Protein AF-0000000077902079 (afdb_homodimer)

Sequence (594 aa):
MALNISSNIVASEKGRELVQHGSALFPIACYAEDLSSYSVAWHWHEEFEYVLCTKGPLHVDVKKTRLTLQTGQGVFINSGVLHAVEQAPEGTALLHSGVFHPRLVGGMDTIFWQKLIRPMTQPDAPPFFLLDGLVPWQKQVLDCLHESWKAVSDEPFDYENRVRYYLSLALRLLSTQCVGGRTKVSQQEQIASERMKQMLRFVEEHYAEELTVQLIAGSVALSESACLRSFRQMLGITPIQYVKQYRVEKAAELLRSTRLKTGEIGAECGFTDGSYFIKIFREIKHCTPKEYRMKFCMALNISSNIVASEKGRELVQHGSALFPIACYAEDLSSYSVAWHWHEEFEYVLCTKGPLHVDVKKTRLTLQTGQGVFINSGVLHAVEQAPEGTALLHSGVFHPRLVGGMDTIFWQKLIRPMTQPDAPPFFLLDGLVPWQKQVLDCLHESWKAVSDEPFDYENRVRYYLSLALRLLSTQCVGGRTKVSQQEQIASERMKQMLRFVEEHYAEELTVQLIAGSVALSESACLRSFRQMLGITPIQYVKQYRVEKAAELLRSTRLKTGEIGAECGFTDGSYFIKIFREIKHCTPKEYRMKFC

Structure (mmCIF, N/CA/C/O backbone):
data_AF-0000000077902079-model_v1
#
loop_
_entity.id
_entity.type
_entity.pdbx_description
1 polymer 'HTH-type transcriptional activator RhaS'
#
loop_
_atom_site.group_PDB
_atom_site.id
_atom_site.type_symbol
_atom_site.label_atom_id
_atom_site.label_alt_id
_atom_site.label_comp_id
_atom_site.label_asym_id
_atom_site.label_entity_id
_atom_site.label_seq_id
_atom_site.pdbx_PDB_ins_code
_atom_site.Cartn_x
_atom_site.Cartn_y
_atom_site.Cartn_z
_atom_site.occupancy
_atom_site.B_iso_or_equiv
_atom_site.auth_seq_id
_atom_site.auth_comp_id
_atom_site.auth_asym_id
_atom_site.auth_atom_id
_atom_site.pdbx_PDB_model_num
ATOM 1 N N . MET A 1 1 ? 17.328 8.914 5.906 1 28.02 1 MET A N 1
ATOM 2 C CA . MET A 1 1 ? 17.234 10.367 5.961 1 28.02 1 MET A CA 1
ATOM 3 C C . MET A 1 1 ? 15.789 10.828 6.039 1 28.02 1 MET A C 1
ATOM 5 O O . MET A 1 1 ? 15.43 11.867 5.488 1 28.02 1 MET A O 1
ATOM 9 N N . ALA A 1 2 ? 14.922 9.766 6.355 1 36.62 2 ALA A N 1
ATOM 10 C CA . ALA A 1 2 ? 13.492 10.062 6.375 1 36.62 2 ALA A CA 1
ATOM 11 C C . ALA A 1 2 ? 13.164 11.078 7.465 1 36.62 2 ALA A C 1
ATOM 13 O O . ALA A 1 2 ? 12.031 11.555 7.555 1 36.62 2 ALA A O 1
ATOM 14 N N . LEU A 1 3 ? 13.93 11.016 8.508 1 30.06 3 LEU A N 1
ATOM 15 C CA . LEU A 1 3 ? 13.648 12.07 9.477 1 30.06 3 LEU A CA 1
ATOM 16 C C . LEU A 1 3 ? 13.961 13.445 8.891 1 30.06 3 LEU A C 1
ATOM 18 O O . LEU A 1 3 ? 15.094 13.711 8.5 1 30.06 3 LEU A O 1
ATOM 22 N N . ASN A 1 4 ? 13.094 13.867 8.125 1 37.56 4 ASN A N 1
ATOM 23 C CA . ASN A 1 4 ? 13.391 15.242 7.73 1 37.56 4 ASN A CA 1
ATOM 24 C C . ASN A 1 4 ? 13.391 16.188 8.93 1 37.56 4 ASN A C 1
ATOM 26 O O . ASN A 1 4 ? 12.414 16.25 9.68 1 37.56 4 ASN A O 1
ATOM 30 N N . ILE A 1 5 ? 14.438 16.25 9.516 1 31.67 5 ILE A N 1
ATOM 31 C CA . ILE A 1 5 ? 14.469 17.438 10.352 1 31.67 5 ILE A CA 1
ATOM 32 C C . ILE A 1 5 ? 13.859 18.625 9.602 1 31.67 5 ILE A C 1
ATOM 34 O O . ILE A 1 5 ? 14.109 18.797 8.406 1 31.67 5 ILE A O 1
ATOM 38 N N . SER A 1 6 ? 12.852 19.094 10.172 1 35.59 6 SER A N 1
ATOM 39 C CA . SER A 1 6 ? 12.023 20.203 9.68 1 35.59 6 SER A CA 1
ATOM 40 C C . SER A 1 6 ? 12.859 21.188 8.875 1 35.59 6 SER A C 1
ATOM 42 O O . SER A 1 6 ? 13.422 22.141 9.43 1 35.59 6 SER A O 1
ATOM 44 N N . SER A 1 7 ? 13.867 20.75 8.094 1 32.91 7 SER A N 1
ATOM 45 C CA . SER A 1 7 ? 14.312 22 7.516 1 32.91 7 SER A CA 1
ATOM 46 C C . SER A 1 7 ? 13.172 22.719 6.801 1 32.91 7 SER A C 1
ATOM 48 O O . SER A 1 7 ? 12.039 22.219 6.77 1 32.91 7 SER A O 1
ATOM 50 N N . ASN A 1 8 ? 13.414 23.25 5.508 1 32.94 8 ASN A N 1
ATOM 51 C CA . ASN A 1 8 ? 12.867 24.406 4.812 1 32.94 8 ASN A CA 1
ATOM 52 C C . ASN A 1 8 ? 11.5 24.109 4.207 1 32.94 8 ASN A C 1
ATOM 54 O O . ASN A 1 8 ? 11.383 23.25 3.334 1 32.94 8 ASN A O 1
ATOM 58 N N . ILE A 1 9 ? 10.609 24.172 5.039 1 34.56 9 ILE A N 1
ATOM 59 C CA . ILE A 1 9 ? 9.242 24.109 4.527 1 34.56 9 ILE A CA 1
ATOM 60 C C . ILE A 1 9 ? 9.055 25.141 3.416 1 34.56 9 ILE A C 1
ATOM 62 O O . ILE A 1 9 ? 9.18 26.344 3.652 1 34.56 9 ILE A O 1
ATOM 66 N N . VAL A 1 10 ? 9.523 24.844 2.287 1 34.47 10 VAL A N 1
ATOM 67 C CA . VAL A 1 10 ? 9.32 25.812 1.209 1 34.47 10 VAL A CA 1
ATOM 68 C C . VAL A 1 10 ? 7.926 25.656 0.616 1 34.47 10 VAL A C 1
ATOM 70 O O . VAL A 1 10 ? 7.469 24.531 0.387 1 34.47 10 VAL A O 1
ATOM 73 N N . ALA A 1 11 ? 7.207 26.625 0.767 1 33.28 11 ALA A N 1
ATOM 74 C CA . ALA A 1 11 ? 5.836 26.75 0.284 1 33.28 11 ALA A CA 1
ATOM 75 C C . ALA A 1 11 ? 5.793 26.812 -1.239 1 33.28 11 ALA A C 1
ATOM 77 O O . ALA A 1 11 ? 6.691 27.391 -1.863 1 33.28 11 ALA A O 1
ATOM 78 N N . SER A 1 12 ? 4.992 26 -1.948 1 36.62 12 SER A N 1
ATOM 79 C CA . SER A 1 12 ? 4.832 26.125 -3.395 1 36.62 12 SER A CA 1
ATOM 80 C C . SER A 1 12 ? 4.066 27.375 -3.76 1 36.62 12 SER A C 1
ATOM 82 O O . SER A 1 12 ? 3.504 28.047 -2.887 1 36.62 12 SER A O 1
ATOM 84 N N . GLU A 1 13 ? 3.963 27.781 -5.094 1 32.19 13 GLU A N 1
ATOM 85 C CA . GLU A 1 13 ? 3.322 28.938 -5.719 1 32.19 13 GLU A CA 1
ATOM 86 C C . GLU A 1 13 ? 1.866 29.062 -5.281 1 32.19 13 GLU A C 1
ATOM 88 O O . GLU A 1 13 ? 1.332 30.172 -5.203 1 32.19 13 GLU A O 1
ATOM 93 N N . LYS A 1 14 ? 1.145 28.234 -4.82 1 40.5 14 LYS A N 1
ATOM 94 C CA . LYS A 1 14 ? -0.284 28.391 -4.566 1 40.5 14 LYS A CA 1
ATOM 95 C C . LYS A 1 14 ? -0.578 28.406 -3.068 1 40.5 14 LYS A C 1
ATOM 97 O O . LYS A 1 14 ? -1.719 28.188 -2.652 1 40.5 14 LYS A O 1
ATOM 102 N N . GLY A 1 15 ? 0.44 28.734 -2.166 1 31.83 15 GLY A N 1
ATOM 103 C CA . GLY A 1 15 ? 0.284 28.828 -0.723 1 31.83 15 GLY A CA 1
ATOM 104 C C . GLY A 1 15 ? 0.321 27.484 -0.028 1 31.83 15 GLY A C 1
ATOM 105 O O . GLY A 1 15 ? 0.028 27.391 1.166 1 31.83 15 GLY A O 1
ATOM 106 N N . ARG A 1 16 ? 0.279 26.469 -0.696 1 42.25 16 ARG A N 1
ATOM 107 C CA . ARG A 1 16 ? 0.473 25.094 -0.271 1 42.25 16 ARG A CA 1
ATOM 108 C C . ARG A 1 16 ? 1.872 24.891 0.299 1 42.25 16 ARG A C 1
ATOM 110 O O . ARG A 1 16 ? 2.848 25.438 -0.222 1 42.25 16 ARG A O 1
ATOM 117 N N . GLU A 1 17 ? 1.912 24.484 1.725 1 49.53 17 GLU A N 1
ATOM 118 C CA . GLU A 1 17 ? 3.229 24.078 2.207 1 49.53 17 GLU A CA 1
ATOM 119 C C . GLU A 1 17 ? 4 23.312 1.128 1 49.53 17 GLU A C 1
ATOM 121 O O . GLU A 1 17 ? 3.494 22.344 0.557 1 49.53 17 GLU A O 1
ATOM 126 N N . LEU A 1 18 ? 4.93 23.906 0.389 1 42.59 18 LEU A N 1
ATOM 127 C CA . LEU A 1 18 ? 5.762 23.344 -0.664 1 42.59 18 LEU A CA 1
ATOM 128 C C . LEU A 1 18 ? 6.73 22.312 -0.094 1 42.59 18 LEU A C 1
ATOM 130 O O . LEU A 1 18 ? 7.496 21.688 -0.837 1 42.59 18 LEU A O 1
ATOM 134 N N . VAL A 1 19 ? 6.652 22.266 1.275 1 50.34 19 VAL A N 1
ATOM 135 C CA . VAL A 1 19 ? 7.664 21.328 1.753 1 50.34 19 VAL A CA 1
ATOM 136 C C . VAL A 1 19 ? 7.297 19.906 1.318 1 50.34 19 VAL A C 1
ATOM 138 O O . VAL A 1 19 ? 6.176 19.453 1.553 1 50.34 19 VAL A O 1
ATOM 141 N N . GLN A 1 20 ? 8 19.547 0.327 1 48.88 20 GLN A N 1
ATOM 142 C CA . GLN A 1 20 ? 7.848 18.141 -0.047 1 48.88 20 GLN A CA 1
ATOM 143 C C . GLN A 1 20 ? 8.133 17.219 1.138 1 48.88 20 GLN A C 1
ATOM 145 O O . GLN A 1 20 ? 9.227 17.266 1.714 1 48.88 20 GLN A O 1
ATOM 150 N N . HIS A 1 21 ? 7.07 16.797 1.662 1 65.25 21 HIS A N 1
ATOM 151 C CA . HIS A 1 21 ? 7.23 15.82 2.736 1 65.25 21 HIS A CA 1
ATOM 152 C C . HIS A 1 21 ? 7.57 14.445 2.184 1 65.25 21 HIS A C 1
ATOM 154 O O . HIS A 1 21 ? 6.707 13.766 1.623 1 65.25 21 HIS A O 1
ATOM 160 N N . GLY A 1 22 ? 8.812 14.102 2.426 1 67.44 22 GLY A N 1
ATOM 161 C CA . GLY A 1 22 ? 9.281 12.828 1.911 1 67.44 22 GLY A CA 1
ATOM 162 C C . GLY A 1 22 ? 9.523 12.836 0.414 1 67.44 22 GLY A C 1
ATOM 163 O O . GLY A 1 22 ? 9.688 13.906 -0.186 1 67.44 22 GLY A O 1
ATOM 164 N N . SER A 1 23 ? 9.68 11.75 -0.155 1 69.69 23 SER A N 1
ATOM 165 C CA . SER A 1 23 ? 9.898 11.609 -1.591 1 69.69 23 SER A CA 1
ATOM 166 C C . SER A 1 23 ? 8.602 11.25 -2.311 1 69.69 23 SER A C 1
ATOM 168 O O . SER A 1 23 ? 7.59 10.961 -1.67 1 69.69 23 SER A O 1
ATOM 170 N N . ALA A 1 24 ? 8.625 11.469 -3.553 1 70.81 24 ALA A N 1
ATOM 171 C CA . ALA A 1 24 ? 7.473 11.062 -4.352 1 70.81 24 ALA A CA 1
ATOM 172 C C . ALA A 1 24 ? 7.176 9.578 -4.172 1 70.81 24 ALA A C 1
ATOM 174 O O . ALA A 1 24 ? 6.012 9.164 -4.176 1 70.81 24 ALA A O 1
ATOM 175 N N . LEU A 1 25 ? 8.211 8.805 -3.883 1 77.62 25 LEU A N 1
ATOM 176 C CA . LEU A 1 25 ? 8.07 7.355 -3.766 1 77.62 25 LEU A CA 1
ATOM 177 C C . LEU A 1 25 ? 7.625 6.965 -2.361 1 77.62 25 LEU A C 1
ATOM 179 O O . LEU A 1 25 ? 6.988 5.922 -2.176 1 77.62 25 LEU A O 1
ATOM 183 N N . PHE A 1 26 ? 7.996 7.707 -1.471 1 88.88 26 PHE A N 1
ATOM 184 C CA . PHE A 1 26 ? 7.648 7.492 -0.071 1 88.88 26 PHE A CA 1
ATOM 185 C C . PHE A 1 26 ? 7.273 8.805 0.603 1 88.88 26 PHE A C 1
ATOM 187 O O . PHE A 1 26 ? 8.086 9.398 1.311 1 88.88 26 PHE A O 1
ATOM 194 N N . PRO A 1 27 ? 6.012 9.281 0.441 1 89.62 27 PRO A N 1
ATOM 195 C CA . PRO A 1 27 ? 5.609 10.656 0.726 1 89.62 27 PRO A CA 1
ATOM 196 C C . PRO A 1 27 ? 5.23 10.875 2.189 1 89.62 27 PRO A C 1
ATOM 198 O O . PRO A 1 27 ? 4.074 11.188 2.492 1 89.62 27 PRO A O 1
ATOM 201 N N . ILE A 1 28 ? 6.215 10.789 3.029 1 93.75 28 ILE A N 1
ATOM 202 C CA . ILE A 1 28 ? 6.031 11.07 4.449 1 93.75 28 ILE A CA 1
ATOM 203 C C . ILE A 1 28 ? 7.27 11.781 4.996 1 93.75 28 ILE A C 1
ATOM 205 O O . ILE A 1 28 ? 8.391 11.492 4.578 1 93.75 28 ILE A O 1
ATOM 209 N N . ALA A 1 29 ? 7.035 12.695 5.895 1 91.81 29 ALA A N 1
ATOM 210 C CA . ALA A 1 29 ? 8.086 13.352 6.672 1 91.81 29 ALA A CA 1
ATOM 211 C C . ALA A 1 29 ? 7.688 13.469 8.141 1 91.81 29 ALA A C 1
ATOM 213 O O . ALA A 1 29 ? 6.539 13.789 8.453 1 91.81 29 ALA A O 1
ATOM 214 N N . CYS A 1 30 ? 8.602 13.07 8.992 1 92.75 30 CYS A N 1
ATOM 215 C CA . CYS A 1 30 ? 8.359 13.172 10.43 1 92.75 30 CYS A CA 1
ATOM 216 C C . CYS A 1 30 ? 9.328 14.156 11.07 1 92.75 30 CYS A C 1
ATOM 218 O O . CYS A 1 30 ? 10.445 14.352 10.586 1 92.75 30 CYS A O 1
ATOM 220 N N . TYR A 1 31 ? 8.859 14.781 12.164 1 89.38 31 TYR A N 1
ATOM 221 C CA . TYR A 1 31 ? 9.633 15.828 12.82 1 89.38 31 TYR A CA 1
ATOM 222 C C . TYR A 1 31 ? 9.562 15.695 14.336 1 89.38 31 TYR A C 1
ATOM 224 O O . TYR A 1 31 ? 8.562 15.219 14.883 1 89.38 31 TYR A O 1
ATOM 232 N N . ALA A 1 32 ? 10.672 15.945 14.938 1 90.62 32 ALA A N 1
ATOM 233 C CA . ALA A 1 32 ? 10.727 16.234 16.375 1 90.62 32 ALA A CA 1
ATOM 234 C C . ALA A 1 32 ? 11.039 17.703 16.625 1 90.62 32 ALA A C 1
ATOM 236 O O . ALA A 1 32 ? 12.062 18.219 16.172 1 90.62 32 ALA A O 1
ATOM 237 N N . GLU A 1 33 ? 10.109 18.438 17.344 1 86.19 33 GLU A N 1
ATOM 238 C CA . GLU A 1 33 ? 10.25 19.875 17.453 1 86.19 33 GLU A CA 1
ATOM 239 C C . GLU A 1 33 ? 10.133 20.344 18.891 1 86.19 33 GLU A C 1
ATOM 241 O O . GLU A 1 33 ? 9.406 19.75 19.688 1 86.19 33 GLU A O 1
ATOM 246 N N . ASP A 1 34 ? 10.859 21.359 19.141 1 86.19 34 ASP A N 1
ATOM 247 C CA . ASP A 1 34 ? 10.789 22.109 20.391 1 86.19 34 ASP A CA 1
ATOM 248 C C . ASP A 1 34 ? 10.117 23.469 20.172 1 86.19 34 ASP A C 1
ATOM 250 O O . ASP A 1 34 ? 10.633 24.312 19.438 1 86.19 34 ASP A O 1
ATOM 254 N N . LEU A 1 35 ? 9.039 23.734 20.906 1 84.62 35 LEU A N 1
ATOM 255 C CA . LEU A 1 35 ? 8.227 24.922 20.625 1 84.62 35 LEU A CA 1
ATOM 256 C C . LEU A 1 35 ? 8.664 26.094 21.5 1 84.62 35 LEU A C 1
ATOM 258 O O . LEU A 1 35 ? 7.926 27.078 21.641 1 84.62 35 LEU A O 1
ATOM 262 N N . SER A 1 36 ? 9.805 25.953 22.188 1 77 36 SER A N 1
ATOM 263 C CA . SER A 1 36 ? 10.312 27.078 22.953 1 77 36 SER A CA 1
ATOM 264 C C . SER A 1 36 ? 10.516 28.297 22.062 1 77 36 SER A C 1
ATOM 266 O O . SER A 1 36 ? 10.32 29.438 22.5 1 77 36 SER A O 1
ATOM 268 N N . SER A 1 37 ? 10.852 28.156 20.859 1 71.38 37 SER A N 1
ATOM 269 C CA . SER A 1 37 ? 11.047 29.25 19.922 1 71.38 37 SER A CA 1
ATOM 270 C C . SER A 1 37 ? 10.57 28.875 18.531 1 71.38 37 SER A C 1
ATOM 272 O O . SER A 1 37 ? 11.109 29.359 17.531 1 71.38 37 SER A O 1
ATOM 274 N N . TYR A 1 38 ? 9.641 27.938 18.609 1 72.69 38 TYR A N 1
ATOM 275 C CA . TYR A 1 38 ? 9.164 27.406 17.344 1 72.69 38 TYR A CA 1
ATOM 276 C C . TYR 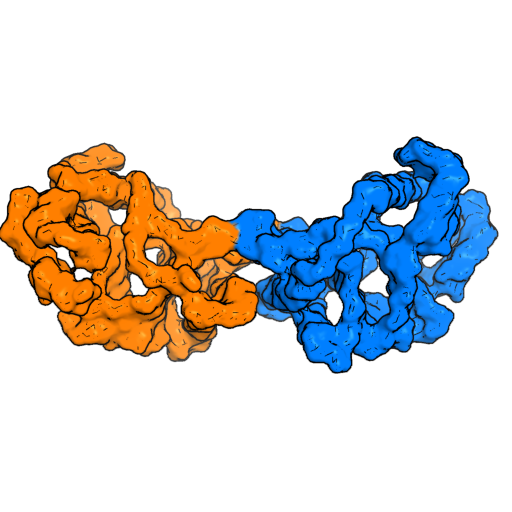A 1 38 ? 7.648 27.484 17.25 1 72.69 38 TYR A C 1
ATOM 278 O O . TYR A 1 38 ? 6.945 27.266 18.234 1 72.69 38 TYR A O 1
ATOM 286 N N . SER A 1 39 ? 7.203 28.031 16.109 1 77.81 39 SER A N 1
ATOM 287 C CA . SER A 1 39 ? 5.785 28 15.773 1 77.81 39 SER A CA 1
ATOM 288 C C . SER A 1 39 ? 5.578 27.734 14.289 1 77.81 39 SER A C 1
ATOM 290 O O . SER A 1 39 ? 6.523 27.797 13.5 1 77.81 39 SER A O 1
ATOM 292 N N . VAL A 1 40 ? 4.469 27.266 13.984 1 79.31 40 VAL A N 1
ATOM 293 C CA . VAL A 1 40 ? 4.078 27.109 12.586 1 79.31 40 VAL A CA 1
ATOM 294 C C . VAL A 1 40 ? 2.842 27.953 12.297 1 79.31 40 VAL A C 1
ATOM 296 O O . VAL A 1 40 ? 1.796 27.766 12.922 1 79.31 40 VAL A O 1
ATOM 299 N N . ALA A 1 41 ? 3.039 28.938 11.383 1 80.62 41 ALA A N 1
ATOM 300 C CA . ALA A 1 41 ? 1.935 29.812 11 1 80.62 41 ALA A CA 1
ATOM 301 C C . ALA A 1 41 ? 0.807 29.016 10.344 1 80.62 41 ALA A C 1
ATOM 303 O O . ALA A 1 41 ? 1.008 27.875 9.922 1 80.62 41 ALA A O 1
ATOM 304 N N . TRP A 1 42 ? -0.355 29.672 10.234 1 85.38 42 TRP A N 1
ATOM 305 C CA . TRP A 1 42 ? -1.518 29.062 9.594 1 85.38 42 TRP A CA 1
ATOM 306 C C . TRP A 1 42 ? -1.173 28.578 8.188 1 85.38 42 TRP A C 1
ATOM 308 O O . TRP A 1 42 ? -0.565 29.312 7.402 1 85.38 42 TRP A O 1
ATOM 318 N N . HIS A 1 43 ? -1.48 27.328 7.957 1 83.88 43 HIS A N 1
ATOM 319 C CA . HIS A 1 43 ? -1.234 26.734 6.648 1 83.88 43 HIS A CA 1
ATOM 320 C C . HIS A 1 43 ? -2.15 25.531 6.41 1 83.88 43 HIS A C 1
ATOM 322 O O . HIS A 1 43 ? -2.939 25.172 7.285 1 83.88 43 HIS A O 1
ATOM 328 N N . TRP A 1 44 ? -2.17 25.141 5.164 1 83.44 44 TRP A N 1
ATOM 329 C CA . TRP A 1 44 ? -2.879 23.906 4.812 1 83.44 44 TRP A CA 1
ATOM 330 C C . TRP A 1 44 ? -2.078 23.094 3.807 1 83.44 44 TRP A C 1
ATOM 332 O O . TRP A 1 44 ? -1.148 23.594 3.178 1 83.44 44 TRP A O 1
ATOM 342 N N . HIS A 1 45 ? -2.33 21.859 3.809 1 86.31 45 HIS A N 1
ATOM 343 C CA . HIS A 1 45 ? -1.777 20.953 2.809 1 86.31 45 HIS A CA 1
ATOM 344 C C . HIS A 1 45 ? -2.686 19.75 2.596 1 86.31 45 HIS A C 1
ATOM 346 O O . HIS A 1 45 ? -3.619 19.516 3.371 1 86.31 45 HIS A O 1
ATOM 352 N N . GLU A 1 46 ? -2.449 19.047 1.475 1 87 46 GLU A N 1
ATOM 353 C CA . GLU A 1 46 ? -3.277 17.891 1.108 1 87 46 GLU A CA 1
ATOM 354 C C . GLU A 1 46 ? -2.914 16.656 1.933 1 87 46 GLU A C 1
ATOM 356 O O . GLU A 1 46 ? -3.674 15.695 1.981 1 87 46 GLU A O 1
ATOM 361 N N . GLU A 1 47 ? -1.789 16.734 2.504 1 93 47 GLU A N 1
ATOM 362 C CA . GLU A 1 47 ? -1.339 15.617 3.336 1 93 47 GLU A CA 1
ATOM 363 C C . GLU A 1 47 ? -2.111 15.57 4.652 1 93 47 GLU A C 1
ATOM 365 O O . GLU A 1 47 ? -2.658 16.578 5.098 1 93 47 GLU A O 1
ATOM 370 N N . PHE A 1 48 ? -2.215 14.422 5.18 1 96.56 48 PHE A N 1
ATOM 371 C CA . PHE A 1 48 ? -2.607 14.266 6.574 1 96.56 48 PHE A CA 1
ATOM 372 C C . PHE A 1 48 ? -1.466 14.664 7.508 1 96.56 48 PHE A C 1
ATOM 374 O O . PHE A 1 48 ? -0.294 14.57 7.137 1 96.56 48 PHE A O 1
ATOM 381 N N . GLU A 1 49 ? -1.841 15.102 8.672 1 97 49 GLU A N 1
ATOM 382 C CA . GLU A 1 49 ? -0.818 15.422 9.664 1 97 49 GLU A CA 1
ATOM 383 C C . GLU A 1 49 ? -1.244 14.977 11.062 1 97 49 GLU A C 1
ATOM 385 O O . GLU A 1 49 ? -2.414 15.102 11.43 1 97 49 GLU A O 1
ATOM 390 N N . TYR A 1 50 ? -0.331 14.359 11.742 1 98.31 50 TYR A N 1
ATOM 391 C CA . TYR A 1 50 ? -0.572 14.117 13.156 1 98.31 50 TYR A CA 1
ATOM 392 C C . TYR A 1 50 ? 0.476 14.812 14.016 1 98.31 50 TYR A C 1
ATOM 394 O O . TYR A 1 50 ? 1.627 14.961 13.602 1 98.31 50 TYR A O 1
ATOM 402 N N . VAL A 1 51 ? 0.057 15.266 15.148 1 97.81 51 VAL A N 1
ATOM 403 C CA . VAL A 1 51 ? 0.904 15.906 16.141 1 97.81 51 VAL A CA 1
ATOM 404 C C . VAL A 1 51 ? 0.785 15.172 17.484 1 97.81 51 VAL A C 1
ATOM 406 O O . VAL A 1 51 ? -0.317 15 18 1 97.81 51 VAL A O 1
ATOM 409 N N . LEU A 1 52 ? 1.869 14.648 17.953 1 98.12 52 LEU A N 1
ATOM 410 C CA . LEU A 1 52 ? 1.957 13.961 19.234 1 98.12 52 LEU A CA 1
ATOM 411 C C . LEU A 1 52 ? 2.682 14.82 20.266 1 98.12 52 LEU A C 1
ATOM 413 O O . LEU A 1 52 ? 3.832 15.211 20.062 1 98.12 52 LEU A O 1
ATOM 417 N N . CYS A 1 53 ? 2.016 15.102 21.406 1 97.44 53 CYS A N 1
ATOM 418 C CA . CYS A 1 53 ? 2.615 15.906 22.453 1 97.44 53 CYS A CA 1
ATOM 419 C C . CYS A 1 53 ? 3.496 15.055 23.375 1 97.44 53 CYS A C 1
ATOM 421 O O . CYS A 1 53 ? 2.99 14.273 24.172 1 97.44 53 CYS A O 1
ATOM 423 N N . THR A 1 54 ? 4.746 15.203 23.25 1 95.62 54 THR A N 1
ATOM 424 C CA . THR A 1 54 ? 5.68 14.438 24.078 1 95.62 54 THR A CA 1
ATOM 425 C C . THR A 1 54 ? 5.941 15.156 25.391 1 95.62 54 THR A C 1
ATOM 427 O O . THR A 1 54 ? 6.23 14.516 26.406 1 95.62 54 THR A O 1
ATOM 430 N N . LYS A 1 55 ? 5.91 16.5 25.406 1 94.62 55 LYS A N 1
ATOM 431 C CA . LYS A 1 55 ? 5.941 17.344 26.594 1 94.62 55 LYS A CA 1
ATOM 432 C C . LYS A 1 55 ? 5.039 18.562 26.422 1 94.62 55 LYS A C 1
ATOM 434 O O . LYS A 1 55 ? 5.305 19.422 25.562 1 94.62 55 LYS A O 1
ATOM 439 N N . GLY A 1 56 ? 3.973 18.656 27.234 1 92.25 56 GLY A N 1
ATOM 440 C CA . GLY A 1 56 ? 3.006 19.734 27.062 1 92.25 56 GLY A CA 1
ATOM 441 C C . GLY A 1 56 ? 3.01 20.719 28.219 1 92.25 56 GLY A C 1
ATOM 442 O O . GLY A 1 56 ? 3.855 20.641 29.109 1 92.25 56 GLY A O 1
ATOM 443 N N . PRO A 1 57 ? 2.15 21.578 28.078 1 93.94 57 PRO A N 1
ATOM 444 C CA . PRO A 1 57 ? 1.064 21.656 27.109 1 93.94 57 PRO A CA 1
ATOM 445 C C . PRO A 1 57 ? 1.514 22.266 25.781 1 93.94 57 PRO A C 1
ATOM 447 O O . PRO A 1 57 ? 2.43 23.094 25.75 1 93.94 57 PRO A O 1
ATOM 450 N N . LEU A 1 58 ? 0.87 21.766 24.656 1 92.62 58 LEU A N 1
ATOM 451 C CA . LEU A 1 58 ? 1.0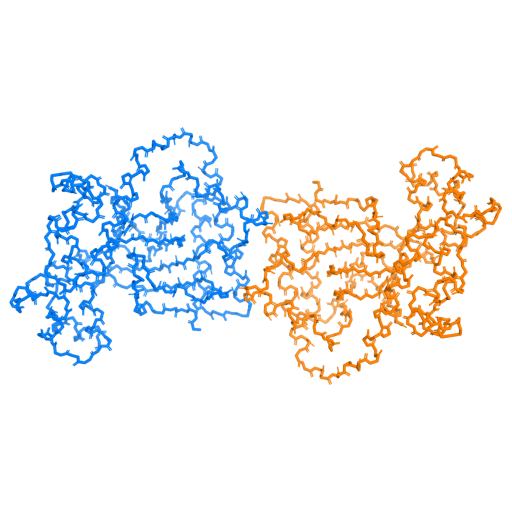18 22.297 23.312 1 92.62 58 LEU A CA 1
ATOM 452 C C . LEU A 1 58 ? -0.304 22.875 22.812 1 92.62 58 LEU A C 1
ATOM 454 O O . LEU A 1 58 ? -1.368 22.297 23.062 1 92.62 58 LEU A O 1
ATOM 458 N N . HIS A 1 59 ? -0.192 24.016 22.047 1 94.19 59 HIS A N 1
ATOM 459 C CA . HIS A 1 59 ? -1.393 24.578 21.438 1 94.19 59 HIS A CA 1
ATOM 460 C C . HIS A 1 59 ? -1.38 24.406 19.938 1 94.19 59 HIS A C 1
ATOM 462 O O . HIS A 1 59 ? -0.445 24.844 19.266 1 94.19 59 HIS A O 1
ATOM 468 N N . VAL A 1 60 ? -2.416 23.734 19.484 1 94.94 60 VAL A N 1
ATOM 469 C CA . VAL A 1 60 ? -2.625 23.562 18.047 1 94.94 60 VAL A CA 1
ATOM 470 C C . VAL A 1 60 ? -3.955 24.188 17.641 1 94.94 60 VAL A C 1
ATOM 472 O O . VAL A 1 60 ? -5.004 23.875 18.203 1 94.94 60 VAL A O 1
ATOM 475 N N . ASP A 1 61 ? -3.848 25.125 16.703 1 94.06 61 ASP A N 1
ATOM 476 C CA . ASP A 1 61 ? -5.062 25.75 16.188 1 94.06 61 ASP A CA 1
ATOM 477 C C . ASP A 1 61 ? -5.551 25.062 14.922 1 94.06 61 ASP A C 1
ATOM 479 O O . ASP A 1 61 ? -4.785 24.891 13.977 1 94.06 61 ASP A O 1
ATOM 483 N N . VAL A 1 62 ? -6.738 24.578 14.961 1 93.56 62 VAL A N 1
ATOM 484 C CA . VAL A 1 62 ? -7.383 23.984 13.797 1 93.56 62 VAL A CA 1
ATOM 485 C C . VAL A 1 62 ? -8.688 24.719 13.5 1 93.56 62 VAL A C 1
ATOM 487 O O . VAL A 1 62 ? -9.648 24.641 14.266 1 93.56 62 VAL A O 1
ATOM 490 N N . LYS A 1 63 ? -8.688 25.359 12.344 1 86.5 63 LYS A N 1
ATOM 491 C CA . LYS A 1 63 ? -9.789 26.281 12.039 1 86.5 63 LYS A CA 1
ATOM 492 C C . LYS A 1 63 ? -10.055 27.219 13.211 1 86.5 63 LYS A C 1
ATOM 494 O O . LYS A 1 63 ? -9.141 27.875 13.703 1 86.5 63 LYS A O 1
ATOM 499 N N . LYS A 1 64 ? -11.195 27.375 13.75 1 83.94 64 LYS A N 1
ATOM 500 C CA . LYS A 1 64 ? -11.523 28.344 14.789 1 83.94 64 LYS A CA 1
ATOM 501 C C . LYS A 1 64 ? -11.383 27.719 16.172 1 83.94 64 LYS A C 1
ATOM 503 O O . LYS A 1 64 ? -11.75 28.344 17.172 1 83.94 64 LYS A O 1
ATOM 508 N N . THR A 1 65 ? -10.766 26.516 16.219 1 90.38 65 THR A N 1
ATOM 509 C CA . THR A 1 65 ? -10.656 25.812 17.484 1 90.38 65 THR A CA 1
ATOM 510 C C . THR A 1 65 ? -9.203 25.75 17.953 1 90.38 65 THR A C 1
ATOM 512 O O . THR A 1 65 ? -8.328 25.312 17.188 1 90.38 65 THR A O 1
ATOM 515 N N . ARG A 1 66 ? -8.945 26.188 19.156 1 94.12 66 ARG A N 1
ATOM 516 C CA . ARG A 1 66 ? -7.629 25.984 19.75 1 94.12 66 ARG A CA 1
ATOM 517 C C . ARG A 1 66 ? -7.602 24.719 20.594 1 94.12 66 ARG A C 1
ATOM 519 O O . ARG A 1 66 ? -8.367 24.578 21.562 1 94.12 66 ARG A O 1
ATOM 526 N N . LEU A 1 67 ? -6.801 23.797 20.266 1 95.38 67 LEU A N 1
ATOM 527 C CA . LEU A 1 67 ? -6.613 22.547 21 1 95.38 67 LEU A CA 1
ATOM 528 C C . LEU A 1 67 ? -5.406 22.625 21.922 1 95.38 67 LEU A C 1
ATOM 530 O O . LEU A 1 67 ? -4.336 23.078 21.516 1 95.38 67 LEU A O 1
ATOM 534 N N . THR A 1 68 ? -5.613 22.344 23.188 1 95.88 68 THR A N 1
ATOM 535 C CA . THR A 1 68 ? -4.516 22.203 24.141 1 95.88 68 THR A CA 1
ATOM 536 C C . THR A 1 68 ? -4.191 20.734 24.375 1 95.88 68 THR A C 1
ATOM 538 O O . THR A 1 68 ? -5.02 19.984 24.922 1 95.88 68 THR A O 1
ATOM 541 N N . LEU A 1 69 ? -3.049 20.281 24 1 96.25 69 LEU A N 1
ATOM 542 C CA . LEU A 1 69 ? -2.621 18.906 24.156 1 96.25 69 LEU A CA 1
ATOM 543 C C . LEU A 1 69 ? -1.712 18.75 25.375 1 96.25 69 LEU A C 1
ATOM 545 O O . LEU A 1 69 ? -0.699 19.438 25.5 1 96.25 69 LEU A O 1
ATOM 549 N N . GLN A 1 70 ? -2.096 17.875 26.219 1 96.19 70 GLN A N 1
ATOM 550 C CA . GLN A 1 70 ? -1.227 17.5 27.344 1 96.19 70 GLN A CA 1
ATOM 551 C C . GLN A 1 70 ? -0.255 16.406 26.922 1 96.19 70 GLN A C 1
ATOM 553 O O . GLN A 1 70 ? -0.433 15.766 25.891 1 96.19 70 GLN A O 1
ATOM 558 N N . THR A 1 71 ? 0.806 16.219 27.781 1 96.44 71 THR A N 1
ATOM 559 C CA . THR A 1 71 ? 1.764 15.148 27.516 1 96.44 71 THR A CA 1
ATOM 560 C C . THR A 1 71 ? 1.046 13.82 27.312 1 96.44 71 THR A C 1
ATOM 562 O O . THR A 1 71 ? 0.184 13.438 28.109 1 96.44 71 THR A O 1
ATOM 565 N N . GLY A 1 72 ? 1.344 13.164 26.172 1 96.62 72 GLY A N 1
ATOM 566 C CA . GLY A 1 72 ? 0.745 11.875 25.891 1 96.62 72 GLY A CA 1
ATOM 567 C C . GLY A 1 72 ? -0.49 11.961 25.016 1 96.62 72 GLY A C 1
ATOM 568 O O . GLY A 1 72 ? -0.964 10.953 24.484 1 96.62 72 GLY A O 1
ATOM 569 N N . GLN A 1 73 ? -0.998 13.18 24.812 1 98 73 GLN A N 1
ATOM 570 C CA . GLN A 1 73 ? -2.129 13.391 23.906 1 98 73 GLN A CA 1
ATOM 571 C C . GLN A 1 73 ? -1.654 13.766 22.516 1 98 73 GLN A C 1
ATOM 573 O O . GLN A 1 73 ? -0.465 14 22.297 1 98 73 GLN A O 1
ATOM 578 N N . GLY A 1 74 ? -2.572 13.703 21.562 1 98.38 74 GLY A N 1
ATOM 579 C CA . GLY A 1 74 ? -2.258 14.086 20.188 1 98.38 74 GLY A CA 1
ATOM 580 C C . GLY A 1 74 ? -3.473 14.531 19.391 1 98.38 74 GLY A C 1
ATOM 581 O O . GLY A 1 74 ? -4.578 14.594 19.938 1 98.38 74 GLY A O 1
ATOM 582 N N . VAL A 1 75 ? -3.211 14.961 18.203 1 98.56 75 VAL A N 1
ATOM 583 C CA . VAL A 1 75 ? -4.285 15.336 17.281 1 98.56 75 VAL A CA 1
ATOM 584 C C . VAL A 1 75 ? -3.953 14.852 15.875 1 98.56 75 VAL A C 1
ATOM 586 O O . VAL A 1 75 ? -2.795 14.891 15.453 1 98.56 75 VAL A O 1
ATOM 589 N N . PHE A 1 76 ? -4.918 14.266 15.234 1 98.62 76 PHE A N 1
ATOM 590 C CA . PHE A 1 76 ? -4.84 13.953 13.812 1 98.62 76 PHE A CA 1
ATOM 591 C C . PHE A 1 76 ? -5.602 14.984 12.984 1 98.62 76 PHE A C 1
ATOM 593 O O . PHE A 1 76 ? -6.797 15.188 13.188 1 98.62 76 PHE A O 1
ATOM 600 N N . ILE A 1 77 ? -4.91 15.68 12.117 1 97.31 77 ILE A N 1
ATOM 601 C CA . ILE A 1 77 ? -5.48 16.75 11.305 1 97.31 77 ILE A CA 1
ATOM 602 C C . ILE A 1 77 ? -5.754 16.25 9.891 1 97.31 77 ILE A C 1
ATOM 604 O O . ILE A 1 77 ? -4.848 15.758 9.211 1 97.31 77 ILE A O 1
ATOM 608 N N . ASN A 1 78 ? -6.938 16.359 9.43 1 96.31 78 ASN A N 1
ATOM 609 C CA . ASN A 1 78 ? -7.359 15.836 8.133 1 96.31 78 ASN A CA 1
ATOM 610 C C . ASN A 1 78 ? -6.785 16.656 6.984 1 96.31 78 ASN A C 1
ATOM 612 O O . ASN A 1 78 ? -6.227 17.734 7.203 1 96.31 78 ASN A O 1
ATOM 616 N N . SER A 1 79 ? -6.883 16.094 5.828 1 91.88 79 SER A N 1
ATOM 617 C CA . SER A 1 79 ? -6.387 16.688 4.594 1 91.88 79 SER A CA 1
ATOM 618 C C . SER A 1 79 ? -7.102 18 4.293 1 91.88 79 SER A C 1
ATOM 620 O O . SER A 1 79 ? -8.312 18.109 4.469 1 91.88 79 SER A O 1
ATOM 622 N N . GLY A 1 80 ? -6.336 18.984 3.928 1 87.19 80 GLY A N 1
ATOM 623 C CA . GLY A 1 80 ? -6.887 20.234 3.463 1 87.19 80 GLY A CA 1
ATOM 624 C C . GLY A 1 80 ? -7.352 21.141 4.594 1 87.19 80 GLY A C 1
ATOM 625 O O . GLY A 1 80 ? -8 22.156 4.352 1 87.19 80 GLY A O 1
ATOM 626 N N . VAL A 1 81 ? -7.082 20.828 5.75 1 91.62 81 VAL A N 1
ATOM 627 C CA . VAL A 1 81 ? -7.578 21.562 6.906 1 91.62 81 VAL A CA 1
ATOM 628 C C . VAL A 1 81 ? -6.559 22.609 7.328 1 91.62 81 VAL A C 1
ATOM 630 O O . VAL A 1 81 ? -5.367 22.312 7.453 1 91.62 81 VAL A O 1
ATOM 633 N N . LEU A 1 82 ? -7.055 23.844 7.527 1 90.19 82 LEU A N 1
ATOM 634 C CA . LEU A 1 82 ? -6.215 24.938 8.008 1 90.19 82 LEU A CA 1
ATOM 635 C C . LEU A 1 82 ? -5.828 24.719 9.469 1 90.19 82 LEU A C 1
ATOM 637 O O . LEU A 1 82 ? -6.676 24.375 10.297 1 90.19 82 LEU A O 1
ATOM 641 N N . HIS A 1 83 ? -4.531 24.844 9.734 1 92.31 83 HIS A N 1
ATOM 642 C CA . HIS A 1 83 ? -4.066 24.641 11.102 1 92.31 83 HIS A CA 1
ATOM 643 C C . HIS A 1 83 ? -2.754 25.391 11.352 1 92.31 83 HIS A C 1
ATOM 645 O O . HIS A 1 83 ? -2.115 25.859 10.406 1 92.31 83 HIS A O 1
ATOM 651 N N . ALA A 1 84 ? -2.449 25.594 12.602 1 90.5 84 ALA A N 1
ATOM 652 C CA . ALA A 1 84 ? -1.229 26.234 13.07 1 90.5 84 ALA A CA 1
ATOM 653 C C . ALA A 1 84 ? -0.765 25.656 14.398 1 90.5 84 ALA A C 1
ATOM 655 O O . ALA A 1 84 ? -1.547 25.016 15.109 1 90.5 84 ALA A O 1
ATOM 656 N N . VAL A 1 85 ? 0.47 25.703 14.633 1 89.62 85 VAL A N 1
ATOM 657 C CA . VAL A 1 85 ? 1.051 25.328 15.914 1 89.62 85 VAL A CA 1
ATOM 658 C C . VAL A 1 85 ? 1.663 26.547 16.594 1 89.62 85 VAL A C 1
ATOM 660 O O . VAL A 1 85 ? 2.512 27.219 16.016 1 89.62 85 VAL A O 1
ATOM 663 N N . GLU A 1 86 ? 1.276 26.734 17.781 1 86.69 86 GLU A N 1
ATOM 664 C CA . GLU A 1 86 ? 1.708 27.922 18.5 1 86.69 86 GLU A CA 1
ATOM 665 C C . GLU A 1 86 ? 2.992 27.672 19.281 1 86.69 86 GLU A C 1
ATOM 667 O O . GLU A 1 86 ? 3.221 26.547 19.766 1 86.69 86 GLU A O 1
ATOM 672 N N . GLN A 1 87 ? 3.695 28.719 19.406 1 78.81 87 GLN A N 1
ATOM 673 C CA . GLN A 1 87 ? 4.844 28.688 20.312 1 78.81 87 GLN A CA 1
ATOM 674 C C . GLN A 1 87 ? 4.402 28.484 21.75 1 78.81 87 GLN A C 1
ATOM 676 O O . GLN A 1 87 ? 3.365 29 22.172 1 78.81 87 GLN A O 1
ATOM 681 N N . ALA A 1 88 ? 5.215 27.719 22.5 1 80.56 88 ALA A N 1
ATOM 682 C CA . ALA A 1 88 ? 4.914 27.547 23.922 1 80.56 88 ALA A CA 1
ATOM 683 C C . ALA A 1 88 ? 5.008 28.875 24.672 1 80.56 88 ALA A C 1
ATOM 685 O O . ALA A 1 88 ? 5.973 29.625 24.5 1 80.56 88 ALA A O 1
ATOM 686 N N . PRO A 1 89 ? 3.885 29.25 25.375 1 74.62 89 PRO A N 1
ATOM 687 C CA . PRO A 1 89 ? 3.959 30.516 26.109 1 74.62 89 PRO A CA 1
ATOM 688 C C . PRO A 1 89 ? 5.129 30.562 27.094 1 74.62 89 PRO A C 1
ATOM 690 O O . PRO A 1 89 ? 5.809 31.578 27.203 1 74.62 89 PRO A O 1
ATOM 693 N N . GLU A 1 90 ? 5.223 29.5 27.891 1 75.19 90 GLU A N 1
ATOM 694 C CA . GLU A 1 90 ? 6.32 29.406 28.844 1 75.19 90 GLU A CA 1
ATOM 695 C C . GLU A 1 90 ? 6.922 28 28.859 1 75.19 90 GLU A C 1
ATOM 697 O O . GLU A 1 90 ? 6.215 27.016 28.625 1 75.19 90 GLU A O 1
ATOM 702 N N . GLY A 1 91 ? 8.172 28 29.031 1 76.81 91 GLY A N 1
ATOM 703 C CA . GLY A 1 91 ? 8.828 26.703 29.203 1 76.81 91 GLY A CA 1
ATOM 704 C C . GLY A 1 91 ? 8.992 25.938 27.906 1 76.81 91 GLY A C 1
ATOM 705 O O . GLY A 1 91 ? 9.016 26.547 26.828 1 76.81 91 GLY A O 1
ATOM 706 N N . THR A 1 92 ? 9.273 24.656 28.047 1 85.25 92 THR A N 1
ATOM 707 C CA . THR A 1 92 ? 9.562 23.781 26.906 1 85.25 92 THR A CA 1
ATOM 708 C C . THR A 1 92 ? 8.352 22.922 26.562 1 85.25 92 THR A C 1
ATOM 710 O O . THR A 1 92 ? 7.688 22.391 27.469 1 85.25 92 THR A O 1
ATOM 713 N N . ALA A 1 93 ? 7.914 23.031 25.328 1 90.44 93 ALA A N 1
ATOM 714 C CA . ALA A 1 93 ? 6.941 22.078 24.781 1 90.44 93 ALA A CA 1
ATOM 715 C C . ALA A 1 93 ? 7.539 21.297 23.609 1 90.44 93 ALA A C 1
ATOM 717 O O . ALA A 1 93 ? 8.172 21.875 22.719 1 90.44 93 ALA A O 1
ATOM 718 N N . LEU A 1 94 ? 7.402 19.969 23.75 1 93.25 94 LEU A N 1
ATOM 719 C CA . LEU A 1 94 ? 7.992 19.094 22.75 1 93.25 94 LEU A CA 1
ATOM 720 C C . LEU A 1 94 ? 6.91 18.312 22 1 93.25 94 LEU A C 1
ATOM 722 O O . LEU A 1 94 ? 5.938 17.859 22.609 1 93.25 94 LEU A O 1
ATOM 726 N N . LEU A 1 95 ? 7.141 18.203 20.703 1 93.88 95 LEU A N 1
ATOM 727 C CA . LEU A 1 95 ? 6.172 17.422 19.938 1 93.88 95 LEU A CA 1
ATOM 728 C C . LEU A 1 95 ? 6.863 16.578 18.875 1 93.88 95 LEU A C 1
ATOM 730 O O . LEU A 1 95 ? 7.984 16.875 18.469 1 93.88 95 LEU A O 1
ATOM 734 N N . HIS A 1 96 ? 6.262 15.414 18.578 1 95.62 96 HIS A N 1
ATOM 735 C CA . HIS A 1 96 ? 6.516 14.633 17.375 1 95.62 96 HIS A CA 1
ATOM 736 C C . HIS A 1 96 ? 5.379 14.797 16.359 1 95.62 96 HIS A C 1
ATOM 738 O O . HIS A 1 96 ? 4.207 14.789 16.734 1 95.62 96 HIS A O 1
ATOM 744 N N . SER A 1 97 ? 5.746 15.125 15.109 1 95.5 97 SER A N 1
ATOM 745 C CA . SER A 1 97 ? 4.707 15.242 14.094 1 95.5 97 SER A CA 1
ATOM 746 C C . SER A 1 97 ? 5.043 14.414 12.859 1 95.5 97 SER A C 1
ATOM 748 O O . SER A 1 97 ? 6.207 14.07 12.633 1 95.5 97 SER A O 1
ATOM 750 N N . GLY A 1 98 ? 4.066 13.969 12.164 1 95.69 98 GLY A N 1
ATOM 751 C CA . GLY A 1 98 ? 4.188 13.297 10.883 1 95.69 98 GLY A CA 1
ATOM 752 C C . GLY A 1 98 ? 3.217 13.82 9.836 1 95.69 98 GLY A C 1
ATOM 753 O O . GLY A 1 98 ? 2.045 14.055 10.133 1 95.69 98 GLY A O 1
ATOM 754 N N . VAL A 1 99 ? 3.729 14.164 8.641 1 95.31 99 VAL A N 1
ATOM 755 C CA . VAL A 1 99 ? 2.949 14.625 7.492 1 95.31 99 VAL A CA 1
ATOM 756 C C . VAL A 1 99 ? 3.08 13.633 6.344 1 95.31 99 VAL A C 1
ATOM 758 O O . VAL A 1 99 ? 4.191 13.305 5.922 1 95.31 99 VAL A O 1
ATOM 761 N N . PHE A 1 100 ? 1.941 13.062 5.891 1 95.31 100 PHE A N 1
ATOM 762 C CA . PHE A 1 100 ? 2.043 12.055 4.836 1 95.31 100 PHE A CA 1
ATOM 763 C C . PHE A 1 100 ? 0.895 12.195 3.844 1 95.31 100 PHE A C 1
ATOM 765 O O . PHE A 1 100 ? -0.22 12.562 4.223 1 95.31 100 PHE A O 1
ATOM 772 N N . HIS A 1 101 ? 1.218 11.961 2.617 1 92.25 101 HIS A N 1
ATOM 773 C CA . HIS A 1 101 ? 0.208 12 1.566 1 92.25 101 HIS A CA 1
ATOM 774 C C . HIS A 1 101 ? -0.656 10.742 1.589 1 92.25 101 HIS A C 1
ATOM 776 O O . HIS A 1 101 ? -0.149 9.641 1.799 1 92.25 101 HIS A O 1
ATOM 782 N N . PRO A 1 102 ? -1.971 10.852 1.293 1 92.5 102 PRO A N 1
ATOM 783 C CA . PRO A 1 102 ? -2.854 9.68 1.308 1 92.5 102 PRO A CA 1
ATOM 784 C C . PRO A 1 102 ? -2.357 8.555 0.405 1 92.5 102 PRO A C 1
ATOM 786 O O . PRO A 1 102 ? -2.615 7.379 0.679 1 92.5 102 PRO A O 1
ATOM 789 N N . ARG A 1 103 ? -1.654 8.859 -0.625 1 87.31 103 ARG A N 1
ATOM 790 C CA . ARG A 1 103 ? -1.211 7.859 -1.59 1 87.31 103 ARG A CA 1
ATOM 791 C C . ARG A 1 103 ? -0.193 6.91 -0.967 1 87.31 103 ARG A C 1
ATOM 793 O O . ARG A 1 103 ? 0.107 5.855 -1.53 1 87.31 103 ARG A O 1
ATOM 800 N N . LEU A 1 104 ? 0.436 7.355 0.157 1 94 104 LEU A N 1
ATOM 801 C CA . LEU A 1 104 ? 1.331 6.457 0.877 1 94 104 LEU A CA 1
ATOM 802 C C . LEU A 1 104 ? 0.612 5.168 1.262 1 94 104 LEU A C 1
ATOM 804 O O . LEU A 1 104 ? 1.213 4.094 1.256 1 94 104 LEU A O 1
ATOM 808 N N . VAL A 1 105 ? -0.703 5.281 1.592 1 93.81 105 VAL A N 1
ATOM 809 C CA . VAL A 1 105 ? -1.506 4.148 2.045 1 93.81 105 VAL A CA 1
ATOM 810 C C . VAL A 1 105 ? -1.983 3.34 0.841 1 93.81 105 VAL A C 1
ATOM 812 O O . VAL A 1 105 ? -1.971 2.107 0.868 1 93.81 105 VAL A O 1
ATOM 815 N N . GLY A 1 106 ? -2.389 4.031 -0.174 1 88.56 106 GLY A N 1
ATOM 816 C CA . GLY A 1 106 ? -2.852 3.375 -1.385 1 88.56 106 GLY A CA 1
ATOM 817 C C . GLY A 1 106 ? -3.414 4.344 -2.41 1 88.56 106 GLY A C 1
ATOM 818 O O . GLY A 1 106 ? -3.896 5.422 -2.057 1 88.56 106 GLY A O 1
ATOM 819 N N . GLY A 1 107 ? -3.414 3.84 -3.611 1 81.44 107 GLY A N 1
ATOM 820 C CA . GLY A 1 107 ? -4.004 4.633 -4.68 1 81.44 107 GLY A CA 1
ATOM 821 C C . GLY A 1 107 ? -5.52 4.59 -4.688 1 81.44 107 GLY A C 1
ATOM 822 O O . GLY A 1 107 ? -6.129 3.805 -3.959 1 81.44 107 GLY A O 1
ATOM 823 N N . MET A 1 108 ? -6.145 5.477 -5.473 1 78.38 108 MET A N 1
ATOM 824 C CA . MET A 1 108 ? -7.598 5.629 -5.516 1 78.38 108 MET A CA 1
ATOM 825 C C . MET A 1 108 ? -8.266 4.34 -5.977 1 78.38 108 MET A C 1
ATOM 827 O O . MET A 1 108 ? -9.438 4.102 -5.68 1 78.38 108 MET A O 1
ATOM 831 N N . ASP A 1 109 ? -7.512 3.443 -6.613 1 75.25 109 ASP A N 1
ATOM 832 C CA . ASP A 1 109 ? -8.062 2.213 -7.18 1 75.25 109 ASP A CA 1
ATOM 833 C C . ASP A 1 109 ? -7.836 1.03 -6.242 1 75.25 109 ASP A C 1
ATOM 835 O O . ASP A 1 109 ? -7.906 -0.126 -6.664 1 75.25 109 ASP A O 1
ATOM 839 N N . THR A 1 110 ? -7.598 1.305 -5.051 1 86.69 110 THR A N 1
ATOM 840 C CA . THR A 1 110 ? -7.332 0.23 -4.102 1 86.69 110 THR A CA 1
ATOM 841 C C . THR A 1 110 ? -8.383 0.207 -3 1 86.69 110 THR A C 1
ATOM 843 O O . THR A 1 110 ? -9.039 1.219 -2.738 1 86.69 110 THR A O 1
ATOM 846 N N . ILE A 1 111 ? -8.531 -0.888 -2.371 1 89.5 111 ILE A N 1
ATOM 847 C CA . ILE A 1 111 ? -9.445 -1.061 -1.247 1 89.5 111 ILE A CA 1
ATOM 848 C C . ILE A 1 111 ? -9.008 -0.17 -0.086 1 89.5 111 ILE A C 1
ATOM 850 O O . ILE A 1 111 ? -9.844 0.299 0.693 1 89.5 111 ILE A O 1
ATOM 854 N N . PHE A 1 112 ? -7.777 0.124 -0.011 1 93 112 PHE A N 1
ATOM 855 C CA . PHE A 1 112 ? -7.227 0.933 1.07 1 93 112 PHE A CA 1
ATOM 856 C C . PHE A 1 112 ? -7.703 2.377 0.961 1 93 112 PHE A C 1
ATOM 858 O O . PHE A 1 112 ? -8.055 2.996 1.966 1 93 112 PHE A O 1
ATOM 865 N N . TRP A 1 113 ? -7.695 2.883 -0.261 1 89.75 113 TRP A N 1
ATOM 866 C CA . TRP A 1 113 ? -8.234 4.227 -0.457 1 89.75 113 TRP A CA 1
ATOM 867 C C . TRP A 1 113 ? -9.711 4.281 -0.09 1 89.75 113 TRP A C 1
ATOM 869 O O . TRP A 1 113 ? -10.148 5.191 0.617 1 89.75 113 TRP A O 1
ATOM 879 N N . GLN A 1 114 ? -10.453 3.285 -0.536 1 86.5 114 GLN A N 1
ATOM 880 C CA . GLN A 1 114 ? -11.898 3.271 -0.344 1 86.5 114 GLN A CA 1
ATOM 881 C C . GLN A 1 114 ? -12.258 3.193 1.138 1 86.5 114 GLN A C 1
ATOM 883 O O . GLN A 1 114 ? -13.188 3.863 1.594 1 86.5 114 GLN A O 1
ATOM 888 N N . LYS A 1 115 ? -11.508 2.453 1.855 1 91.38 115 LYS A N 1
ATOM 889 C CA . LYS A 1 115 ? -11.883 2.182 3.238 1 91.38 115 LYS A CA 1
ATOM 890 C C . LYS A 1 115 ? -11.219 3.17 4.195 1 91.38 115 LYS A C 1
ATOM 892 O O . LYS A 1 115 ? -11.781 3.512 5.234 1 91.38 115 LYS A O 1
ATOM 897 N N . LEU A 1 116 ? -9.992 3.646 3.824 1 94.81 116 LEU A N 1
ATOM 898 C CA . LEU A 1 116 ? -9.195 4.375 4.801 1 94.81 116 LEU A CA 1
ATOM 899 C C . LEU A 1 116 ? -9.164 5.867 4.48 1 94.81 116 LEU A C 1
ATOM 901 O O . LEU A 1 116 ? -9.109 6.699 5.387 1 94.81 116 LEU A O 1
ATOM 905 N N . ILE A 1 117 ? -9.195 6.238 3.178 1 93.62 117 ILE A N 1
ATOM 906 C CA . ILE A 1 117 ? -8.945 7.617 2.779 1 93.62 117 ILE A CA 1
ATOM 907 C C . ILE A 1 117 ? -10.258 8.305 2.432 1 93.62 117 ILE A C 1
ATOM 909 O O . ILE A 1 117 ? -10.547 9.398 2.924 1 93.62 117 ILE A O 1
ATOM 913 N N . ARG A 1 118 ? -11.094 7.637 1.694 1 89.06 118 ARG A N 1
ATOM 914 C CA . ARG A 1 118 ? -12.328 8.234 1.194 1 89.06 118 ARG A CA 1
ATOM 915 C C . ARG A 1 118 ? -13.195 8.742 2.342 1 89.06 118 ARG A C 1
ATOM 917 O O . ARG A 1 118 ? -13.641 9.891 2.32 1 89.06 118 ARG A O 1
ATOM 924 N N . PRO A 1 119 ? -13.398 7.953 3.391 1 92.31 119 PRO A N 1
ATOM 925 C CA . PRO A 1 119 ? -14.219 8.469 4.492 1 92.31 119 PRO A CA 1
ATOM 926 C C . PRO A 1 119 ? -13.594 9.695 5.164 1 92.31 119 PRO A C 1
ATOM 928 O O . PRO A 1 119 ? -14.32 10.555 5.668 1 92.31 119 PRO A O 1
ATOM 931 N N . MET A 1 120 ? -12.25 9.789 5.148 1 94.12 120 MET A N 1
ATOM 932 C CA . MET A 1 120 ? -11.531 10.859 5.836 1 94.12 120 MET A CA 1
ATOM 933 C C . MET A 1 120 ? -11.594 12.156 5.043 1 94.12 120 MET A C 1
ATOM 935 O O . MET A 1 120 ? -11.328 13.234 5.586 1 94.12 120 MET A O 1
ATOM 939 N N . THR A 1 121 ? -11.914 12.062 3.783 1 88.06 121 THR A N 1
ATOM 940 C CA . THR A 1 121 ? -11.789 13.219 2.91 1 88.06 121 THR A CA 1
ATOM 941 C C . THR A 1 121 ? -13.164 13.703 2.451 1 88.06 121 THR A C 1
ATOM 943 O O . THR A 1 121 ? -13.266 14.586 1.595 1 88.06 121 THR A O 1
ATOM 946 N N . GLN A 1 122 ? -14.172 13.109 2.979 1 85.5 122 GLN A N 1
ATOM 947 C CA . GLN A 1 122 ? -15.516 13.586 2.695 1 85.5 122 GLN A CA 1
ATOM 948 C C . GLN A 1 122 ? -15.75 14.969 3.297 1 85.5 122 GLN A C 1
ATOM 950 O O . GLN A 1 122 ? -15.133 15.328 4.297 1 85.5 122 GLN A O 1
ATOM 955 N N . PRO A 1 123 ? -16.703 15.734 2.699 1 80.81 123 PRO A N 1
ATOM 956 C CA . PRO A 1 123 ? -16.953 17.094 3.188 1 80.81 123 PRO A CA 1
ATOM 957 C C . PRO A 1 123 ? -17.422 17.125 4.645 1 80.81 123 PRO A C 1
ATOM 959 O O . PRO A 1 123 ? -17.141 18.094 5.359 1 80.81 123 PRO A O 1
ATOM 962 N N . ASP A 1 124 ? -18.047 16.062 5.09 1 85.44 124 ASP A N 1
ATOM 963 C CA . ASP A 1 124 ? -18.594 16.062 6.441 1 85.44 124 ASP A CA 1
ATOM 964 C C . ASP A 1 124 ? -17.641 15.359 7.418 1 85.44 124 ASP A C 1
ATOM 966 O O . ASP A 1 124 ? -17.969 15.195 8.594 1 85.44 124 ASP A O 1
ATOM 970 N N . ALA A 1 125 ? -16.531 14.969 6.945 1 91.5 125 ALA A N 1
ATOM 971 C CA . ALA A 1 125 ? -15.562 14.352 7.844 1 91.5 125 ALA A CA 1
ATOM 972 C C . ALA A 1 125 ? -15.031 15.367 8.859 1 91.5 125 ALA A C 1
ATOM 974 O O . ALA A 1 125 ? -14.906 16.547 8.547 1 91.5 125 ALA A O 1
ATOM 975 N N . PRO A 1 126 ? -14.797 14.961 10.07 1 93.56 126 PRO A N 1
ATOM 976 C CA . PRO A 1 126 ? -14.219 15.875 11.055 1 93.56 126 PRO A CA 1
ATOM 977 C C . PRO A 1 126 ? -12.891 16.484 10.594 1 93.56 126 PRO A C 1
ATOM 979 O O . PRO A 1 126 ? -12.07 15.781 9.984 1 93.56 126 PRO A O 1
ATOM 982 N N . PRO A 1 127 ? -12.703 17.75 10.836 1 94.44 127 PRO A N 1
ATOM 983 C CA . PRO A 1 127 ? -11.43 18.375 10.453 1 94.44 127 PRO A CA 1
ATOM 984 C C . PRO A 1 127 ? -10.242 17.797 11.211 1 94.44 127 PRO A C 1
ATOM 986 O O . PRO A 1 127 ? -9.109 17.844 10.719 1 94.44 127 PRO A O 1
ATOM 989 N N . PHE A 1 128 ? -10.523 17.281 12.383 1 96.75 128 PHE A N 1
ATOM 990 C CA . PHE A 1 128 ? -9.461 16.719 13.203 1 96.75 128 PHE A CA 1
ATOM 991 C C . PHE A 1 128 ? -10.023 15.703 14.188 1 96.75 128 PHE A C 1
ATOM 993 O O . PHE A 1 128 ? -11.242 15.617 14.375 1 96.75 128 PHE A O 1
ATOM 1000 N N . PHE A 1 129 ? -9.164 14.859 14.75 1 97.56 129 PHE A N 1
ATOM 1001 C CA . PHE A 1 129 ? -9.469 13.945 15.844 1 97.56 129 PHE A CA 1
ATOM 1002 C C . PHE A 1 129 ? -8.547 14.203 17.031 1 97.56 129 PHE A C 1
ATOM 1004 O O . PHE A 1 129 ? -7.328 14.055 16.922 1 97.56 129 PHE A O 1
ATOM 1011 N N . LEU A 1 130 ? -9.18 14.672 18.109 1 97.81 130 LEU A N 1
ATOM 1012 C CA . LEU A 1 130 ? -8.398 14.742 19.344 1 97.81 130 LEU A CA 1
ATOM 1013 C C . LEU A 1 130 ? -8.156 13.352 19.906 1 97.81 130 LEU A C 1
ATOM 1015 O O . LEU A 1 130 ? -9.062 12.516 19.938 1 97.81 130 LEU A O 1
ATOM 1019 N N . LEU A 1 131 ? -6.969 13.078 20.297 1 98.38 131 LEU A N 1
ATOM 1020 C CA . LEU A 1 131 ? -6.586 11.75 20.766 1 98.38 131 LEU A CA 1
ATOM 1021 C C . LEU A 1 131 ? -6.102 11.789 22.203 1 98.38 131 LEU A C 1
ATOM 1023 O O . LEU A 1 131 ? -5.152 12.516 22.531 1 98.38 131 LEU A O 1
ATOM 1027 N N . ASP A 1 132 ? -6.766 11.047 23 1 97.75 132 ASP A N 1
ATOM 1028 C CA . ASP A 1 132 ? -6.469 10.922 24.422 1 97.75 132 ASP A CA 1
ATOM 1029 C C . ASP A 1 132 ? -6.152 9.477 24.797 1 97.75 132 ASP A C 1
ATOM 1031 O O . ASP A 1 132 ? -6.965 8.578 24.578 1 97.75 132 ASP A O 1
ATOM 1035 N N . GLY A 1 133 ? -5.02 9.219 25.438 1 96.62 133 GLY A N 1
ATOM 1036 C CA . GLY A 1 133 ? -4.57 7.879 25.812 1 96.62 133 GLY A CA 1
ATOM 1037 C C . GLY A 1 133 ? -5.48 7.203 26.812 1 96.62 133 GLY A C 1
ATOM 1038 O O . GLY A 1 133 ? -5.387 5.992 27.031 1 96.62 133 GLY A O 1
ATOM 1039 N N . LEU A 1 134 ? -6.43 7.906 27.391 1 95.69 134 LEU A N 1
ATOM 1040 C CA . LEU A 1 134 ? -7.352 7.363 28.375 1 95.69 134 LEU A CA 1
ATOM 1041 C C . LEU A 1 134 ? -8.555 6.715 27.703 1 95.69 134 LEU A C 1
ATOM 1043 O O . LEU A 1 134 ? -9.305 5.977 28.344 1 95.69 134 LEU A O 1
ATOM 1047 N N . VAL A 1 135 ? -8.805 7.051 26.484 1 96.62 135 VAL A N 1
ATOM 1048 C CA . VAL A 1 135 ? -9.875 6.445 25.703 1 96.62 135 VAL A CA 1
ATOM 1049 C C . VAL A 1 135 ? -9.32 5.297 24.859 1 96.62 135 VAL A C 1
ATOM 1051 O O . VAL A 1 135 ? -8.461 5.512 24 1 96.62 135 VAL A O 1
ATOM 1054 N N . PRO A 1 136 ? -9.805 4.113 24.969 1 96.81 136 PRO A N 1
ATOM 1055 C CA . PRO A 1 136 ? -9.164 2.912 24.438 1 96.81 136 PRO A CA 1
ATOM 1056 C C . PRO A 1 136 ? -8.898 2.998 22.922 1 96.81 136 PRO A C 1
ATOM 1058 O O . PRO A 1 136 ? -7.77 2.762 22.484 1 96.81 136 PRO A O 1
ATOM 1061 N N . TRP A 1 137 ? -9.898 3.342 22.172 1 96.5 137 TRP A N 1
ATOM 1062 C CA . TRP A 1 137 ? -9.68 3.355 20.734 1 96.5 137 TRP A CA 1
ATOM 1063 C C . TRP A 1 137 ? -8.742 4.492 20.344 1 96.5 137 TRP A C 1
ATOM 1065 O O . TRP A 1 137 ? -7.973 4.371 19.391 1 96.5 137 TRP A O 1
ATOM 1075 N N . GLN A 1 138 ? -8.711 5.594 21.062 1 98.31 138 GLN A N 1
ATOM 1076 C CA . GLN A 1 138 ? -7.801 6.707 20.812 1 98.31 138 GLN A CA 1
ATOM 1077 C C . GLN A 1 138 ? -6.371 6.352 21.203 1 98.31 138 GLN A C 1
ATOM 1079 O O . GLN A 1 138 ? 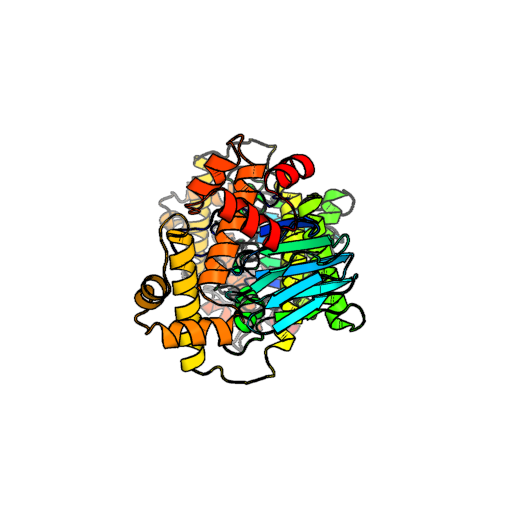-5.418 6.762 20.547 1 98.31 138 GLN A O 1
ATOM 1084 N N . LYS A 1 139 ? -6.305 5.602 22.266 1 98.38 139 LYS A N 1
ATOM 1085 C CA . LYS A 1 139 ? -4.992 5.105 22.672 1 98.38 139 LYS A CA 1
ATOM 1086 C C . LYS A 1 139 ? -4.375 4.23 21.578 1 98.38 139 LYS A C 1
ATOM 1088 O O . LYS A 1 139 ? -3.176 4.316 21.312 1 98.38 139 LYS A O 1
ATOM 1093 N N . GLN A 1 140 ? -5.207 3.404 21 1 98.25 140 GLN A N 1
ATOM 1094 C CA . GLN A 1 140 ? -4.727 2.553 19.922 1 98.25 140 GLN A CA 1
ATOM 1095 C C . GLN A 1 140 ? -4.223 3.387 18.75 1 98.25 140 GLN A C 1
ATOM 1097 O O . GLN A 1 140 ? -3.184 3.08 18.156 1 98.25 140 GLN A O 1
ATOM 1102 N N . VAL A 1 141 ? -4.957 4.426 18.438 1 98.69 141 VAL A N 1
ATOM 1103 C CA . VAL A 1 141 ? -4.531 5.328 17.375 1 98.69 141 VAL A CA 1
ATOM 1104 C C . VAL A 1 141 ? -3.188 5.961 17.734 1 98.69 141 VAL A C 1
ATOM 1106 O O . VAL A 1 141 ? -2.256 5.961 16.922 1 98.69 141 VAL A O 1
ATOM 1109 N N . LEU A 1 142 ? -3.088 6.43 18.953 1 98.81 142 LEU A N 1
ATOM 1110 C CA . LEU A 1 142 ? -1.856 7.059 19.422 1 98.81 142 LEU A CA 1
ATOM 1111 C C . LEU A 1 142 ? -0.681 6.09 19.312 1 98.81 142 LEU A C 1
ATOM 1113 O O . LEU A 1 142 ? 0.401 6.469 18.859 1 98.81 142 LEU A O 1
ATOM 1117 N N . ASP A 1 143 ? -0.892 4.898 19.688 1 98.62 143 ASP A N 1
ATOM 1118 C CA . ASP A 1 143 ? 0.158 3.887 19.641 1 98.62 143 ASP A CA 1
ATOM 1119 C C . ASP A 1 143 ? 0.619 3.65 18.203 1 98.62 143 ASP A C 1
ATOM 1121 O O . ASP A 1 143 ? 1.819 3.549 17.938 1 98.62 143 ASP A O 1
ATOM 1125 N N . CYS A 1 144 ? -0.321 3.547 17.297 1 98.62 144 CYS A N 1
ATOM 1126 C CA . CYS A 1 144 ? 0.005 3.352 15.898 1 98.62 144 CYS A CA 1
ATOM 1127 C C . CYS A 1 144 ? 0.821 4.52 15.359 1 98.62 144 CYS A C 1
ATOM 1129 O O . CYS A 1 144 ? 1.821 4.32 14.664 1 98.62 144 CYS A O 1
ATOM 1131 N N . LEU A 1 145 ? 0.392 5.762 15.695 1 98.75 145 LEU A N 1
ATOM 1132 C CA . LEU A 1 145 ? 1.084 6.949 15.211 1 98.75 145 LEU A CA 1
ATOM 1133 C C . LEU A 1 145 ? 2.49 7.035 15.789 1 98.75 145 LEU A C 1
ATOM 1135 O O . LEU A 1 145 ? 3.434 7.41 15.094 1 98.75 145 LEU A O 1
ATOM 1139 N N . HIS A 1 146 ? 2.629 6.66 17.047 1 98.44 146 HIS A N 1
ATOM 1140 C CA . HIS A 1 146 ? 3.943 6.625 17.672 1 98.44 146 HIS A CA 1
ATOM 1141 C C . HIS A 1 146 ? 4.859 5.621 16.984 1 98.44 146 HIS A C 1
ATOM 1143 O O . HIS A 1 146 ? 6.027 5.926 16.719 1 98.44 146 HIS A O 1
ATOM 1149 N N . GLU A 1 147 ? 4.344 4.449 16.719 1 98.06 147 GLU A N 1
ATOM 1150 C CA . GLU A 1 147 ? 5.137 3.418 16.062 1 98.06 147 GLU A CA 1
ATOM 1151 C C . GLU A 1 147 ? 5.57 3.857 14.672 1 98.06 147 GLU A C 1
ATOM 1153 O O . GLU A 1 147 ? 6.695 3.59 14.25 1 98.06 147 GLU A O 1
ATOM 1158 N N . SER A 1 148 ? 4.641 4.5 13.977 1 97.81 148 SER A N 1
ATOM 1159 C CA . SER A 1 148 ? 4.977 5.008 12.656 1 97.81 148 SER A CA 1
ATOM 1160 C C . SER A 1 148 ? 6.094 6.039 12.727 1 97.81 148 SER A C 1
ATOM 1162 O O . SER A 1 148 ? 7.051 5.984 11.945 1 97.81 148 SER A O 1
ATOM 1164 N N . TRP A 1 149 ? 5.965 6.965 13.633 1 97 149 TRP A N 1
ATOM 1165 C CA . TRP A 1 149 ? 6.984 7.996 13.805 1 97 149 TRP A CA 1
ATOM 1166 C C . TRP A 1 149 ? 8.336 7.375 14.133 1 97 149 TRP A C 1
ATOM 1168 O O . TRP A 1 149 ? 9.352 7.73 13.539 1 97 149 TRP A O 1
ATOM 1178 N N . LYS A 1 150 ? 8.367 6.438 15.047 1 96.75 150 LYS A N 1
ATOM 1179 C CA . LYS A 1 150 ? 9.594 5.766 15.469 1 96.75 150 LYS A CA 1
ATOM 1180 C C . LYS A 1 150 ? 10.234 5.012 14.305 1 96.75 150 LYS A C 1
ATOM 1182 O O . LYS A 1 150 ? 11.461 4.996 14.172 1 96.75 150 LYS A O 1
ATOM 1187 N N . ALA A 1 151 ? 9.383 4.391 13.539 1 96 151 ALA A N 1
ATOM 1188 C CA . ALA A 1 151 ? 9.898 3.646 12.391 1 96 151 ALA A CA 1
ATOM 1189 C C . ALA A 1 151 ? 10.625 4.57 11.414 1 96 151 ALA A C 1
ATOM 1191 O O . ALA A 1 151 ? 11.688 4.227 10.898 1 96 151 ALA A O 1
ATOM 1192 N N . VAL A 1 152 ? 10.047 5.711 11.141 1 93.69 152 VAL A N 1
ATOM 1193 C CA . VAL A 1 152 ? 10.68 6.672 10.242 1 93.69 152 VAL A CA 1
ATOM 1194 C C . VAL A 1 152 ? 11.977 7.184 10.867 1 93.69 152 VAL A C 1
ATOM 1196 O O . VAL A 1 152 ? 12.977 7.363 10.172 1 93.69 152 VAL A O 1
ATOM 1199 N N . SER A 1 153 ? 11.953 7.391 12.133 1 92.38 153 SER A N 1
ATOM 1200 C CA . SER A 1 153 ? 13.109 7.938 12.836 1 92.38 153 SER A CA 1
ATOM 1201 C C . SER A 1 153 ? 14.258 6.934 12.883 1 92.38 153 SER A C 1
ATOM 1203 O O . SER A 1 153 ? 15.406 7.293 12.625 1 92.38 153 SER A O 1
ATOM 1205 N N . ASP A 1 154 ? 13.961 5.676 13.18 1 93.38 154 ASP A N 1
ATOM 1206 C CA . ASP A 1 154 ? 14.977 4.66 13.43 1 93.38 154 ASP A CA 1
ATOM 1207 C C . ASP A 1 154 ? 15.383 3.953 12.141 1 93.38 154 ASP A C 1
ATOM 1209 O O . ASP A 1 154 ? 16.453 3.344 12.062 1 93.38 154 ASP A O 1
ATOM 1213 N N . GLU A 1 155 ? 14.461 3.916 11.219 1 91.81 155 GLU A N 1
ATOM 1214 C CA . GLU A 1 155 ? 14.648 3.291 9.914 1 91.81 155 GLU A CA 1
ATOM 1215 C C . GLU A 1 155 ? 15.109 1.844 10.055 1 91.81 155 GLU A C 1
ATOM 1217 O O . GLU A 1 155 ? 16.094 1.44 9.43 1 91.81 155 GLU A O 1
ATOM 1222 N N . PRO A 1 156 ? 14.469 0.995 10.789 1 91.94 156 PRO A N 1
ATOM 1223 C CA . PRO A 1 156 ? 14.82 -0.427 10.812 1 91.94 156 PRO A CA 1
ATOM 1224 C C . PRO A 1 156 ? 14.633 -1.102 9.453 1 91.94 156 PRO A C 1
ATOM 1226 O O . PRO A 1 156 ? 14.164 -0.468 8.508 1 91.94 156 PRO A O 1
ATOM 1229 N N . PHE A 1 157 ? 15.078 -2.35 9.359 1 90.75 157 PHE A N 1
ATOM 1230 C CA . PHE A 1 157 ? 14.859 -3.127 8.148 1 90.75 157 PHE A CA 1
ATOM 1231 C C . PHE A 1 157 ? 13.391 -3.09 7.742 1 90.75 157 PHE A C 1
ATOM 1233 O O . PHE A 1 157 ? 12.5 -3.305 8.57 1 90.75 157 PHE A O 1
ATOM 1240 N N . ASP A 1 158 ? 13.086 -2.643 6.523 1 92.12 158 ASP A N 1
ATOM 1241 C CA . ASP A 1 158 ? 11.758 -2.596 5.918 1 92.12 158 ASP A CA 1
ATOM 1242 C C . ASP A 1 158 ? 10.844 -1.634 6.668 1 92.12 158 ASP A C 1
ATOM 1244 O O . ASP A 1 158 ? 9.656 -1.916 6.859 1 92.12 158 ASP A O 1
ATOM 1248 N N . TYR A 1 159 ? 11.391 -0.517 7.195 1 94.81 159 TYR A N 1
ATOM 1249 C CA . TYR A 1 159 ? 10.609 0.414 8.008 1 94.81 159 TYR A CA 1
ATOM 1250 C C . TYR A 1 159 ? 9.477 1.033 7.191 1 94.81 159 TYR A C 1
ATOM 1252 O O . TYR A 1 159 ? 8.438 1.391 7.738 1 94.81 159 TYR A O 1
ATOM 1260 N N . GLU A 1 160 ? 9.648 1.14 5.84 1 95.25 160 GLU A N 1
ATOM 1261 C CA . GLU A 1 160 ? 8.594 1.702 5.004 1 95.25 160 GLU A CA 1
ATOM 1262 C C . GLU A 1 160 ? 7.305 0.894 5.129 1 95.25 160 GLU A C 1
ATOM 1264 O O . GLU A 1 160 ? 6.215 1.463 5.219 1 95.25 160 GLU A O 1
ATOM 1269 N N . ASN A 1 161 ? 7.488 -0.435 5.117 1 96.62 161 ASN A N 1
ATOM 1270 C CA . ASN A 1 161 ? 6.344 -1.326 5.285 1 96.62 161 ASN A CA 1
ATOM 1271 C C . ASN A 1 161 ? 5.703 -1.156 6.66 1 96.62 161 ASN A C 1
ATOM 1273 O O . ASN A 1 161 ? 4.477 -1.158 6.777 1 96.62 161 ASN A O 1
ATOM 1277 N N . ARG A 1 162 ? 6.52 -1 7.656 1 96.81 162 ARG A N 1
ATOM 1278 C CA . ARG A 1 162 ? 6.023 -0.799 9.016 1 96.81 162 ARG A CA 1
ATOM 1279 C C . ARG A 1 162 ? 5.258 0.515 9.125 1 96.81 162 ARG A C 1
ATOM 1281 O O . ARG A 1 162 ? 4.176 0.561 9.719 1 96.81 162 ARG A O 1
ATOM 1288 N N . VAL A 1 163 ? 5.82 1.566 8.594 1 97.69 163 VAL A N 1
ATOM 1289 C CA . VAL A 1 163 ? 5.191 2.883 8.609 1 97.69 163 VAL A CA 1
ATOM 1290 C C . VAL A 1 163 ? 3.809 2.807 7.969 1 97.69 163 VAL A C 1
ATOM 1292 O O . VAL A 1 163 ? 2.814 3.232 8.562 1 97.69 163 VAL A O 1
ATOM 1295 N N . ARG A 1 164 ? 3.76 2.234 6.758 1 97.69 164 ARG A N 1
ATOM 1296 C CA . ARG A 1 164 ? 2.488 2.141 6.047 1 97.69 164 ARG A CA 1
ATOM 1297 C C . ARG A 1 164 ? 1.476 1.325 6.844 1 97.69 164 ARG A C 1
ATOM 1299 O O . ARG A 1 164 ? 0.289 1.658 6.875 1 97.69 164 ARG A O 1
ATOM 1306 N N . TYR A 1 165 ? 1.944 0.257 7.484 1 97.75 165 TYR A N 1
ATOM 1307 C CA . TYR A 1 165 ? 1.051 -0.608 8.25 1 97.75 165 TYR A CA 1
ATOM 1308 C C . TYR A 1 165 ? 0.403 0.155 9.398 1 97.75 165 TYR A C 1
ATOM 1310 O O . TYR A 1 165 ? -0.821 0.15 9.539 1 97.75 165 TYR A O 1
ATOM 1318 N N . TYR A 1 166 ? 1.2 0.838 10.18 1 98.19 166 TYR A N 1
ATOM 1319 C CA . TYR A 1 166 ? 0.696 1.508 11.375 1 98.19 166 TYR A CA 1
ATOM 1320 C C . TYR A 1 166 ? -0.155 2.717 11.008 1 98.19 166 TYR A C 1
ATOM 1322 O O . TYR A 1 166 ? -1.166 2.994 11.656 1 98.19 166 TYR A O 1
ATOM 1330 N N . LEU A 1 167 ? 0.218 3.477 9.984 1 98.44 167 LEU A N 1
ATOM 1331 C CA . LEU A 1 167 ? -0.624 4.578 9.531 1 98.44 167 LEU A CA 1
ATOM 1332 C C . LEU A 1 167 ? -1.97 4.062 9.031 1 98.44 167 LEU A C 1
ATOM 1334 O O . LEU A 1 167 ? -3.01 4.668 9.305 1 98.44 167 LEU A O 1
ATOM 1338 N N . SER A 1 168 ? -1.922 2.904 8.273 1 98.19 168 SER A N 1
ATOM 1339 C CA . SER A 1 168 ? -3.158 2.318 7.773 1 98.19 168 SER A CA 1
ATOM 1340 C C . SER A 1 168 ? -4.066 1.877 8.914 1 98.19 168 SER A C 1
ATOM 1342 O O . SER A 1 168 ? -5.281 2.084 8.867 1 98.19 168 SER A O 1
ATOM 1344 N N . LEU A 1 169 ? -3.475 1.305 9.914 1 97.88 169 LEU A N 1
ATOM 1345 C CA . LEU A 1 169 ? -4.262 0.878 11.07 1 97.88 169 LEU A CA 1
ATOM 1346 C C . LEU A 1 169 ? -4.875 2.078 11.781 1 97.88 169 LEU A C 1
ATOM 1348 O O . LEU A 1 169 ? -6.047 2.047 12.164 1 97.88 169 LEU A O 1
ATOM 1352 N N . ALA A 1 170 ? -4.102 3.168 11.992 1 98.5 170 ALA A N 1
ATOM 1353 C CA . ALA A 1 170 ? -4.621 4.391 12.602 1 98.5 170 ALA A CA 1
ATOM 1354 C C . ALA A 1 170 ? -5.793 4.949 11.805 1 98.5 170 ALA A C 1
ATOM 1356 O O . ALA A 1 170 ? -6.836 5.281 12.375 1 98.5 170 ALA A O 1
ATOM 1357 N N . LEU A 1 171 ? -5.609 5.016 10.477 1 98.06 171 LEU A N 1
ATOM 1358 C CA . LEU A 1 171 ? -6.637 5.566 9.602 1 98.06 171 LEU A CA 1
ATOM 1359 C C . LEU A 1 171 ? -7.895 4.707 9.633 1 98.06 171 LEU A C 1
ATOM 1361 O O . LEU A 1 171 ? -9.008 5.223 9.531 1 98.06 171 LEU A O 1
ATOM 1365 N N . ARG A 1 172 ? -7.699 3.375 9.766 1 97.12 172 ARG A N 1
ATOM 1366 C CA . ARG A 1 172 ? -8.859 2.492 9.852 1 97.12 172 ARG A CA 1
ATOM 1367 C C . ARG A 1 172 ? -9.688 2.801 11.094 1 97.12 172 ARG A C 1
ATOM 1369 O O . ARG A 1 172 ? -10.914 2.887 11.023 1 97.12 172 ARG A O 1
ATOM 1376 N N . LEU A 1 173 ? -9.062 2.988 12.188 1 97.19 173 LEU A N 1
ATOM 1377 C CA . LEU A 1 173 ? -9.75 3.322 13.438 1 97.19 173 LEU A CA 1
ATOM 1378 C C . LEU A 1 173 ? -10.43 4.684 13.336 1 97.19 173 LEU A C 1
ATOM 1380 O O . LEU A 1 173 ? -11.586 4.836 13.727 1 97.19 173 LEU A O 1
ATOM 1384 N N . LEU A 1 174 ? -9.773 5.688 12.766 1 97.5 174 LEU A N 1
ATOM 1385 C CA . LEU A 1 174 ? -10.312 7.035 12.609 1 97.5 174 LEU A CA 1
ATOM 1386 C C . LEU A 1 174 ? -11.492 7.039 11.648 1 97.5 174 LEU A C 1
ATOM 1388 O O . LEU A 1 174 ? -12.508 7.695 11.906 1 97.5 174 LEU A O 1
ATOM 1392 N N . SER A 1 175 ? -11.32 6.285 10.531 1 94.69 175 SER A N 1
ATOM 1393 C CA . SER A 1 175 ? -12.352 6.277 9.492 1 94.69 175 SER A CA 1
ATOM 1394 C C . SER A 1 175 ? -13.672 5.73 10.031 1 94.69 175 SER A C 1
ATOM 1396 O O . SER A 1 175 ? -14.742 6.145 9.594 1 94.69 175 SER A O 1
ATOM 1398 N N . THR A 1 176 ? -13.594 4.793 10.984 1 92.06 176 THR A N 1
ATOM 1399 C CA . THR A 1 176 ? -14.805 4.219 11.562 1 92.06 176 THR A CA 1
ATOM 1400 C C . THR A 1 176 ? -15.57 5.27 12.359 1 92.06 176 THR A C 1
ATOM 1402 O O . THR A 1 176 ? -16.766 5.109 12.625 1 92.06 176 THR A O 1
ATOM 1405 N N . GLN A 1 177 ? -14.883 6.336 12.727 1 90.56 177 GLN A N 1
ATOM 1406 C CA . GLN A 1 177 ? -15.516 7.41 13.484 1 90.56 177 GLN A CA 1
ATOM 1407 C C . GLN A 1 177 ? -16.203 8.406 12.547 1 90.56 177 GLN A C 1
ATOM 1409 O O . GLN A 1 177 ? -16.922 9.297 13 1 90.56 177 GLN A O 1
ATOM 1414 N N . CYS A 1 178 ? -15.93 8.375 11.227 1 86.56 178 CYS A N 1
ATOM 1415 C CA . CYS A 1 178 ? -16.484 9.312 10.242 1 86.56 178 CYS A CA 1
ATOM 1416 C C . CYS A 1 178 ? -17.844 8.852 9.758 1 86.56 178 CYS A C 1
ATOM 1418 O O . CYS A 1 178 ? -18.609 9.633 9.18 1 86.56 178 CYS A O 1
ATOM 1420 N N . VAL A 1 179 ? -18.375 7.551 9.609 1 68.81 179 VAL A N 1
ATOM 1421 C CA . VAL A 1 179 ? -19.578 7.02 8.977 1 68.81 179 VAL A CA 1
ATOM 1422 C C . VAL A 1 179 ? -20.812 7.523 9.727 1 68.81 179 VAL A C 1
ATOM 1424 O O . VAL A 1 179 ? -21.859 7.758 9.125 1 68.81 179 VAL A O 1
ATOM 1427 N N . GLY A 1 180 ? -20.828 7.836 10.898 1 61.09 180 GLY A N 1
ATOM 1428 C CA . GLY A 1 180 ? -22.062 8.133 11.609 1 61.09 180 GLY A CA 1
ATOM 1429 C C . GLY A 1 180 ? -22.5 9.586 11.477 1 61.09 180 GLY A C 1
ATOM 1430 O O . GLY A 1 180 ? -23.672 9.914 11.703 1 61.09 180 GLY A O 1
ATOM 1431 N N . GLY A 1 181 ? -21.844 10.594 11.359 1 52.16 181 GLY A N 1
ATOM 1432 C CA . GLY A 1 181 ? -22.25 11.961 11.656 1 52.16 181 GLY A CA 1
ATOM 1433 C C . GLY A 1 181 ? -22.5 12.789 10.414 1 52.16 181 GLY A C 1
ATOM 1434 O O . GLY A 1 181 ? -21.562 13.125 9.68 1 52.16 181 GLY A O 1
ATOM 1435 N N . ARG A 1 182 ? -23.734 12.672 9.859 1 54.72 182 ARG A N 1
ATOM 1436 C CA . ARG A 1 182 ? -24.203 13.273 8.609 1 54.72 182 ARG A CA 1
ATOM 1437 C C . ARG A 1 182 ? -24.312 14.789 8.742 1 54.72 182 ARG A C 1
ATOM 1439 O O . ARG A 1 182 ? -25.359 15.32 9.117 1 54.72 182 ARG A O 1
ATOM 1446 N N . THR A 1 183 ? -23.375 15.461 9.383 1 54.56 183 THR A N 1
ATOM 1447 C CA . THR A 1 183 ? -23.641 16.891 9.234 1 54.56 183 THR A CA 1
ATOM 1448 C C . THR A 1 183 ? -23.188 17.391 7.863 1 54.56 183 THR A C 1
ATOM 1450 O O . THR A 1 183 ? -22.016 17.234 7.5 1 54.56 183 THR A O 1
ATOM 1453 N N . LYS A 1 184 ? -24.047 17.641 6.957 1 63.72 184 LYS A N 1
ATOM 1454 C CA . LYS A 1 184 ? -23.812 18.156 5.609 1 63.72 184 LYS A CA 1
ATOM 1455 C C . LYS A 1 184 ? -23.141 19.516 5.652 1 63.72 184 LYS A C 1
ATOM 1457 O O . LYS A 1 184 ? -23.656 20.453 6.281 1 63.72 184 LYS A O 1
ATOM 1462 N N . VAL A 1 185 ? -21.828 19.547 5.32 1 71.56 185 VAL A N 1
ATOM 1463 C CA . VAL A 1 185 ? -21.156 20.828 5.105 1 71.56 185 VAL A CA 1
ATOM 1464 C C . VAL A 1 185 ? -21.844 21.562 3.951 1 71.56 185 VAL A C 1
ATOM 1466 O O . VAL A 1 185 ? -22.062 21 2.883 1 71.56 185 VAL A O 1
ATOM 1469 N N . SER A 1 186 ? -22.172 22.828 4.242 1 77.69 186 SER A N 1
ATOM 1470 C CA . SER A 1 186 ? -22.875 23.609 3.23 1 77.69 186 SER A CA 1
ATOM 1471 C C . SER A 1 186 ? -21.938 24.016 2.094 1 77.69 186 SER A C 1
ATOM 1473 O O . SER A 1 186 ? -20.719 24.047 2.268 1 77.69 186 SER A O 1
ATOM 1475 N N . GLN A 1 187 ? -22.484 24.188 0.977 1 81.06 187 GLN A N 1
ATOM 1476 C CA . GLN A 1 187 ? -21.75 24.688 -0.173 1 81.06 187 GLN A CA 1
ATOM 1477 C C . GLN A 1 187 ? -21.062 26.016 0.157 1 81.06 187 GLN A C 1
ATOM 1479 O O . GLN A 1 187 ? -19.938 26.25 -0.279 1 81.06 187 GLN A O 1
ATOM 1484 N N . GLN A 1 188 ? -21.688 26.797 0.934 1 84 188 GLN A N 1
ATOM 1485 C CA . GLN A 1 188 ? -21.156 28.094 1.329 1 84 188 GLN A CA 1
ATOM 1486 C C . GLN A 1 188 ? -19.875 27.938 2.158 1 84 188 GLN A C 1
ATOM 1488 O O . GLN A 1 188 ? -18.906 28.672 1.974 1 84 188 GLN A O 1
ATOM 1493 N N . GLU A 1 189 ? -19.938 27.031 2.99 1 83.38 189 GLU A N 1
ATOM 1494 C CA . GLU A 1 189 ? -18.781 26.766 3.826 1 83.38 189 GLU A CA 1
ATOM 1495 C C . GLU A 1 189 ? -17.594 26.266 2.992 1 83.38 189 GLU A C 1
ATOM 1497 O O . GLU A 1 189 ? -16.453 26.609 3.264 1 83.38 189 GLU A O 1
ATOM 1502 N N . GLN A 1 190 ? -17.922 25.516 2.021 1 84.62 190 GLN A N 1
ATOM 1503 C CA . GLN A 1 190 ? -16.891 25 1.135 1 84.62 190 GLN A CA 1
ATOM 1504 C C . GLN A 1 190 ? -16.25 26.125 0.318 1 84.62 190 GLN A C 1
ATOM 1506 O O . GLN A 1 190 ? -15.031 26.172 0.175 1 84.62 190 GLN A O 1
ATOM 1511 N N . ILE A 1 191 ? -17.047 26.953 -0.152 1 86.81 191 ILE A N 1
ATOM 1512 C CA . ILE A 1 191 ? -16.562 28.094 -0.933 1 86.81 191 ILE A CA 1
ATOM 1513 C C . ILE A 1 191 ? -15.703 29 -0.056 1 86.81 191 ILE A C 1
ATOM 1515 O O . ILE A 1 191 ? -14.633 29.438 -0.476 1 86.81 191 ILE A O 1
ATOM 1519 N N . ALA A 1 192 ? -16.172 29.25 1.124 1 88.75 192 ALA A N 1
ATOM 1520 C CA . ALA A 1 192 ? -15.438 30.094 2.062 1 88.75 192 ALA A CA 1
ATOM 1521 C C . ALA A 1 192 ? -14.055 29.516 2.355 1 88.75 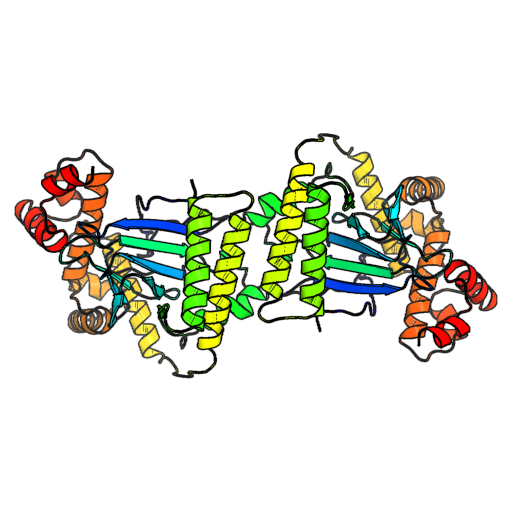192 ALA A C 1
ATOM 1523 O O . ALA A 1 192 ? -13.062 30.234 2.402 1 88.75 192 ALA A O 1
ATOM 1524 N N . SER A 1 193 ? -14.062 28.281 2.533 1 88.12 193 SER A N 1
ATOM 1525 C CA . SER A 1 193 ? -12.805 27.594 2.809 1 88.12 193 SER A CA 1
ATOM 1526 C C . SER A 1 193 ? -11.836 27.719 1.634 1 88.12 193 SER A C 1
ATOM 1528 O O . SER A 1 193 ? -10.648 27.984 1.824 1 88.12 193 SER A O 1
ATOM 1530 N N . GLU A 1 194 ? -12.344 27.531 0.471 1 89.5 194 GLU A N 1
ATOM 1531 C CA . GLU A 1 194 ? -11.508 27.641 -0.724 1 89.5 194 GLU A CA 1
ATOM 1532 C C . GLU A 1 194 ? -10.977 29.062 -0.895 1 89.5 194 GLU A C 1
ATOM 1534 O O . GLU A 1 194 ? -9.82 29.25 -1.28 1 89.5 194 GLU A O 1
ATOM 1539 N N . ARG A 1 195 ? -11.742 29.984 -0.646 1 91.81 195 ARG A N 1
ATOM 1540 C CA . ARG A 1 195 ? -11.32 31.375 -0.736 1 91.81 195 ARG A CA 1
ATOM 1541 C C . ARG A 1 195 ? -10.219 31.688 0.272 1 91.81 195 ARG A C 1
ATOM 1543 O O . ARG A 1 195 ? -9.25 32.375 -0.05 1 91.81 195 ARG A O 1
ATOM 1550 N N . MET A 1 196 ? -10.414 31.25 1.471 1 92.12 196 MET A N 1
ATOM 1551 C CA . MET A 1 196 ? -9.391 31.422 2.492 1 92.12 196 MET A CA 1
ATOM 1552 C C . MET A 1 196 ? -8.055 30.844 2.037 1 92.12 196 MET A C 1
ATOM 1554 O O . MET A 1 196 ? -7.016 31.5 2.145 1 92.12 196 MET A O 1
ATOM 1558 N N . LYS A 1 197 ? -8.102 29.625 1.525 1 90.06 197 LYS A N 1
ATOM 1559 C CA . LYS A 1 197 ? -6.895 28.969 1.034 1 90.06 197 LYS A CA 1
ATOM 1560 C C . LYS A 1 197 ? -6.227 29.812 -0.057 1 90.06 197 LYS A C 1
ATOM 1562 O O . LYS A 1 197 ? -5 29.922 -0.087 1 90.06 197 LYS A O 1
ATOM 1567 N N . GLN A 1 198 ? -7.02 30.344 -0.907 1 91.19 198 GLN A N 1
ATOM 1568 C CA . GLN A 1 198 ? -6.5 31.188 -1.979 1 91.19 198 GLN A CA 1
ATOM 1569 C C . GLN A 1 198 ? -5.848 32.438 -1.418 1 91.19 198 GLN A C 1
ATOM 1571 O O . GLN A 1 198 ? -4.789 32.875 -1.891 1 91.19 198 GLN A O 1
ATOM 1576 N N . MET A 1 199 ? -6.434 33.031 -0.438 1 93.19 199 MET A N 1
ATOM 1577 C CA . MET A 1 199 ? -5.871 34.219 0.183 1 93.19 199 MET A CA 1
ATOM 1578 C C . MET A 1 199 ? -4.551 33.906 0.874 1 93.19 199 MET A C 1
ATOM 1580 O O . MET A 1 199 ? -3.59 34.688 0.766 1 93.19 199 MET A O 1
ATOM 1584 N N . LEU A 1 200 ? -4.543 32.844 1.596 1 91.88 200 LEU A N 1
ATOM 1585 C CA . LEU A 1 200 ? -3.301 32.438 2.244 1 91.88 200 LEU A CA 1
ATOM 1586 C C . LEU A 1 200 ? -2.203 32.219 1.212 1 91.88 200 LEU A C 1
ATOM 1588 O O . LEU A 1 200 ? -1.058 32.625 1.411 1 91.88 200 LEU A O 1
ATOM 1592 N N . ARG A 1 201 ? -2.59 31.578 0.128 1 89.62 201 ARG A N 1
ATOM 1593 C CA . ARG A 1 201 ? -1.638 31.344 -0.952 1 89.62 201 ARG A CA 1
ATOM 1594 C C . ARG A 1 201 ? -1.108 32.656 -1.509 1 89.62 201 ARG A C 1
ATOM 1596 O O . ARG A 1 201 ? 0.083 32.781 -1.803 1 89.62 201 ARG A O 1
ATOM 1603 N N . PHE A 1 202 ? -1.984 33.531 -1.729 1 92.56 202 PHE A N 1
ATOM 1604 C CA . PHE A 1 202 ? -1.6 34.844 -2.213 1 92.56 202 PHE A CA 1
ATOM 1605 C C . PHE A 1 202 ? -0.565 35.5 -1.291 1 92.56 202 PHE A C 1
ATOM 1607 O O . PHE A 1 202 ? 0.438 36.031 -1.756 1 92.56 202 PHE A O 1
ATOM 1614 N N . VAL A 1 203 ? -0.771 35.438 0.027 1 92.88 203 VAL A N 1
ATOM 1615 C CA . VAL A 1 203 ? 0.158 36 1.004 1 92.88 203 VAL A CA 1
ATOM 1616 C C . VAL A 1 203 ? 1.5 35.281 0.911 1 92.88 203 VAL A C 1
ATOM 1618 O O . VAL A 1 203 ? 2.557 35.906 0.932 1 92.88 203 VAL A O 1
ATOM 1621 N N . GLU A 1 204 ? 1.472 34.031 0.817 1 89.56 204 GLU A N 1
ATOM 1622 C CA . GLU A 1 204 ? 2.689 33.219 0.729 1 89.56 204 GLU A CA 1
ATOM 1623 C C . GLU A 1 204 ? 3.529 33.625 -0.479 1 89.56 204 GLU A C 1
ATOM 1625 O O . GLU A 1 204 ? 4.758 33.688 -0.399 1 89.56 204 GLU A O 1
ATOM 1630 N N . GLU A 1 205 ? 2.809 33.875 -1.536 1 90.5 205 GLU A N 1
ATOM 1631 C CA . GLU A 1 205 ? 3.477 34.188 -2.795 1 90.5 205 GLU A CA 1
ATOM 1632 C C . GLU A 1 205 ? 4 35.625 -2.801 1 90.5 205 GLU A C 1
ATOM 1634 O O . GLU A 1 205 ? 4.953 35.938 -3.518 1 90.5 205 GLU A O 1
ATOM 1639 N N . HIS A 1 206 ? 3.461 36.438 -1.951 1 94.38 206 HIS A N 1
ATOM 1640 C CA . HIS A 1 206 ? 3.758 37.875 -2.076 1 94.38 206 HIS A CA 1
ATOM 1641 C C . HIS A 1 206 ? 4.199 38.469 -0.742 1 94.38 206 HIS A C 1
ATOM 1643 O O . HIS A 1 206 ? 4.207 39.688 -0.571 1 94.38 206 HIS A O 1
ATOM 1649 N N . TYR A 1 207 ? 4.547 37.625 0.227 1 93.19 207 TYR A N 1
ATOM 1650 C CA . TYR A 1 207 ? 4.781 38.062 1.599 1 93.19 207 TYR A CA 1
ATOM 1651 C C . TYR A 1 207 ? 5.898 39.094 1.656 1 93.19 207 TYR A C 1
ATOM 1653 O O . TYR A 1 207 ? 5.953 39.906 2.584 1 93.19 207 TYR A O 1
ATOM 1661 N N . ALA A 1 208 ? 6.82 39.094 0.722 1 94.25 208 ALA A N 1
ATOM 1662 C CA . ALA A 1 208 ? 7.988 39.969 0.755 1 94.25 208 ALA A CA 1
ATOM 1663 C C . ALA A 1 208 ? 7.652 41.344 0.202 1 94.25 208 ALA A C 1
ATOM 1665 O O . ALA A 1 208 ? 8.453 42.281 0.318 1 94.25 208 ALA A O 1
ATOM 1666 N N . GLU A 1 209 ? 6.512 41.5 -0.356 1 94.88 209 GLU A N 1
ATOM 1667 C CA . GLU A 1 209 ? 6.043 42.75 -0.934 1 94.88 209 GLU A CA 1
ATOM 1668 C C . GLU A 1 209 ? 5.113 43.5 0.026 1 94.88 209 GLU A C 1
ATOM 1670 O O . GLU A 1 209 ? 4.816 43 1.115 1 94.88 209 GLU A O 1
ATOM 1675 N N . GLU A 1 210 ? 4.793 44.75 -0.415 1 93.88 210 GLU A N 1
ATOM 1676 C CA . GLU A 1 210 ? 3.77 45.469 0.355 1 93.88 210 GLU A CA 1
ATOM 1677 C C . GLU A 1 210 ? 2.402 44.812 0.185 1 93.88 210 GLU A C 1
ATOM 1679 O O . GLU A 1 210 ? 1.925 44.625 -0.939 1 93.88 210 GLU A O 1
ATOM 1684 N N . LEU A 1 211 ? 1.87 44.375 1.312 1 95.5 211 LEU A N 1
ATOM 1685 C CA . LEU A 1 211 ? 0.566 43.719 1.299 1 95.5 211 LEU A CA 1
ATOM 1686 C C . LEU A 1 211 ? -0.434 44.5 2.16 1 95.5 211 LEU A C 1
ATOM 1688 O O . LEU A 1 211 ? -0.117 44.875 3.283 1 95.5 211 LEU A O 1
ATOM 1692 N N . THR A 1 212 ? -1.575 44.75 1.564 1 95.88 212 THR A N 1
ATOM 1693 C CA . THR A 1 212 ? -2.693 45.375 2.279 1 95.88 212 THR A CA 1
ATOM 1694 C C . THR A 1 212 ? -3.902 44.438 2.283 1 95.88 212 THR A C 1
ATOM 1696 O O . THR A 1 212 ? -3.939 43.438 1.536 1 95.88 212 THR A O 1
ATOM 1699 N N . VAL A 1 213 ? -4.852 44.75 3.166 1 97 213 VAL A N 1
ATOM 1700 C CA . VAL A 1 213 ? -6.086 44 3.209 1 97 213 VAL A CA 1
ATOM 1701 C C . VAL A 1 213 ? -6.781 44.062 1.85 1 97 213 VAL A C 1
ATOM 1703 O O . VAL A 1 213 ? -7.352 43.062 1.396 1 97 213 VAL A O 1
ATOM 1706 N N . GLN A 1 214 ? -6.633 45.188 1.23 1 96.62 214 GLN A N 1
ATOM 1707 C CA . GLN A 1 214 ? -7.242 45.375 -0.08 1 96.62 214 GLN A CA 1
ATOM 1708 C C . GLN A 1 214 ? -6.652 44.406 -1.11 1 96.62 214 GLN A C 1
ATOM 1710 O O . GLN A 1 214 ? -7.383 43.781 -1.886 1 96.62 214 GLN A O 1
ATOM 1715 N N . LEU A 1 215 ? -5.387 44.281 -1.124 1 96.81 215 LEU A N 1
ATOM 1716 C CA . LEU A 1 215 ? -4.715 43.406 -2.07 1 96.81 215 LEU A CA 1
ATOM 1717 C C . LEU A 1 215 ? -5.07 41.938 -1.805 1 96.81 215 LEU A C 1
ATOM 1719 O O . LEU A 1 215 ? -5.328 41.188 -2.74 1 96.81 215 LEU A O 1
ATOM 1723 N N . ILE A 1 216 ? -5.094 41.594 -0.542 1 97 216 ILE A N 1
ATOM 1724 C CA . ILE A 1 216 ? -5.414 40.219 -0.163 1 97 216 ILE A CA 1
ATOM 1725 C C . ILE A 1 216 ? -6.859 39.906 -0.537 1 97 216 ILE A C 1
ATOM 1727 O O . ILE A 1 216 ? -7.141 38.875 -1.148 1 97 216 ILE A O 1
ATOM 1731 N N . ALA A 1 217 ? -7.777 40.781 -0.232 1 96.75 217 ALA A N 1
ATOM 1732 C CA . ALA A 1 217 ? -9.195 40.625 -0.559 1 96.75 217 ALA A CA 1
ATOM 1733 C C . ALA A 1 217 ? -9.398 40.531 -2.068 1 96.75 217 ALA A C 1
ATOM 1735 O O . ALA A 1 217 ? -10.227 39.75 -2.539 1 96.75 217 ALA A O 1
ATOM 1736 N N . GLY A 1 218 ? -8.672 41.25 -2.76 1 95.81 218 GLY A N 1
ATOM 1737 C CA . GLY A 1 218 ? -8.781 41.312 -4.211 1 95.81 218 GLY A CA 1
ATOM 1738 C C . GLY A 1 218 ? -8.391 40 -4.875 1 95.81 218 GLY A C 1
ATOM 1739 O O . GLY A 1 218 ? -8.859 39.688 -5.977 1 95.81 218 GLY A O 1
ATOM 1740 N N . SER A 1 219 ? -7.59 39.281 -4.199 1 94.94 219 SER A N 1
ATOM 1741 C CA . SER A 1 219 ? -7.125 38.031 -4.777 1 94.94 219 SER A CA 1
ATOM 1742 C C . SER A 1 219 ? -8.273 37.031 -4.93 1 94.94 219 SER A C 1
ATOM 1744 O O . SER A 1 219 ? -8.156 36.062 -5.68 1 94.94 219 SER A O 1
ATOM 1746 N N . VAL A 1 220 ? -9.414 37.188 -4.242 1 95 220 VAL A N 1
ATOM 1747 C CA . VAL A 1 220 ? -10.539 36.281 -4.344 1 95 220 VAL A CA 1
ATOM 1748 C C . VAL A 1 220 ? -11.828 37.062 -4.582 1 95 220 VAL A C 1
ATOM 1750 O O . VAL A 1 220 ? -12.922 36.562 -4.301 1 95 220 VAL A O 1
ATOM 1753 N N . ALA A 1 221 ? -11.766 38.312 -4.953 1 94.31 221 ALA A N 1
ATOM 1754 C CA . ALA A 1 221 ? -12.891 39.156 -5.309 1 94.31 221 ALA A CA 1
ATOM 1755 C C . ALA A 1 221 ? -13.797 39.406 -4.109 1 94.31 221 ALA A C 1
ATOM 1757 O O . ALA A 1 221 ? -15.023 39.312 -4.219 1 94.31 221 ALA A O 1
ATOM 1758 N N . LEU A 1 222 ? -13.258 39.656 -2.963 1 94.75 222 LEU A N 1
ATOM 1759 C CA . LEU A 1 222 ? -13.984 40.062 -1.758 1 94.75 222 LEU A CA 1
ATOM 1760 C C . LEU A 1 222 ? -13.758 41.531 -1.444 1 94.75 222 LEU A C 1
ATOM 1762 O O . LEU A 1 222 ? -12.766 42.125 -1.882 1 94.75 222 LEU A O 1
ATOM 1766 N N . SER A 1 223 ? -14.711 42 -0.689 1 96.25 223 SER A N 1
ATOM 1767 C CA . SER A 1 223 ? -14.477 43.312 -0.075 1 96.25 223 SER A CA 1
ATOM 1768 C C . SER A 1 223 ? -13.516 43.188 1.104 1 96.25 223 SER A C 1
ATOM 1770 O O . SER A 1 223 ? -13.297 42.094 1.634 1 96.25 223 SER A O 1
ATOM 1772 N N . GLU A 1 224 ? -12.938 44.312 1.456 1 96.75 224 GLU A N 1
ATOM 1773 C CA . GLU A 1 224 ? -12.047 44.312 2.617 1 96.75 224 GLU A CA 1
ATOM 1774 C C . GLU A 1 224 ? -12.781 43.844 3.871 1 96.75 224 GLU A C 1
ATOM 1776 O O . GLU A 1 224 ? -12.227 43.094 4.668 1 96.75 224 GLU A O 1
ATOM 1781 N N . SER A 1 225 ? -14.016 44.344 3.98 1 96.69 225 SER A N 1
ATOM 1782 C CA . SER A 1 225 ? -14.805 43.969 5.148 1 96.69 225 SER A CA 1
ATOM 1783 C C . SER A 1 225 ? -15.07 42.469 5.18 1 96.69 225 SER A C 1
ATOM 1785 O O . SER A 1 225 ? -15 41.812 6.238 1 96.69 225 SER A O 1
ATOM 1787 N N . ALA A 1 226 ? -15.375 41.906 4.094 1 95.88 226 ALA A N 1
ATOM 1788 C CA . ALA A 1 226 ? -15.625 40.5 3.992 1 95.88 226 ALA A CA 1
ATOM 1789 C C . ALA A 1 226 ? -14.352 39.688 4.254 1 95.88 226 ALA A C 1
ATOM 1791 O O . ALA A 1 226 ? -14.398 38.625 4.875 1 95.88 226 ALA A O 1
ATOM 1792 N N . CYS A 1 227 ? -13.266 40.219 3.752 1 96.62 227 CYS A N 1
ATOM 1793 C CA . CYS A 1 227 ? -11.969 39.562 3.988 1 96.62 227 CYS A CA 1
ATOM 1794 C C . CYS A 1 227 ? -11.641 39.562 5.477 1 96.62 227 CYS A C 1
ATOM 1796 O O . CYS A 1 227 ? -11.273 38.5 6.016 1 96.62 227 CYS A O 1
ATOM 1798 N N . LEU A 1 228 ? -11.82 40.656 6.145 1 96 228 LEU A N 1
ATOM 1799 C CA . LEU A 1 228 ? -11.57 40.719 7.582 1 96 228 LEU A CA 1
ATOM 1800 C C . LEU A 1 228 ? -12.461 39.781 8.352 1 96 228 LEU A C 1
ATOM 1802 O O . LEU A 1 228 ? -11.992 39.062 9.25 1 96 228 LEU A O 1
ATOM 1806 N N . ARG A 1 229 ? -13.719 39.688 7.941 1 94.69 229 ARG A N 1
ATOM 1807 C CA . ARG A 1 229 ? -14.664 38.812 8.602 1 94.69 229 ARG A CA 1
ATOM 1808 C C . ARG A 1 229 ? -14.273 37.344 8.391 1 94.69 229 ARG A C 1
ATOM 1810 O O . ARG A 1 229 ? -14.367 36.531 9.32 1 94.69 229 ARG A O 1
ATOM 1817 N N . SER A 1 230 ? -13.891 37.062 7.18 1 93.94 230 SER A N 1
ATOM 1818 C CA . SER A 1 230 ? -13.508 35.688 6.844 1 93.94 230 SER A CA 1
ATOM 1819 C C . SER A 1 230 ? -12.336 35.219 7.699 1 93.94 230 SER A C 1
ATOM 1821 O O . SER A 1 230 ? -12.383 34.125 8.281 1 93.94 230 SER A O 1
ATOM 1823 N N . PHE A 1 231 ? -11.258 36.031 7.789 1 93.12 231 PHE A N 1
ATOM 1824 C CA . PHE A 1 231 ? -10.094 35.688 8.594 1 93.12 231 PHE A CA 1
ATOM 1825 C C . PHE A 1 231 ? -10.477 35.531 10.062 1 93.12 231 PHE A C 1
ATOM 1827 O O . PHE A 1 231 ? -10.078 34.562 10.703 1 93.12 231 PHE A O 1
ATOM 1834 N N . ARG A 1 232 ? -11.289 36.406 10.547 1 91.44 232 ARG A N 1
ATOM 1835 C CA . ARG A 1 232 ? -11.703 36.344 11.938 1 91.44 232 ARG A CA 1
ATOM 1836 C C . ARG A 1 232 ? -12.531 35.094 12.203 1 91.44 232 ARG A C 1
ATOM 1838 O O . ARG A 1 232 ? -12.32 34.406 13.203 1 91.44 232 ARG A O 1
ATOM 1845 N N . GLN A 1 233 ? -13.438 34.844 11.312 1 89.62 233 GLN A N 1
ATOM 1846 C CA . GLN A 1 233 ? -14.367 33.719 11.492 1 89.62 233 GLN A CA 1
ATOM 1847 C C . GLN A 1 233 ? -13.656 32.406 11.312 1 89.62 233 GLN A C 1
ATOM 1849 O O . GLN A 1 233 ? -13.961 31.422 12.016 1 89.62 233 GLN A O 1
ATOM 1854 N N . MET A 1 234 ? -12.703 32.312 10.492 1 88.69 234 MET A N 1
ATOM 1855 C CA . MET A 1 234 ? -12.125 31.016 10.133 1 88.69 234 MET A CA 1
ATOM 1856 C C . MET A 1 234 ? -10.828 30.766 10.898 1 88.69 234 MET A C 1
ATOM 1858 O O . MET A 1 234 ? -10.531 29.625 11.273 1 88.69 234 MET A O 1
ATOM 1862 N N . LEU A 1 235 ? -10.023 31.906 11.172 1 89 235 LEU A N 1
ATOM 1863 C CA . LEU A 1 235 ? -8.695 31.719 11.742 1 89 235 LEU A CA 1
ATOM 1864 C C . LEU A 1 235 ? -8.586 32.406 13.094 1 89 235 LEU A C 1
ATOM 1866 O O . LEU A 1 235 ? -7.664 32.125 13.867 1 89 235 LEU A O 1
ATOM 1870 N N . GLY A 1 236 ? -9.477 33.344 13.398 1 88.25 236 GLY A N 1
ATOM 1871 C CA . GLY A 1 236 ? -9.438 34.094 14.648 1 88.25 236 GLY A CA 1
ATOM 1872 C C . GLY A 1 236 ? -8.406 35.188 14.656 1 88.25 236 GLY A C 1
ATOM 1873 O O . GLY A 1 236 ? -8.133 35.781 15.711 1 88.25 236 GLY A O 1
ATOM 1874 N N . ILE A 1 237 ? -7.801 35.469 13.508 1 89.31 237 ILE A N 1
ATOM 1875 C CA . ILE A 1 237 ? -6.805 36.531 13.398 1 89.31 237 ILE A CA 1
ATOM 1876 C C . ILE A 1 237 ? -7.133 37.438 12.195 1 89.31 237 ILE A C 1
ATOM 1878 O O . ILE A 1 237 ? -8.039 37.125 11.414 1 89.31 237 ILE A O 1
ATOM 1882 N N . THR A 1 238 ? -6.43 38.562 12.055 1 94 238 THR A N 1
ATOM 1883 C CA . THR A 1 238 ? -6.621 39.438 10.914 1 94 238 THR A CA 1
ATOM 1884 C C . THR A 1 238 ? -5.684 39.062 9.773 1 94 238 THR A C 1
ATOM 1886 O O . THR A 1 238 ? -4.676 38.375 9.984 1 94 238 THR A O 1
ATOM 1889 N N . PRO A 1 239 ? -6.008 39.5 8.531 1 95.5 239 PRO A N 1
ATOM 1890 C CA . PRO A 1 239 ? -5.113 39.25 7.402 1 95.5 239 PRO A CA 1
ATOM 1891 C C . PRO A 1 239 ? -3.697 39.781 7.637 1 95.5 239 PRO A C 1
ATOM 1893 O O . PRO A 1 239 ? -2.723 39.062 7.328 1 95.5 239 PRO A O 1
ATOM 1896 N N . ILE A 1 240 ? -3.588 40.844 8.188 1 94.94 240 ILE A N 1
ATOM 1897 C CA . ILE A 1 240 ? -2.277 41.469 8.367 1 94.94 240 ILE A CA 1
ATOM 1898 C C . ILE A 1 240 ? -1.509 40.719 9.461 1 94.94 240 ILE A C 1
ATOM 1900 O O . ILE A 1 240 ? -0.287 40.594 9.375 1 94.94 240 ILE A O 1
ATOM 1904 N N . GLN A 1 241 ? -2.197 40.312 10.492 1 92.75 241 GLN A N 1
ATOM 1905 C CA . GLN A 1 241 ? -1.549 39.5 11.5 1 92.75 241 GLN A CA 1
ATOM 1906 C C . GLN A 1 241 ? -0.966 38.219 10.875 1 92.75 241 GLN A C 1
ATOM 1908 O O . GLN A 1 241 ? 0.131 37.812 11.242 1 92.75 241 GLN A O 1
ATOM 1913 N N . TYR A 1 242 ? -1.749 37.656 9.977 1 92.94 242 TYR A N 1
ATOM 1914 C CA . TYR A 1 242 ? -1.24 36.469 9.289 1 92.94 242 TYR A CA 1
ATOM 1915 C C . TYR A 1 242 ? 0.02 36.812 8.5 1 92.94 242 TYR A C 1
ATOM 1917 O O . TYR A 1 242 ? 0.991 36.062 8.516 1 92.94 242 TYR A O 1
ATOM 1925 N N . VAL A 1 243 ? 0.013 37.875 7.773 1 94.62 243 VAL A N 1
ATOM 1926 C CA . VAL A 1 243 ? 1.17 38.312 6.996 1 94.62 243 VAL A CA 1
ATOM 1927 C C . VAL A 1 243 ? 2.393 38.438 7.906 1 94.62 243 VAL A C 1
ATOM 1929 O O . VAL A 1 243 ? 3.465 37.906 7.574 1 94.62 243 VAL A O 1
ATOM 1932 N N . LYS A 1 244 ? 2.223 39.031 9.031 1 93.44 244 LYS A N 1
ATOM 1933 C CA . LYS A 1 244 ? 3.324 39.219 9.977 1 93.44 244 LYS A CA 1
ATOM 1934 C C . LYS A 1 244 ? 3.861 37.875 10.453 1 93.44 244 LYS A C 1
ATOM 1936 O O . LYS A 1 244 ? 5.074 37.656 10.5 1 93.44 244 LYS A O 1
ATOM 1941 N N . GLN A 1 245 ? 2.93 37.031 10.828 1 90.69 245 GLN A N 1
ATOM 1942 C CA . GLN A 1 245 ? 3.322 35.719 11.305 1 90.69 245 GLN A CA 1
ATOM 1943 C C . GLN A 1 245 ? 4.117 34.969 10.25 1 90.69 245 GLN A C 1
ATOM 1945 O O . GLN A 1 245 ? 5.148 34.375 10.555 1 90.69 245 GLN A O 1
ATOM 1950 N N . TYR A 1 246 ? 3.623 35 9.055 1 91.19 246 TYR A N 1
ATOM 1951 C CA . TYR A 1 246 ? 4.281 34.312 7.957 1 91.19 246 TYR A CA 1
ATOM 1952 C C . TYR A 1 246 ? 5.664 34.875 7.691 1 91.19 246 TYR A C 1
ATOM 1954 O O . TYR A 1 246 ? 6.629 34.125 7.508 1 91.19 246 TYR A O 1
ATOM 1962 N N . ARG A 1 247 ? 5.77 36.156 7.656 1 92.62 247 ARG A N 1
ATOM 1963 C CA . ARG A 1 247 ? 7.047 36.812 7.43 1 92.62 247 ARG A CA 1
ATOM 1964 C C . ARG A 1 247 ? 8.055 36.469 8.508 1 92.62 247 ARG A C 1
ATOM 1966 O O . ARG A 1 247 ? 9.234 36.219 8.219 1 92.62 247 ARG A O 1
ATOM 1973 N N . VAL A 1 248 ? 7.605 36.438 9.734 1 91.06 248 VAL A N 1
ATOM 1974 C CA . VAL A 1 248 ? 8.484 36.094 10.844 1 91.06 248 VAL A CA 1
ATOM 1975 C C . VAL A 1 248 ? 8.969 34.656 10.703 1 91.06 248 VAL A C 1
ATOM 1977 O O . VAL A 1 248 ? 10.133 34.344 10.977 1 91.06 248 VAL A O 1
ATOM 1980 N N . GLU A 1 249 ? 8.078 33.812 10.344 1 87.69 249 GLU A N 1
ATOM 1981 C CA . GLU A 1 249 ? 8.453 32.406 10.125 1 87.69 249 GLU A CA 1
ATOM 1982 C C . GLU A 1 249 ? 9.539 32.281 9.055 1 87.69 249 GLU A C 1
ATOM 1984 O O . GLU A 1 249 ? 10.5 31.531 9.211 1 87.69 249 GLU A O 1
ATOM 1989 N N . LYS A 1 250 ? 9.367 33 8.008 1 89.56 250 LYS A N 1
ATOM 1990 C CA . LYS A 1 250 ? 10.352 33 6.93 1 89.56 250 LYS A CA 1
ATOM 1991 C C . LYS A 1 250 ? 11.672 33.594 7.395 1 89.56 250 LYS A C 1
ATOM 1993 O O . LYS A 1 250 ? 12.742 33.125 7.027 1 89.56 250 LYS A O 1
ATOM 1998 N N . ALA A 1 251 ? 11.555 34.531 8.125 1 91 251 ALA A N 1
ATOM 1999 C CA . ALA A 1 251 ? 12.758 35.156 8.68 1 91 251 ALA A CA 1
ATOM 2000 C C . ALA A 1 251 ? 13.516 34.156 9.57 1 91 251 ALA A C 1
ATOM 2002 O O . ALA A 1 251 ? 14.742 34.062 9.484 1 91 251 ALA A O 1
ATOM 2003 N N . ALA A 1 252 ? 12.766 33.562 10.422 1 86.56 252 ALA A N 1
ATOM 2004 C CA . ALA A 1 252 ? 13.367 32.562 11.297 1 86.56 252 ALA A CA 1
ATOM 2005 C C . ALA A 1 252 ? 14.086 31.484 10.484 1 86.56 252 ALA A C 1
ATOM 2007 O O . ALA A 1 252 ? 15.172 31.031 10.859 1 86.56 252 ALA A O 1
ATOM 2008 N N . GLU A 1 253 ? 13.492 31.141 9.43 1 83.69 253 GLU A N 1
ATOM 2009 C CA . GLU A 1 253 ? 14.094 30.156 8.539 1 83.69 253 GLU A CA 1
ATOM 2010 C C . GLU A 1 253 ? 15.414 30.656 7.965 1 83.69 253 GLU A C 1
ATOM 2012 O O . GLU A 1 253 ? 16.406 29.922 7.934 1 83.69 253 GLU A O 1
ATOM 2017 N N . LEU A 1 254 ? 15.391 31.812 7.527 1 88 254 LEU A N 1
ATOM 2018 C CA . LEU A 1 254 ? 16.578 32.406 6.945 1 88 254 LEU A CA 1
ATOM 2019 C C . LEU A 1 254 ? 17.672 32.562 8 1 88 254 LEU A C 1
ATOM 2021 O O . LEU A 1 254 ? 18.859 32.406 7.703 1 88 254 LEU A O 1
ATOM 2025 N N . LEU A 1 255 ? 17.281 32.844 9.172 1 87.44 255 LEU A N 1
ATOM 2026 C CA . LEU A 1 255 ? 18.234 33 10.266 1 87.44 255 LEU A CA 1
ATOM 2027 C C . LEU A 1 255 ? 18.953 31.688 10.531 1 87.44 255 LEU A C 1
ATOM 2029 O O . LEU A 1 255 ? 20.156 31.688 10.852 1 87.44 255 LEU A O 1
ATOM 2033 N N . ARG A 1 256 ? 18.266 30.656 10.391 1 82.25 256 ARG A N 1
ATOM 2034 C CA . ARG A 1 256 ? 18.812 29.344 10.68 1 82.25 256 ARG A CA 1
ATOM 2035 C C . ARG A 1 256 ? 19.625 28.812 9.5 1 82.25 256 ARG A C 1
ATOM 2037 O O . ARG A 1 256 ? 20.594 28.078 9.68 1 82.25 256 ARG A O 1
ATOM 2044 N N . SER A 1 257 ? 19.25 29.172 8.32 1 81.5 257 SER A N 1
ATOM 2045 C CA . SER A 1 257 ? 19.781 28.484 7.152 1 81.5 257 SER A CA 1
ATOM 2046 C C . SER A 1 257 ? 20.766 29.344 6.387 1 81.5 257 SER A C 1
ATOM 2048 O O . SER A 1 257 ? 21.422 28.859 5.457 1 81.5 257 SER A O 1
ATOM 2050 N N . THR A 1 258 ? 20.828 30.578 6.691 1 86.5 258 THR A N 1
ATOM 2051 C CA . THR A 1 258 ? 21.734 31.469 5.977 1 86.5 258 THR A CA 1
ATOM 2052 C C . THR A 1 258 ? 22.625 32.25 6.949 1 86.5 258 THR A C 1
ATOM 2054 O O . THR A 1 258 ? 22.453 32.156 8.164 1 86.5 258 THR A O 1
ATOM 2057 N N . ARG A 1 259 ? 23.609 32.969 6.379 1 88.44 259 ARG A N 1
ATOM 2058 C CA . ARG A 1 259 ? 24.484 33.812 7.18 1 88.44 259 ARG A CA 1
ATOM 2059 C C . ARG A 1 259 ? 24.172 35.281 6.945 1 88.44 259 ARG A C 1
ATOM 2061 O O . ARG A 1 259 ? 25 36.156 7.254 1 88.44 259 ARG A O 1
ATOM 2068 N N . LEU A 1 260 ? 23.047 35.562 6.48 1 91.62 260 LEU A N 1
ATOM 2069 C CA . LEU A 1 260 ? 22.641 36.938 6.223 1 91.62 260 LEU A CA 1
ATOM 2070 C C . LEU A 1 260 ? 22.5 37.719 7.523 1 91.62 260 LEU A C 1
ATOM 2072 O O . LEU A 1 260 ? 22.141 37.125 8.562 1 91.62 260 LEU A O 1
ATOM 2076 N N . LYS A 1 261 ? 22.797 39 7.379 1 91.75 261 LYS A N 1
ATOM 2077 C CA . LYS A 1 261 ? 22.609 39.875 8.539 1 91.75 261 LYS A CA 1
ATOM 2078 C C . LYS A 1 261 ? 21.125 40.031 8.883 1 91.75 261 LYS A C 1
ATOM 2080 O O . LYS A 1 261 ? 20.281 39.969 7.992 1 91.75 261 LYS A O 1
ATOM 2085 N N . THR A 1 262 ? 20.828 40.25 10.148 1 90.19 262 THR A N 1
ATOM 2086 C CA . THR A 1 262 ? 19.453 40.344 10.633 1 90.19 262 THR A CA 1
ATOM 2087 C C . THR A 1 262 ? 18.688 41.438 9.875 1 90.19 262 THR A C 1
ATOM 2089 O O . THR A 1 262 ? 17.5 41.25 9.57 1 90.19 262 THR A O 1
ATOM 2092 N N . GLY A 1 263 ? 19.391 42.531 9.641 1 88.5 263 GLY A N 1
ATOM 2093 C CA . GLY A 1 263 ? 18.734 43.594 8.914 1 88.5 263 GLY A CA 1
ATOM 2094 C C . GLY A 1 263 ? 18.359 43.219 7.492 1 88.5 263 GLY A C 1
ATOM 2095 O O . GLY A 1 263 ? 17.281 43.562 7.012 1 88.5 263 GLY A O 1
ATOM 2096 N N . GLU A 1 264 ? 19.203 42.5 6.816 1 93.31 264 GLU A N 1
ATOM 2097 C CA . GLU A 1 264 ? 18.938 42 5.461 1 93.31 264 GLU A CA 1
ATOM 2098 C C . GLU A 1 264 ? 17.766 41.031 5.438 1 93.31 264 GLU A C 1
ATOM 2100 O O . GLU A 1 264 ? 16.953 41.031 4.516 1 93.31 264 GLU A O 1
ATOM 2105 N N . ILE A 1 265 ? 17.688 40.25 6.438 1 94.44 265 ILE A N 1
ATOM 2106 C CA . ILE A 1 265 ? 16.641 39.25 6.52 1 94.44 265 ILE A CA 1
ATOM 2107 C C . ILE A 1 265 ? 15.281 39.906 6.68 1 94.44 265 ILE A C 1
ATOM 2109 O O . ILE A 1 265 ? 14.312 39.5 6.02 1 94.44 265 ILE A O 1
ATOM 2113 N N . GLY A 1 266 ? 15.219 40.906 7.52 1 94.25 266 GLY A N 1
ATOM 2114 C CA . GLY A 1 266 ? 13.969 41.625 7.664 1 94.25 266 GLY A CA 1
ATOM 2115 C C . GLY A 1 266 ? 13.461 42.219 6.359 1 94.25 266 GLY A C 1
ATOM 2116 O O . GLY A 1 266 ? 12.281 42.062 6.023 1 94.25 266 GLY A O 1
ATOM 2117 N N . ALA A 1 267 ? 14.414 42.781 5.664 1 93.38 267 ALA A N 1
ATOM 2118 C CA . ALA A 1 267 ? 14.062 43.406 4.383 1 93.38 267 ALA A CA 1
ATOM 2119 C C . ALA A 1 267 ? 13.633 42.344 3.373 1 93.38 267 ALA A C 1
ATOM 2121 O O . ALA A 1 267 ? 12.656 42.531 2.646 1 93.38 267 ALA A O 1
ATOM 2122 N N . GLU A 1 268 ? 14.281 41.312 3.369 1 93.81 268 GLU A N 1
ATOM 2123 C CA . GLU A 1 268 ? 13.984 40.219 2.447 1 93.81 268 GLU A CA 1
ATOM 2124 C C . GLU A 1 268 ? 12.609 39.594 2.73 1 93.81 268 GLU A C 1
ATOM 2126 O O . GLU A 1 268 ? 11.953 39.094 1.824 1 93.81 268 GLU A O 1
ATOM 2131 N N . CYS A 1 269 ? 12.227 39.719 3.943 1 94.94 269 CYS A N 1
ATOM 2132 C CA . CYS A 1 269 ? 10.961 39.094 4.34 1 94.94 269 CYS A CA 1
ATOM 2133 C C . CYS A 1 269 ? 9.828 40.125 4.305 1 94.94 269 CYS A C 1
ATOM 2135 O O . CYS A 1 269 ? 8.711 39.812 4.738 1 94.94 269 CYS A O 1
ATOM 2137 N N . GLY A 1 270 ? 10.07 41.312 3.859 1 94.44 270 GLY A N 1
ATOM 2138 C CA . GLY A 1 270 ? 9.008 42.281 3.604 1 94.44 270 GLY A CA 1
ATOM 2139 C C . GLY A 1 270 ? 8.875 43.312 4.695 1 94.44 270 GLY A C 1
ATOM 2140 O O . GLY A 1 270 ? 7.945 44.125 4.676 1 94.44 270 GLY A O 1
ATOM 2141 N N . PHE A 1 271 ? 9.789 43.344 5.648 1 94.5 271 PHE A N 1
ATOM 2142 C CA . PHE A 1 271 ? 9.781 44.375 6.656 1 94.5 271 PHE A CA 1
ATOM 2143 C C . PHE A 1 271 ? 10.539 45.625 6.164 1 94.5 271 PHE A C 1
ATOM 2145 O O . PHE A 1 271 ? 11.719 45.531 5.816 1 94.5 271 PHE A O 1
ATOM 2152 N N . THR A 1 272 ? 9.852 46.719 6.066 1 88 272 THR A N 1
ATOM 2153 C CA . THR A 1 272 ? 10.453 47.938 5.52 1 88 272 THR A CA 1
ATOM 2154 C C . THR A 1 272 ? 11.258 48.656 6.59 1 88 272 THR A C 1
ATOM 2156 O O . THR A 1 272 ? 12.078 49.531 6.273 1 88 272 THR A O 1
ATOM 2159 N N . ASP A 1 273 ? 11.016 48.312 7.766 1 90.69 273 ASP A N 1
ATOM 2160 C CA . ASP A 1 273 ? 11.641 48.969 8.914 1 90.69 273 ASP A CA 1
ATOM 2161 C C . ASP A 1 273 ? 12.289 47.938 9.836 1 90.69 273 ASP A C 1
ATOM 2163 O O . ASP A 1 273 ? 11.617 47.031 10.328 1 90.69 273 ASP A O 1
ATOM 2167 N N . GLY A 1 274 ? 13.609 48.125 10.094 1 92.06 274 GLY A N 1
ATOM 2168 C CA . GLY A 1 274 ? 14.352 47.188 10.922 1 92.06 274 GLY A CA 1
ATOM 2169 C C . GLY A 1 274 ? 13.836 47.125 12.352 1 92.06 274 GLY A C 1
ATOM 2170 O O . GLY A 1 274 ? 13.75 46.031 12.93 1 92.06 274 GLY A O 1
ATOM 2171 N N . SER A 1 275 ? 13.539 48.312 12.867 1 93.56 275 SER A N 1
ATOM 2172 C CA . SER A 1 275 ? 13.023 48.375 14.227 1 93.56 275 SER A CA 1
ATOM 2173 C C . SER A 1 275 ? 11.68 47.656 14.336 1 93.56 275 SER A C 1
ATOM 2175 O O . SER A 1 275 ? 11.406 46.969 15.32 1 93.56 275 SER A O 1
ATOM 2177 N N . TYR A 1 276 ? 10.953 47.875 13.305 1 94.31 276 TYR A N 1
ATOM 2178 C CA . TYR A 1 276 ? 9.656 47.219 13.273 1 94.31 276 TYR A CA 1
ATOM 2179 C C . TYR A 1 276 ? 9.812 45.688 13.141 1 94.31 276 TYR A C 1
ATOM 2181 O O . TYR A 1 276 ? 9.102 44.938 13.797 1 94.31 276 TYR A O 1
ATOM 2189 N N . PHE A 1 277 ? 10.773 45.281 12.32 1 95.56 277 PHE A N 1
ATOM 2190 C CA . PHE A 1 277 ? 11.07 43.875 12.164 1 95.56 277 PHE A CA 1
ATOM 2191 C C . PHE A 1 277 ? 11.438 43.25 13.508 1 95.56 277 PHE A C 1
ATOM 2193 O O . PHE A 1 277 ? 10.867 42.219 13.898 1 95.56 277 PHE A O 1
ATOM 2200 N N . ILE A 1 278 ? 12.289 43.844 14.203 1 94.31 278 ILE A N 1
ATOM 2201 C CA . ILE A 1 278 ? 12.773 43.312 15.477 1 94.31 278 ILE A CA 1
ATOM 2202 C C . ILE A 1 278 ? 11.625 43.25 16.484 1 94.31 278 ILE A C 1
ATOM 2204 O O . ILE A 1 278 ? 11.492 42.281 17.219 1 94.31 278 ILE A O 1
ATOM 2208 N N . LYS A 1 279 ? 10.773 44.281 16.469 1 95.25 279 LYS A N 1
ATOM 2209 C CA . LYS A 1 279 ? 9.641 44.344 17.391 1 95.25 279 LYS A CA 1
ATOM 2210 C C . LYS A 1 279 ? 8.672 43.188 17.141 1 95.25 279 LYS A C 1
ATOM 2212 O O . LYS A 1 279 ? 8.289 42.469 18.062 1 95.25 279 LYS A O 1
ATOM 2217 N N . ILE A 1 280 ? 8.281 43.031 15.914 1 93.94 280 ILE A N 1
ATOM 2218 C CA . ILE A 1 280 ? 7.305 42.031 15.547 1 93.94 280 ILE A CA 1
ATOM 2219 C C . ILE A 1 280 ? 7.898 40.625 15.789 1 93.94 280 ILE A C 1
ATOM 2221 O O . ILE A 1 280 ? 7.215 39.75 16.281 1 93.94 280 ILE A O 1
ATOM 2225 N N . PHE A 1 281 ? 9.164 40.438 15.391 1 93.81 281 PHE A N 1
ATOM 2226 C CA . PHE A 1 281 ? 9.844 39.188 15.617 1 93.81 281 PHE A CA 1
ATOM 2227 C C . PHE A 1 281 ? 9.836 38.812 17.094 1 93.81 281 PHE A C 1
ATOM 2229 O O . PHE A 1 281 ? 9.523 37.688 17.469 1 93.81 281 PHE A O 1
ATOM 2236 N N . ARG A 1 282 ? 10.102 39.75 17.906 1 91.62 282 ARG A N 1
ATOM 2237 C CA . ARG A 1 282 ? 10.117 39.5 19.344 1 91.62 282 ARG A CA 1
ATOM 2238 C C . ARG A 1 282 ? 8.719 39.188 19.859 1 91.62 282 ARG A C 1
ATOM 2240 O O . ARG A 1 282 ? 8.562 38.344 20.734 1 91.62 282 ARG A O 1
ATOM 2247 N N . GLU A 1 283 ? 7.77 39.875 19.391 1 89.62 283 GLU A N 1
ATOM 2248 C CA . GLU A 1 283 ? 6.387 39.625 19.797 1 89.62 283 GLU A CA 1
ATOM 2249 C C . GLU A 1 283 ? 5.961 38.188 19.484 1 89.62 283 GLU A C 1
ATOM 2251 O O . GLU A 1 283 ? 5.238 37.562 20.266 1 89.62 283 GLU A O 1
ATOM 2256 N N . ILE A 1 284 ? 6.434 37.688 18.391 1 86 284 ILE A N 1
ATOM 2257 C CA . ILE A 1 284 ? 5.953 36.406 17.906 1 86 284 ILE A CA 1
ATOM 2258 C C . ILE A 1 284 ? 6.863 35.281 18.406 1 86 284 ILE A C 1
ATOM 2260 O O . ILE A 1 284 ? 6.387 34.219 18.812 1 86 284 ILE A O 1
ATOM 2264 N N . LYS A 1 285 ? 8.211 35.531 18.422 1 86.38 285 LYS A N 1
ATOM 2265 C CA . LYS A 1 285 ? 9.172 34.469 18.766 1 86.38 285 LYS A CA 1
ATOM 2266 C C . LYS A 1 285 ? 9.672 34.625 20.188 1 86.38 285 LYS A C 1
ATOM 2268 O O . LYS A 1 285 ? 10.43 33.781 20.688 1 86.38 285 LYS A O 1
ATOM 2273 N N . HIS A 1 286 ? 9.336 35.688 20.844 1 84.25 286 HIS A N 1
ATOM 2274 C CA . HIS A 1 286 ? 9.633 35.969 22.234 1 84.25 286 HIS A CA 1
ATOM 2275 C C . HIS A 1 286 ? 11.133 36.188 22.453 1 84.25 286 HIS A C 1
ATOM 2277 O O . HIS A 1 286 ? 11.641 36 23.562 1 84.25 286 HIS A O 1
ATOM 2283 N N . CYS A 1 287 ? 11.859 36.469 21.438 1 86.31 287 CYS A N 1
ATOM 2284 C CA . CYS A 1 287 ? 13.258 36.875 21.453 1 86.31 287 CYS A CA 1
ATOM 2285 C C . CYS A 1 287 ? 13.609 37.688 20.203 1 86.31 287 CYS A C 1
ATOM 2287 O O . CYS A 1 287 ? 12.836 37.719 19.25 1 86.31 287 CYS A O 1
ATOM 2289 N N . THR A 1 288 ? 14.734 38.312 20.25 1 91.81 288 THR A N 1
ATOM 2290 C CA . THR A 1 288 ? 15.156 39.094 19.078 1 91.81 288 THR A CA 1
ATOM 2291 C C . THR A 1 288 ? 15.727 38.156 18 1 91.81 288 THR A C 1
ATOM 2293 O O . THR A 1 288 ? 16.094 37.031 18.297 1 91.81 288 THR A O 1
ATOM 2296 N N . PRO A 1 289 ? 15.727 38.688 16.781 1 93.25 289 PRO A N 1
ATOM 2297 C CA . PRO A 1 289 ? 16.328 37.875 15.719 1 93.25 289 PRO A CA 1
ATOM 2298 C C . PRO A 1 289 ? 17.766 37.438 16.062 1 93.25 289 PRO A C 1
ATOM 2300 O O . PRO A 1 289 ? 18.141 36.312 15.805 1 93.25 289 PRO A O 1
ATOM 2303 N N . LYS A 1 290 ? 18.5 38.312 16.594 1 91.38 290 LYS A N 1
ATOM 2304 C CA . LYS A 1 290 ? 19.875 38 16.969 1 91.38 290 LYS A CA 1
ATOM 2305 C C . LYS A 1 290 ? 19.922 36.906 18.016 1 91.38 290 LYS A C 1
ATOM 2307 O O . LYS A 1 290 ? 20.719 35.969 17.906 1 91.38 290 LYS A O 1
ATOM 2312 N N . GLU A 1 291 ? 19.156 37.031 19.047 1 89.25 291 GLU A N 1
ATOM 2313 C CA . GLU A 1 291 ? 19.078 36 20.094 1 89.25 291 GLU A CA 1
ATOM 2314 C C . GLU A 1 291 ? 18.656 34.656 19.516 1 89.25 291 GLU A C 1
ATOM 2316 O O . GLU A 1 291 ? 19.156 33.625 19.938 1 89.25 291 GLU A O 1
ATOM 2321 N N . TYR A 1 292 ? 17.672 34.812 18.609 1 88.06 292 TYR A N 1
ATOM 2322 C CA . TYR A 1 292 ? 17.172 33.594 17.969 1 88.06 292 TYR A CA 1
ATOM 2323 C C . TYR A 1 292 ? 18.297 32.844 17.281 1 88.06 292 TYR A C 1
ATOM 2325 O O . TYR A 1 292 ? 18.438 31.641 17.422 1 88.06 292 TYR A O 1
ATOM 2333 N N . ARG A 1 293 ? 19.016 33.438 16.5 1 87 293 ARG A N 1
ATOM 2334 C CA . ARG A 1 293 ? 20.125 32.844 15.781 1 87 293 ARG A CA 1
ATOM 2335 C C . ARG A 1 293 ? 21.141 32.25 16.75 1 87 293 ARG A C 1
ATOM 2337 O O . ARG A 1 293 ? 21.688 31.172 16.5 1 87 293 ARG A O 1
ATOM 2344 N N . MET A 1 294 ? 21.453 32.906 17.797 1 83.75 294 MET A N 1
ATOM 2345 C CA . MET A 1 294 ? 22.422 32.438 18.797 1 83.75 294 MET A CA 1
ATOM 2346 C C . MET A 1 294 ? 21.906 31.172 19.469 1 83.75 294 MET A C 1
ATOM 2348 O O . MET A 1 294 ? 22.703 30.281 19.812 1 83.75 294 MET A O 1
ATOM 2352 N N . LYS A 1 295 ? 20.672 31.188 19.641 1 77.31 295 LYS A N 1
ATOM 2353 C CA . LYS A 1 295 ? 20.062 30.094 20.391 1 77.31 295 LYS A CA 1
ATOM 2354 C C . LYS A 1 295 ? 19.891 28.859 19.484 1 77.31 295 LYS A C 1
ATOM 2356 O O . LYS A 1 295 ? 20 27.734 19.953 1 77.31 295 LYS A O 1
ATOM 2361 N N . PHE A 1 296 ? 19.578 29.062 18.344 1 70.81 296 PHE A N 1
ATOM 2362 C CA . PHE A 1 296 ? 19.109 27.922 17.547 1 70.81 296 PHE A CA 1
ATOM 2363 C C . PHE A 1 296 ? 20.062 27.641 16.391 1 70.81 296 PHE A C 1
ATOM 2365 O O . PHE A 1 296 ? 19.875 26.672 15.656 1 70.81 296 PHE A O 1
ATOM 2372 N N . CYS A 1 297 ? 21 28.422 16.156 1 63.72 297 CYS A N 1
ATOM 2373 C CA . CYS A 1 297 ? 21.953 28.219 15.07 1 63.72 297 CYS A CA 1
ATOM 2374 C C . CYS A 1 297 ? 23.344 27.953 15.617 1 63.72 297 CYS A C 1
ATOM 2376 O O . CYS A 1 297 ? 23.734 28.484 16.656 1 63.72 297 CYS A O 1
ATOM 2378 N N . MET B 1 1 ? -15.797 -13.297 2.303 1 27 1 MET B N 1
ATOM 2379 C CA . MET B 1 1 ? -15.969 -13.758 0.927 1 27 1 MET B CA 1
ATOM 2380 C C . MET B 1 1 ? -14.625 -13.852 0.213 1 27 1 MET B C 1
ATOM 2382 O O . MET B 1 1 ? -14.578 -13.961 -1.014 1 27 1 MET B O 1
ATOM 2386 N N . ALA B 1 2 ? -13.562 -13.391 1.045 1 34.06 2 ALA B N 1
ATOM 2387 C CA . ALA B 1 2 ? -12.242 -13.359 0.412 1 34.06 2 ALA B CA 1
ATOM 2388 C C . ALA B 1 2 ? -11.734 -14.773 0.143 1 34.06 2 ALA B C 1
ATOM 2390 O O . ALA B 1 2 ? -10.695 -14.953 -0.496 1 34.06 2 ALA B O 1
ATOM 2391 N N . LEU B 1 3 ? -12.125 -15.672 1.016 1 30.28 3 LEU B N 1
ATOM 2392 C CA . LEU B 1 3 ? -11.672 -17.016 0.659 1 30.28 3 LEU B CA 1
ATOM 2393 C C . LEU B 1 3 ? -12.305 -17.469 -0.648 1 30.28 3 LEU B C 1
ATOM 2395 O O . LEU B 1 3 ? -13.531 -17.578 -0.747 1 30.28 3 LEU B O 1
ATOM 2399 N N . ASN B 1 4 ? -11.797 -16.953 -1.654 1 36.47 4 ASN B N 1
ATOM 2400 C CA . ASN B 1 4 ? -12.367 -17.562 -2.854 1 36.47 4 ASN B CA 1
ATOM 2401 C C . ASN B 1 4 ? -12.133 -19.062 -2.883 1 36.47 4 ASN B C 1
ATOM 2403 O O . ASN B 1 4 ? -11 -19.531 -2.732 1 36.47 4 ASN B O 1
ATOM 2407 N N . ILE B 1 5 ? -12.961 -19.734 -2.283 1 31.25 5 ILE B N 1
ATOM 2408 C CA . ILE B 1 5 ? -12.906 -21.125 -2.717 1 31.25 5 ILE B CA 1
ATOM 2409 C C . ILE B 1 5 ? -12.719 -21.188 -4.23 1 31.25 5 ILE B C 1
ATOM 2411 O O . ILE B 1 5 ? -13.383 -20.469 -4.977 1 31.25 5 ILE B O 1
ATOM 2415 N N . SER B 1 6 ? -11.578 -21.594 -4.57 1 34.56 6 SER B N 1
ATOM 2416 C CA . SER B 1 6 ? -11.094 -21.75 -5.938 1 34.56 6 SER B CA 1
ATOM 2417 C C . SER B 1 6 ? -12.227 -22.109 -6.887 1 34.56 6 SER B C 1
ATOM 2419 O O . SER B 1 6 ? -12.523 -23.297 -7.094 1 34.56 6 SER B O 1
ATOM 2421 N N . SER B 1 7 ? -13.461 -21.625 -6.684 1 32.41 7 SER B N 1
ATOM 2422 C CA . SER B 1 7 ? -14.164 -22.25 -7.805 1 32.41 7 SER B CA 1
ATOM 2423 C C . SER B 1 7 ? -13.461 -21.938 -9.125 1 32.41 7 SER B C 1
ATOM 2425 O O . SER B 1 7 ? -12.406 -21.312 -9.141 1 32.41 7 SER B O 1
ATOM 2427 N N . ASN B 1 8 ? -14.172 -21.266 -10.125 1 31.98 8 ASN B N 1
ATOM 2428 C CA . ASN B 1 8 ? -14.055 -21.406 -11.57 1 31.98 8 ASN B CA 1
ATOM 2429 C C . ASN B 1 8 ? -12.906 -20.562 -12.125 1 31.98 8 ASN B C 1
ATOM 2431 O O . ASN B 1 8 ? -12.93 -19.344 -12.023 1 31.98 8 ASN B O 1
ATOM 2435 N N . ILE B 1 9 ? -11.805 -21.094 -11.969 1 33.5 9 ILE B N 1
ATOM 2436 C CA . ILE B 1 9 ? -10.648 -20.469 -12.609 1 33.5 9 ILE B CA 1
ATOM 2437 C C . ILE B 1 9 ? -10.922 -20.281 -14.102 1 33.5 9 ILE B C 1
ATOM 2439 O O . ILE B 1 9 ? -11.117 -21.266 -14.828 1 33.5 9 ILE B O 1
ATOM 2443 N N . VAL B 1 10 ? -11.672 -19.344 -14.445 1 33.62 10 VAL B N 1
ATOM 2444 C CA . VAL B 1 10 ? -11.93 -19.156 -15.867 1 33.62 10 VAL B CA 1
ATOM 2445 C C . VAL B 1 10 ? -10.75 -18.422 -16.5 1 33.62 10 VAL B C 1
ATOM 2447 O O . VAL B 1 10 ? -10.227 -17.453 -15.938 1 33.62 10 VAL B O 1
ATOM 2450 N N . ALA B 1 11 ? -10.172 -19.078 -17.359 1 32.44 11 ALA B N 1
ATOM 2451 C CA . ALA B 1 11 ? -9.023 -18.656 -18.141 1 32.44 11 ALA B CA 1
ATOM 2452 C C . ALA B 1 11 ? -9.406 -17.531 -19.109 1 32.44 11 ALA B C 1
ATOM 2454 O O . ALA B 1 11 ? -10.516 -17.531 -19.656 1 32.44 11 ALA B O 1
ATOM 2455 N N . SER B 1 12 ? -8.734 -16.391 -19.125 1 36.22 12 SER B N 1
ATOM 2456 C CA . SER B 1 12 ? -8.992 -15.352 -20.109 1 36.22 12 SER B CA 1
ATOM 2457 C C . SER B 1 12 ? -8.547 -15.789 -21.516 1 36.22 12 SER B C 1
ATOM 2459 O O . SER B 1 12 ? -7.848 -16.797 -21.656 1 36.22 12 SER B O 1
ATOM 2461 N N . GLU B 1 13 ? -8.898 -15.016 -22.578 1 32.28 13 GLU B N 1
ATOM 2462 C CA . GLU B 1 13 ? -8.641 -15.203 -24 1 32.28 13 GLU B CA 1
ATOM 2463 C C . GLU B 1 13 ? -7.156 -15.422 -24.281 1 32.28 13 GLU B C 1
ATOM 2465 O O . GLU B 1 13 ? -6.789 -16.141 -25.203 1 32.28 13 GLU B O 1
ATOM 2470 N N . LYS B 1 14 ? -6.199 -15.07 -23.594 1 39.84 14 LYS B N 1
ATOM 2471 C CA . LYS B 1 14 ? -4.801 -15.172 -24 1 39.84 14 LYS B CA 1
ATOM 2472 C C . LYS B 1 14 ? -4.082 -16.281 -23.234 1 39.84 14 LYS B C 1
ATOM 2474 O O . LYS B 1 14 ? -2.852 -16.312 -23.172 1 39.84 14 LYS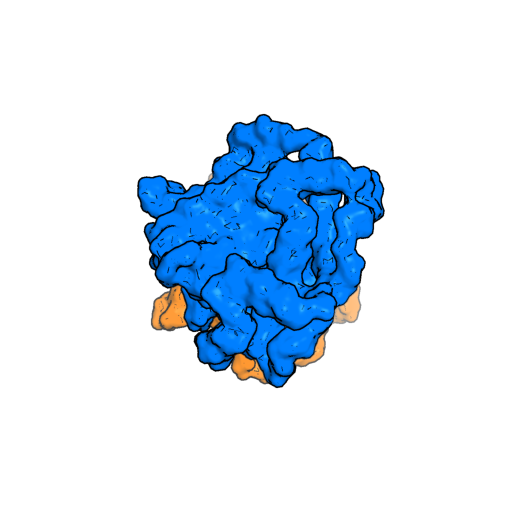 B O 1
ATOM 2479 N N . GLY B 1 15 ? -4.801 -17.266 -22.656 1 31.45 15 GLY B N 1
ATOM 2480 C CA . GLY B 1 15 ? -4.23 -18.406 -21.938 1 31.45 15 GLY B CA 1
ATOM 2481 C C . GLY B 1 15 ? -3.867 -18.078 -20.516 1 31.45 15 GLY B C 1
ATOM 2482 O O . GLY B 1 15 ? -3.207 -18.875 -19.844 1 31.45 15 GLY B O 1
ATOM 2483 N N . ARG B 1 16 ? -3.838 -16.875 -20.078 1 41.16 16 ARG B N 1
ATOM 2484 C CA . ARG B 1 16 ? -3.686 -16.328 -18.719 1 41.16 16 ARG B CA 1
ATOM 2485 C C . ARG B 1 16 ? -4.812 -16.812 -17.812 1 41.16 16 ARG B C 1
ATOM 2487 O O . ARG B 1 16 ? -5.957 -16.953 -18.25 1 41.16 16 ARG B O 1
ATOM 2494 N N . GLU B 1 17 ? -4.352 -17.641 -16.688 1 48.59 17 GLU B N 1
ATOM 2495 C CA . GLU B 1 17 ? -5.398 -17.922 -15.703 1 48.59 17 GLU B CA 1
ATOM 2496 C C . GLU B 1 17 ? -6.355 -16.734 -15.562 1 48.59 17 GLU B C 1
ATOM 2498 O O . GLU B 1 17 ? -5.926 -15.609 -15.32 1 48.59 17 GLU B O 1
ATOM 2503 N N . LEU B 1 18 ? -7.484 -16.719 -16.188 1 42.69 18 LEU B N 1
ATOM 2504 C CA . LEU B 1 18 ? -8.523 -15.695 -16.156 1 42.69 18 LEU B CA 1
ATOM 2505 C C . LEU B 1 18 ? -9.133 -15.578 -14.766 1 42.69 18 LEU B C 1
ATOM 2507 O O . LEU B 1 18 ? -10 -14.734 -14.531 1 42.69 18 LEU B O 1
ATOM 2511 N N . VAL B 1 19 ? -8.672 -16.562 -13.938 1 49.88 19 VAL B N 1
ATOM 2512 C CA . VAL B 1 19 ? -9.352 -16.438 -12.648 1 49.88 19 VAL B CA 1
ATOM 2513 C C . VAL B 1 19 ? -8.938 -15.141 -11.969 1 49.88 19 VAL B C 1
ATOM 2515 O O . VAL B 1 19 ? -7.746 -14.859 -11.82 1 49.88 19 VAL B O 1
ATOM 2518 N N . GLN B 1 20 ? -9.836 -14.25 -12.086 1 48.66 20 GLN B N 1
ATOM 2519 C CA . GLN B 1 20 ? -9.617 -13.039 -11.312 1 48.66 20 GLN B CA 1
ATOM 2520 C C . GLN B 1 20 ? -9.414 -13.359 -9.836 1 48.66 20 GLN B C 1
ATOM 2522 O O . GLN B 1 20 ? -10.281 -13.953 -9.195 1 48.66 20 GLN B O 1
ATOM 2527 N N . HIS B 1 21 ? -8.195 -13.352 -9.516 1 64.38 21 HIS B N 1
ATOM 2528 C CA . HIS B 1 21 ? -7.902 -13.531 -8.102 1 64.38 21 HIS B CA 1
ATOM 2529 C C . HIS B 1 21 ? -8.195 -12.258 -7.312 1 64.38 21 HIS B C 1
ATOM 2531 O O . HIS B 1 21 ? -7.469 -11.273 -7.426 1 64.38 21 HIS B O 1
ATOM 2537 N N . GLY B 1 22 ? -9.258 -12.391 -6.539 1 66.81 22 GLY B N 1
ATOM 2538 C CA . GLY B 1 22 ? -9.672 -11.234 -5.762 1 66.81 22 GLY B CA 1
ATOM 2539 C C . GLY B 1 22 ? -10.352 -10.164 -6.602 1 66.81 22 GLY B C 1
ATOM 2540 O O . GLY B 1 22 ? -10.828 -10.438 -7.703 1 66.81 22 GLY B O 1
ATOM 2541 N N . SER B 1 23 ? -10.523 -9.039 -6.082 1 69.31 23 SER B N 1
ATOM 2542 C CA . SER B 1 23 ? -11.133 -7.906 -6.777 1 69.31 23 SER B CA 1
ATOM 2543 C C . SER B 1 23 ? -10.07 -6.957 -7.324 1 69.31 23 SER B C 1
ATOM 2545 O O . SER B 1 23 ? -8.883 -7.102 -7.02 1 69.31 23 SER B O 1
ATOM 2547 N N . ALA B 1 24 ? -10.5 -6.18 -8.219 1 70.94 24 ALA B N 1
ATOM 2548 C CA . ALA B 1 24 ? -9.594 -5.156 -8.734 1 70.94 24 ALA B CA 1
ATOM 2549 C C . ALA B 1 24 ? -9.055 -4.285 -7.602 1 70.94 24 ALA B C 1
ATOM 2551 O O . ALA B 1 24 ? -7.902 -3.848 -7.641 1 70.94 24 ALA B O 1
ATOM 2552 N N . LEU B 1 25 ? -9.844 -4.141 -6.559 1 77.69 25 LEU B N 1
ATOM 2553 C CA . LEU B 1 25 ? -9.477 -3.266 -5.449 1 77.69 25 LEU B CA 1
ATOM 2554 C C . LEU B 1 25 ? -8.586 -3.994 -4.449 1 77.69 25 LEU B C 1
ATOM 2556 O O . LEU B 1 25 ? -7.781 -3.365 -3.756 1 77.69 25 LEU B O 1
ATOM 2560 N N . PHE B 1 26 ? -8.773 -5.207 -4.375 1 89.06 26 PHE B N 1
ATOM 2561 C CA . PHE B 1 26 ? -8.008 -6.059 -3.479 1 89.06 26 PHE B CA 1
ATOM 2562 C C . PHE B 1 26 ? -7.629 -7.367 -4.168 1 89.06 26 PHE B C 1
ATOM 2564 O O . PHE B 1 26 ? -8.273 -8.398 -3.951 1 89.06 26 PHE B O 1
ATOM 2571 N N . PRO B 1 27 ? -6.551 -7.383 -4.98 1 89.69 27 PRO B N 1
ATOM 2572 C CA . PRO B 1 27 ? -6.273 -8.438 -5.953 1 89.69 27 PRO B CA 1
ATOM 2573 C C . PRO B 1 27 ? -5.516 -9.617 -5.348 1 89.69 27 PRO B C 1
ATOM 2575 O O . PRO B 1 27 ? -4.379 -9.891 -5.738 1 89.69 27 PRO B O 1
ATOM 2578 N N . ILE B 1 28 ? -6.195 -10.328 -4.492 1 93.81 28 ILE B N 1
ATOM 2579 C CA . ILE B 1 28 ? -5.641 -11.547 -3.906 1 93.81 28 ILE B CA 1
ATOM 2580 C C . ILE B 1 28 ? -6.746 -12.586 -3.736 1 93.81 28 ILE B C 1
ATOM 2582 O O . ILE B 1 28 ? -7.891 -12.242 -3.441 1 93.81 28 ILE B O 1
ATOM 2586 N N . ALA B 1 29 ? -6.387 -13.812 -3.949 1 91.75 29 ALA B N 1
ATOM 2587 C CA . ALA B 1 29 ? -7.238 -14.961 -3.662 1 91.75 29 ALA B CA 1
ATOM 2588 C C . ALA B 1 29 ? -6.449 -16.078 -2.982 1 91.75 29 ALA B C 1
ATOM 2590 O O . ALA B 1 29 ? -5.309 -16.359 -3.365 1 91.75 29 ALA B O 1
ATOM 2591 N N . CYS B 1 30 ? -7.008 -16.578 -1.909 1 92.81 30 CYS B N 1
ATOM 2592 C CA . CYS B 1 30 ? -6.371 -17.688 -1.189 1 92.81 30 CYS B CA 1
ATOM 2593 C C . CYS B 1 30 ? -7.23 -18.938 -1.25 1 92.81 30 CYS B C 1
ATOM 2595 O O . CYS B 1 30 ? -8.453 -18.859 -1.357 1 92.81 30 CYS B O 1
ATOM 2597 N N . TYR B 1 31 ? -6.551 -20.109 -1.189 1 89.5 31 TYR B N 1
ATOM 2598 C CA . TYR B 1 31 ? -7.234 -21.391 -1.351 1 89.5 31 TYR B CA 1
ATOM 2599 C C . TYR B 1 31 ? -6.703 -22.422 -0.362 1 89.5 31 TYR B C 1
ATOM 2601 O O . TYR B 1 31 ? -5.531 -22.375 0.02 1 89.5 31 TYR B O 1
ATOM 2609 N N . ALA B 1 32 ? -7.613 -23.188 0.145 1 90.75 32 ALA B N 1
ATOM 2610 C CA . ALA B 1 32 ? -7.285 -24.438 0.809 1 90.75 32 ALA B CA 1
ATOM 2611 C C . ALA B 1 32 ? -7.703 -25.641 -0.046 1 90.75 32 ALA B C 1
ATOM 2613 O O . ALA B 1 32 ? -8.875 -25.781 -0.396 1 90.75 32 ALA B O 1
ATOM 2614 N N . GLU B 1 33 ? -6.707 -26.516 -0.44 1 86.5 33 GLU B N 1
ATOM 2615 C CA . GLU B 1 33 ? -7.012 -27.562 -1.411 1 86.5 33 GLU B CA 1
ATOM 2616 C C . GLU B 1 33 ? -6.539 -28.922 -0.919 1 86.5 33 GLU B C 1
ATOM 2618 O O . GLU B 1 33 ? -5.531 -29.031 -0.215 1 86.5 33 GLU B O 1
ATOM 2623 N N . ASP B 1 34 ? -7.293 -29.875 -1.311 1 86.5 34 ASP B N 1
ATOM 2624 C CA . ASP B 1 34 ? -6.957 -31.281 -1.137 1 86.5 34 ASP B CA 1
ATOM 2625 C C . ASP B 1 34 ? -6.578 -31.922 -2.469 1 86.5 34 ASP B C 1
ATOM 2627 O O . ASP B 1 34 ? -7.395 -32 -3.385 1 86.5 34 ASP B O 1
ATOM 2631 N N . LEU B 1 35 ? -5.387 -32.5 -2.549 1 84.88 35 LEU B N 1
ATOM 2632 C CA . LEU B 1 35 ? -4.855 -32.969 -3.826 1 84.88 35 LEU B CA 1
ATOM 2633 C C . LEU B 1 35 ? -5.172 -34.438 -4.043 1 84.88 35 LEU B C 1
ATOM 2635 O O . LEU B 1 35 ? -4.566 -35.094 -4.898 1 84.88 35 LEU B O 1
ATOM 2639 N N . SER B 1 36 ? -6.027 -35 -3.189 1 77.25 36 SER B N 1
ATOM 2640 C CA . SER B 1 36 ? -6.43 -36.375 -3.414 1 77.25 36 SER B CA 1
ATOM 2641 C C . SER B 1 36 ? -7.051 -36.562 -4.793 1 77.25 36 SER B C 1
ATOM 2643 O O . SER B 1 36 ? -6.879 -37.594 -5.43 1 77.25 36 SER B O 1
ATOM 2645 N N . SER B 1 37 ? -7.711 -35.625 -5.312 1 71.56 37 SER B N 1
ATOM 2646 C CA . SER B 1 37 ? -8.328 -35.688 -6.633 1 71.56 37 SER B CA 1
ATOM 2647 C C . SER B 1 37 ? -8.242 -34.344 -7.344 1 71.56 37 SER B C 1
ATOM 2649 O O . SER B 1 37 ? -9.117 -33.969 -8.133 1 71.56 37 SER B O 1
ATOM 2651 N N . TYR B 1 38 ? -7.199 -33.656 -6.867 1 73.38 38 TYR B N 1
ATOM 2652 C CA . TYR B 1 38 ? -7.07 -32.281 -7.383 1 73.38 38 TYR B CA 1
ATOM 2653 C C . TYR B 1 38 ? -5.672 -32.062 -7.938 1 73.38 38 TYR B C 1
ATOM 2655 O O . TYR B 1 38 ? -4.684 -32.531 -7.383 1 73.38 38 TYR B O 1
ATOM 2663 N N . SER B 1 39 ? -5.648 -31.516 -9.156 1 78 39 SER B N 1
ATOM 2664 C CA . SER B 1 39 ? -4.402 -31.047 -9.75 1 78 39 SER B CA 1
ATOM 2665 C C . SER B 1 39 ? -4.613 -29.734 -10.5 1 78 39 SER B C 1
ATOM 2667 O O . SER B 1 39 ? -5.75 -29.328 -10.742 1 78 39 SER B O 1
ATOM 2669 N N . VAL B 1 40 ? -3.594 -29.047 -10.664 1 79.94 40 VAL B N 1
ATOM 2670 C CA . VAL B 1 40 ? -3.617 -27.844 -11.5 1 79.94 40 VAL B CA 1
ATOM 2671 C C . VAL B 1 40 ? -2.652 -28.016 -12.672 1 79.94 40 VAL B C 1
ATOM 2673 O O . VAL B 1 40 ? -1.451 -28.219 -12.469 1 79.94 40 VAL B O 1
ATOM 2676 N N . ALA B 1 41 ? -3.248 -28 -13.891 1 80.94 41 ALA B N 1
ATOM 2677 C CA . ALA B 1 41 ? -2.441 -28.125 -15.102 1 80.94 41 ALA B CA 1
ATOM 2678 C C . ALA B 1 41 ? -1.458 -26.969 -15.234 1 80.94 41 ALA B C 1
ATOM 2680 O O . ALA B 1 41 ? -1.611 -25.938 -14.578 1 80.94 41 ALA B O 1
ATOM 2681 N N . TRP B 1 42 ? -0.493 -27.156 -16.125 1 85.69 42 TRP B N 1
ATOM 2682 C CA . TRP B 1 42 ? 0.5 -26.125 -16.406 1 85.69 42 TRP B CA 1
ATOM 2683 C C . TRP B 1 42 ? -0.174 -24.812 -16.797 1 85.69 42 TRP B C 1
ATOM 2685 O O . TRP B 1 42 ? -1.081 -24.797 -17.625 1 85.69 42 TRP B O 1
ATOM 2695 N N . HIS B 1 43 ? 0.231 -23.781 -16.078 1 84.12 43 HIS B N 1
ATOM 2696 C CA . HIS B 1 43 ? -0.306 -22.453 -16.344 1 84.12 43 HIS B CA 1
ATOM 2697 C C . HIS B 1 43 ? 0.655 -21.359 -15.883 1 84.12 43 HIS B C 1
ATOM 2699 O O . HIS B 1 43 ? 1.709 -21.656 -15.312 1 84.12 43 HIS B O 1
ATOM 2705 N N . TRP B 1 44 ? 0.363 -20.172 -16.344 1 83.69 44 TRP B N 1
ATOM 2706 C CA . TRP B 1 44 ? 1.101 -19 -15.859 1 83.69 44 TRP B CA 1
ATOM 2707 C C . TRP B 1 44 ? 0.163 -17.828 -15.609 1 83.69 44 TRP B C 1
ATOM 2709 O O . TRP B 1 44 ? -0.975 -17.828 -16.094 1 83.69 44 TRP B O 1
ATOM 2719 N N . HIS B 1 45 ? 0.578 -16.984 -14.766 1 86.31 45 HIS B N 1
ATOM 2720 C CA . HIS B 1 45 ? -0.113 -15.727 -14.523 1 86.31 45 HIS B CA 1
ATOM 2721 C C . HIS B 1 45 ? 0.852 -14.656 -14.031 1 86.31 45 HIS B C 1
ATOM 2723 O O . HIS B 1 45 ? 1.996 -14.961 -13.688 1 86.31 45 HIS B O 1
ATOM 2729 N N . GLU B 1 46 ? 0.39 -13.391 -14.109 1 87.06 46 GLU B N 1
ATOM 2730 C CA . GLU B 1 46 ? 1.225 -12.25 -13.719 1 87.06 46 GLU B CA 1
ATOM 2731 C C . GLU B 1 46 ? 1.293 -12.109 -12.203 1 87.06 46 GLU B C 1
ATOM 2733 O O . GLU B 1 46 ? 2.158 -11.406 -11.68 1 87.06 46 GLU B O 1
ATOM 2738 N N . GLU B 1 47 ? 0.391 -12.734 -11.586 1 93 47 GLU B N 1
ATOM 2739 C CA . GLU B 1 47 ? 0.364 -12.688 -10.125 1 93 47 GLU B CA 1
ATOM 2740 C C . GLU B 1 47 ? 1.488 -13.531 -9.531 1 93 47 GLU B C 1
ATOM 2742 O O . GLU B 1 47 ? 1.992 -14.453 -10.172 1 93 47 GLU B O 1
ATOM 2747 N N . PHE B 1 48 ? 1.904 -13.164 -8.391 1 96.56 48 PHE B N 1
ATOM 2748 C CA . PHE B 1 48 ? 2.709 -14.047 -7.551 1 96.56 48 PHE B CA 1
ATOM 2749 C C . PHE B 1 48 ? 1.851 -15.148 -6.949 1 96.56 48 PHE B C 1
ATOM 2751 O O . PHE B 1 48 ? 0.647 -14.969 -6.754 1 96.56 48 PHE B O 1
ATOM 2758 N N . GLU B 1 49 ? 2.492 -16.25 -6.691 1 97.06 49 GLU B N 1
ATOM 2759 C CA . GLU B 1 49 ? 1.774 -17.344 -6.031 1 97.06 49 GLU B CA 1
ATOM 2760 C C . GLU B 1 49 ? 2.65 -18.031 -4.988 1 97.06 49 GLU B C 1
ATOM 2762 O O . GLU B 1 49 ? 3.846 -18.234 -5.211 1 97.06 49 GLU B O 1
ATOM 2767 N N . TYR B 1 50 ? 2.074 -18.25 -3.85 1 98.31 50 TYR B N 1
ATOM 2768 C CA . TYR B 1 50 ? 2.754 -19.109 -2.891 1 98.31 50 TYR B CA 1
ATOM 2769 C C . TYR B 1 50 ? 1.922 -20.359 -2.584 1 98.31 50 TYR B C 1
ATOM 2771 O O . TYR B 1 50 ? 0.69 -20.297 -2.604 1 98.31 50 TYR B O 1
ATOM 2779 N N . VAL B 1 51 ? 2.576 -21.422 -2.369 1 97.81 51 VAL B N 1
ATOM 2780 C CA . VAL B 1 51 ? 1.983 -22.703 -1.997 1 97.81 51 VAL B CA 1
ATOM 2781 C C . VAL B 1 51 ? 2.594 -23.203 -0.686 1 97.81 51 VAL B C 1
ATOM 2783 O O . VAL B 1 51 ? 3.814 -23.328 -0.571 1 97.81 51 VAL B O 1
ATOM 2786 N N . LEU B 1 52 ? 1.785 -23.359 0.314 1 98.19 52 LEU B N 1
ATOM 2787 C CA . LEU B 1 52 ? 2.178 -23.875 1.621 1 98.19 52 LEU B CA 1
ATOM 2788 C C . LEU B 1 52 ? 1.68 -25.312 1.815 1 98.19 52 LEU B C 1
ATOM 2790 O O . LEU B 1 52 ? 0.476 -25.562 1.744 1 98.19 52 LEU B O 1
ATOM 2794 N N . CYS B 1 53 ? 2.604 -26.25 2.084 1 97.5 53 CYS B N 1
ATOM 2795 C CA . CYS B 1 53 ? 2.236 -27.641 2.295 1 97.5 53 CYS B CA 1
ATOM 2796 C C . CYS B 1 53 ? 1.788 -27.875 3.732 1 97.5 53 CYS B C 1
ATOM 2798 O O . CYS B 1 53 ? 2.611 -27.891 4.648 1 97.5 53 CYS B O 1
ATOM 2800 N N . THR B 1 54 ? 0.547 -28.062 3.924 1 95.69 54 THR B N 1
ATOM 2801 C CA . THR B 1 54 ? 0.011 -28.297 5.258 1 95.69 54 THR B CA 1
ATOM 2802 C C . THR B 1 54 ? 0.059 -29.781 5.602 1 95.69 54 THR B C 1
ATOM 2804 O O . THR B 1 54 ? 0.171 -30.156 6.77 1 95.69 54 THR B O 1
ATOM 2807 N N . LYS B 1 55 ? -0.088 -30.656 4.598 1 94.75 55 LYS B N 1
ATOM 2808 C CA . LYS B 1 55 ? 0.122 -32.094 4.691 1 94.75 55 LYS B CA 1
ATOM 2809 C C . LYS B 1 55 ? 0.752 -32.656 3.414 1 94.75 55 LYS B C 1
ATOM 2811 O O . LYS B 1 55 ? 0.13 -32.625 2.35 1 94.75 55 LYS B O 1
ATOM 2816 N N . GLY B 1 56 ? 1.984 -33.188 3.523 1 92.44 56 GLY B N 1
ATOM 2817 C CA . GLY B 1 56 ? 2.697 -33.625 2.338 1 92.44 56 GLY B CA 1
ATOM 2818 C C . GLY B 1 56 ? 2.898 -35.125 2.293 1 92.44 56 GLY B C 1
ATOM 2819 O O . GLY B 1 56 ? 2.373 -35.844 3.139 1 92.44 56 GLY B O 1
ATOM 2820 N N . PRO B 1 57 ? 3.559 -35.469 1.318 1 94.06 57 PRO B N 1
ATOM 2821 C CA . PRO B 1 57 ? 4.281 -34.656 0.345 1 94.06 57 PRO B CA 1
ATOM 2822 C C . PRO B 1 57 ? 3.381 -34.125 -0.768 1 94.06 57 PRO B C 1
ATOM 2824 O O . PRO B 1 57 ? 2.396 -34.781 -1.13 1 94.06 57 PRO B O 1
ATOM 2827 N N . LEU B 1 58 ? 3.717 -32.875 -1.251 1 92.75 58 LEU B N 1
ATOM 2828 C CA . LEU B 1 58 ? 3.107 -32.25 -2.416 1 92.75 58 LEU B CA 1
ATOM 2829 C C . LEU B 1 58 ? 4.129 -32.062 -3.533 1 92.75 58 LEU B C 1
ATOM 2831 O O . LEU B 1 58 ? 5.289 -31.734 -3.271 1 92.75 58 LEU B O 1
ATOM 2835 N N . HIS B 1 59 ? 3.646 -32.25 -4.805 1 94.25 59 HIS B N 1
ATOM 2836 C CA . HIS B 1 59 ? 4.523 -32.031 -5.945 1 94.25 59 HIS B CA 1
ATOM 2837 C C . HIS B 1 59 ? 4.086 -30.781 -6.719 1 94.25 59 HIS B C 1
ATOM 2839 O O . HIS B 1 59 ? 2.943 -30.703 -7.176 1 94.25 59 HIS B O 1
ATOM 2845 N N . VAL B 1 60 ? 5.027 -29.875 -6.805 1 95 60 VAL B N 1
ATOM 2846 C CA . VAL B 1 60 ? 4.824 -28.656 -7.594 1 95 60 VAL B CA 1
ATOM 2847 C C . VAL B 1 60 ? 5.871 -28.594 -8.703 1 95 60 VAL B C 1
ATOM 2849 O O . VAL B 1 60 ? 7.074 -28.656 -8.438 1 95 60 VAL B O 1
ATOM 2852 N N . ASP B 1 61 ? 5.367 -28.516 -9.93 1 94.12 61 ASP B N 1
ATOM 2853 C CA . ASP B 1 61 ? 6.277 -28.391 -11.055 1 94.12 61 ASP B CA 1
ATOM 2854 C C . ASP B 1 61 ? 6.461 -26.922 -11.453 1 94.12 61 ASP B C 1
ATOM 2856 O O . ASP B 1 61 ? 5.48 -26.203 -11.656 1 94.12 61 ASP B O 1
ATOM 2860 N N . VAL B 1 62 ? 7.656 -26.484 -11.422 1 93.5 62 VAL B N 1
ATOM 2861 C CA . VAL B 1 62 ? 8 -25.141 -11.875 1 93.5 62 VAL B CA 1
ATOM 2862 C C . VAL B 1 62 ? 9.047 -25.219 -12.984 1 93.5 62 VAL B C 1
ATOM 2864 O O . VAL B 1 62 ? 10.195 -25.609 -12.742 1 93.5 62 VAL B O 1
ATOM 2867 N N . LYS B 1 63 ? 8.625 -24.766 -14.156 1 85.88 63 LYS B N 1
ATOM 2868 C CA . LYS B 1 63 ? 9.453 -24.984 -15.344 1 85.88 63 LYS B CA 1
ATOM 2869 C C . LYS B 1 63 ? 9.93 -26.438 -15.422 1 85.88 63 LYS B C 1
ATOM 2871 O O . LYS B 1 63 ? 9.125 -27.359 -15.367 1 85.88 63 LYS B O 1
ATOM 2876 N N . LYS B 1 64 ? 11.141 -26.781 -15.531 1 83.5 64 LYS B N 1
ATOM 2877 C CA . LYS B 1 64 ? 11.633 -28.141 -15.727 1 83.5 64 LYS B CA 1
ATOM 2878 C C . LYS B 1 64 ? 11.992 -28.797 -14.391 1 83.5 64 LYS B C 1
ATOM 2880 O O . LYS B 1 64 ? 12.562 -29.875 -14.367 1 83.5 64 LYS B O 1
ATOM 2885 N N . THR B 1 65 ? 11.586 -28.125 -13.297 1 90.19 65 THR B N 1
ATOM 2886 C CA . THR B 1 65 ? 11.953 -28.625 -11.977 1 90.19 65 THR B CA 1
ATOM 2887 C C . THR B 1 65 ? 10.727 -29.109 -11.219 1 90.19 65 THR B C 1
ATOM 2889 O O . THR B 1 65 ? 9.727 -28.391 -11.102 1 90.19 65 THR B O 1
ATOM 2892 N N . ARG B 1 66 ? 10.773 -30.344 -10.75 1 94 66 ARG B N 1
ATOM 2893 C CA . ARG B 1 66 ? 9.734 -30.828 -9.852 1 94 66 ARG B CA 1
ATOM 2894 C C . ARG B 1 66 ? 10.133 -30.625 -8.391 1 94 66 ARG B C 1
ATOM 2896 O O . ARG B 1 66 ? 11.156 -31.156 -7.941 1 94 66 ARG B O 1
ATOM 2903 N N . LEU B 1 67 ? 9.406 -29.891 -7.668 1 95.38 67 LEU B N 1
ATOM 2904 C CA . LEU B 1 67 ? 9.617 -29.641 -6.246 1 95.38 67 LEU B CA 1
ATOM 2905 C C . LEU B 1 67 ? 8.734 -30.547 -5.395 1 95.38 67 LEU B C 1
ATOM 2907 O O . LEU B 1 67 ? 7.543 -30.688 -5.66 1 95.38 67 LEU B O 1
ATOM 2911 N N . THR B 1 68 ? 9.336 -31.266 -4.48 1 95.94 68 THR B N 1
ATOM 2912 C CA . THR B 1 68 ? 8.594 -32.031 -3.484 1 95.94 68 THR B CA 1
ATOM 2913 C C . THR B 1 68 ? 8.57 -31.297 -2.148 1 95.94 68 THR B C 1
ATOM 2915 O O . THR B 1 68 ? 9.609 -31.094 -1.521 1 95.94 68 THR B O 1
ATOM 2918 N N . LEU B 1 69 ? 7.445 -30.891 -1.701 1 96.31 69 LEU B N 1
ATOM 2919 C CA . LEU B 1 69 ? 7.277 -30.156 -0.452 1 96.31 69 LEU B CA 1
ATOM 2920 C C . LEU B 1 69 ? 6.797 -31.078 0.662 1 96.31 69 LEU B C 1
ATOM 2922 O O . LEU B 1 69 ? 5.777 -31.75 0.517 1 96.31 69 LEU B O 1
ATOM 2926 N N . GLN B 1 70 ? 7.535 -31.094 1.697 1 96.25 70 GLN B N 1
ATOM 2927 C CA . GLN B 1 70 ? 7.098 -31.781 2.9 1 96.25 70 GLN B CA 1
ATOM 2928 C C . GLN B 1 70 ? 6.211 -30.891 3.762 1 96.25 70 GLN B C 1
ATOM 2930 O O . GLN B 1 70 ? 6.16 -29.672 3.557 1 96.25 70 GLN B O 1
ATOM 2935 N N . THR B 1 71 ? 5.473 -31.547 4.723 1 96.56 71 THR B N 1
ATOM 2936 C CA . THR B 1 71 ? 4.641 -30.797 5.648 1 96.56 71 THR B CA 1
ATOM 2937 C C . THR B 1 71 ? 5.441 -29.672 6.301 1 96.56 71 THR B C 1
ATOM 2939 O O . THR B 1 71 ? 6.547 -29.891 6.801 1 96.56 71 THR B O 1
ATOM 2942 N N . GLY B 1 72 ? 4.91 -28.422 6.188 1 96.75 72 GLY B N 1
ATOM 2943 C CA . GLY B 1 72 ? 5.57 -27.281 6.797 1 96.75 72 GLY B CA 1
ATOM 2944 C C . GLY B 1 72 ? 6.469 -26.531 5.836 1 96.75 72 GLY B C 1
ATOM 2945 O O . GLY B 1 72 ? 6.906 -25.406 6.137 1 96.75 72 GLY B O 1
ATOM 2946 N N . GLN B 1 73 ? 6.73 -27.094 4.66 1 98.06 73 GLN B N 1
ATOM 2947 C CA . GLN B 1 73 ? 7.504 -26.422 3.627 1 98.06 73 GLN B CA 1
ATOM 2948 C C . GLN B 1 73 ? 6.586 -25.688 2.654 1 98.06 73 GLN B C 1
ATOM 2950 O O . GLN B 1 73 ? 5.367 -25.844 2.699 1 98.06 73 GLN B O 1
ATOM 2955 N N . GLY B 1 74 ? 7.172 -24.812 1.853 1 98.38 74 GLY B N 1
ATOM 2956 C CA . GLY B 1 74 ? 6.418 -24.078 0.845 1 98.38 74 GLY B CA 1
ATOM 2957 C C . GLY B 1 74 ? 7.27 -23.625 -0.321 1 98.38 74 GLY B C 1
ATOM 2958 O O . GLY B 1 74 ? 8.469 -23.906 -0.375 1 98.38 74 GLY B O 1
ATOM 2959 N N . VAL B 1 75 ? 6.617 -23.047 -1.28 1 98.56 75 VAL B N 1
ATOM 2960 C CA . VAL B 1 75 ? 7.309 -22.469 -2.426 1 98.56 75 VAL B CA 1
ATOM 2961 C C . VAL B 1 75 ? 6.648 -21.141 -2.816 1 98.56 75 VAL B C 1
ATOM 2963 O O . VAL B 1 75 ? 5.422 -21.016 -2.76 1 98.56 75 VAL B O 1
ATOM 2966 N N . PHE B 1 76 ? 7.449 -20.156 -3.055 1 98.62 76 PHE B N 1
ATOM 2967 C CA . PHE B 1 76 ? 7 -18.906 -3.65 1 98.62 76 PHE B CA 1
ATOM 2968 C C . PHE B 1 76 ? 7.328 -18.859 -5.137 1 98.62 76 PHE B C 1
ATOM 2970 O O . PHE B 1 76 ? 8.492 -18.984 -5.523 1 98.62 76 PHE B O 1
ATOM 2977 N N . ILE B 1 77 ? 6.332 -18.766 -5.973 1 97.31 77 ILE B N 1
ATOM 2978 C CA . ILE B 1 77 ? 6.484 -18.781 -7.426 1 97.31 77 ILE B CA 1
ATOM 2979 C C . ILE B 1 77 ? 6.398 -17.359 -7.973 1 97.31 77 ILE B C 1
ATOM 2981 O O . ILE B 1 77 ? 5.402 -16.672 -7.754 1 97.31 77 ILE B O 1
ATOM 2985 N N . ASN B 1 78 ? 7.363 -16.938 -8.68 1 96.25 78 ASN B N 1
ATOM 2986 C CA . ASN B 1 78 ? 7.449 -15.57 -9.195 1 96.25 78 ASN B CA 1
ATOM 2987 C C . ASN B 1 78 ? 6.453 -15.336 -10.328 1 96.25 78 ASN B C 1
ATOM 2989 O O . ASN B 1 78 ? 5.84 -16.281 -10.828 1 96.25 78 ASN B O 1
ATOM 2993 N N . SER B 1 79 ? 6.281 -14.086 -10.625 1 91.88 79 SER B N 1
ATOM 2994 C CA . SER B 1 79 ? 5.359 -13.633 -11.664 1 91.88 79 SER B CA 1
ATOM 2995 C C . SER B 1 79 ? 5.762 -14.18 -13.031 1 91.88 79 SER B C 1
ATOM 2997 O O . SER B 1 79 ? 6.945 -14.211 -13.367 1 91.88 79 SER B O 1
ATOM 2999 N N . GLY B 1 80 ? 4.797 -14.641 -13.734 1 87.12 80 GLY B N 1
ATOM 3000 C CA . GLY B 1 80 ? 5 -15.047 -15.117 1 87.12 80 GLY B CA 1
ATOM 3001 C C . GLY B 1 80 ? 5.648 -16.406 -15.25 1 87.12 80 GLY B C 1
ATOM 3002 O O . GLY B 1 80 ? 6.047 -16.812 -16.344 1 87.12 80 GLY B O 1
ATOM 3003 N N . VAL B 1 81 ? 5.777 -17.109 -14.242 1 91.56 81 VAL B N 1
ATOM 3004 C CA . VAL B 1 81 ? 6.488 -18.375 -14.242 1 91.56 81 VAL B CA 1
ATOM 3005 C C . VAL B 1 81 ? 5.5 -19.516 -14.469 1 91.56 81 VAL B C 1
ATOM 3007 O O . VAL B 1 81 ? 4.457 -19.578 -13.82 1 91.56 81 VAL B O 1
ATOM 3010 N N . LEU B 1 82 ? 5.855 -20.406 -15.414 1 90.25 82 LEU B N 1
ATOM 3011 C CA . LEU B 1 82 ? 5.051 -21.594 -15.688 1 90.25 82 LEU B CA 1
ATOM 3012 C C . LEU B 1 82 ? 5.152 -22.594 -14.539 1 90.25 82 LEU B C 1
ATOM 3014 O O . LEU B 1 82 ? 6.246 -22.875 -14.047 1 90.25 82 LEU B O 1
ATOM 3018 N N . HIS B 1 83 ? 3.988 -23.047 -14.078 1 92.44 83 HIS B N 1
ATOM 3019 C CA . HIS B 1 83 ? 3.98 -24 -12.977 1 92.44 83 HIS B CA 1
ATOM 3020 C C . HIS B 1 83 ? 2.711 -24.844 -12.984 1 92.44 83 HIS B C 1
ATOM 3022 O O . HIS B 1 83 ? 1.758 -24.531 -13.695 1 92.44 83 HIS B O 1
ATOM 3028 N N . ALA B 1 84 ? 2.764 -25.953 -12.297 1 90.69 84 ALA B N 1
ATOM 3029 C CA . ALA B 1 84 ? 1.656 -26.906 -12.141 1 90.69 84 ALA B CA 1
ATOM 3030 C C . ALA B 1 84 ? 1.696 -27.562 -10.766 1 90.69 84 ALA B C 1
ATOM 3032 O O . ALA B 1 84 ? 2.736 -27.578 -10.102 1 90.69 84 ALA B O 1
ATOM 3033 N N . VAL B 1 85 ? 0.593 -27.969 -10.305 1 89.75 85 VAL B N 1
ATOM 3034 C CA . VAL B 1 85 ? 0.482 -28.75 -9.078 1 89.75 85 VAL B CA 1
ATOM 3035 C C . VAL B 1 85 ? -0.067 -30.141 -9.398 1 89.75 85 VAL B C 1
ATOM 3037 O O . VAL B 1 85 ? -1.14 -30.266 -10 1 89.75 85 VAL B O 1
ATOM 3040 N N . GLU B 1 86 ? 0.629 -31.094 -8.938 1 86.94 86 GLU B N 1
ATOM 3041 C CA . GLU B 1 86 ? 0.264 -32.469 -9.273 1 86.94 86 GLU B CA 1
ATOM 3042 C C . GLU B 1 86 ? -0.685 -33.062 -8.227 1 86.94 86 GLU B C 1
ATOM 3044 O O . GLU B 1 86 ? -0.607 -32.719 -7.047 1 86.94 86 GLU B O 1
ATOM 3049 N N . GLN B 1 87 ? -1.464 -33.906 -8.719 1 78.88 87 GLN B N 1
ATOM 3050 C CA . GLN B 1 87 ? -2.279 -34.719 -7.812 1 78.88 87 GLN B CA 1
ATOM 3051 C C . GLN B 1 87 ? -1.407 -35.594 -6.922 1 78.88 87 GLN B C 1
ATOM 3053 O O . GLN B 1 87 ? -0.377 -36.125 -7.367 1 78.88 87 GLN B O 1
ATOM 3058 N N . ALA B 1 88 ? -1.849 -35.75 -5.672 1 80.75 88 ALA B N 1
ATOM 3059 C CA . ALA B 1 88 ? -1.123 -36.656 -4.777 1 80.75 88 ALA B CA 1
ATOM 3060 C C . ALA B 1 88 ? -1.18 -38.094 -5.281 1 80.75 88 ALA B C 1
ATOM 3062 O O . ALA B 1 88 ? -2.246 -38.594 -5.656 1 80.75 88 ALA B O 1
ATOM 3063 N N . PRO B 1 89 ? 0.044 -38.719 -5.473 1 74.62 89 PRO B N 1
ATOM 3064 C CA . PRO B 1 89 ? 0.012 -40.125 -5.945 1 74.62 89 PRO B CA 1
ATOM 3065 C C . PRO B 1 89 ? -0.805 -41.031 -5.035 1 74.62 89 PRO B C 1
ATOM 3067 O O . PRO B 1 89 ? -1.559 -41.875 -5.52 1 74.62 89 PRO B O 1
ATOM 3070 N N . GLU B 1 90 ? -0.514 -40.938 -3.74 1 75.31 90 GLU B N 1
ATOM 3071 C CA . GLU B 1 90 ? -1.249 -41.75 -2.764 1 75.31 90 GLU B CA 1
ATOM 3072 C C . GLU B 1 90 ? -1.621 -40.906 -1.539 1 75.31 90 GLU B C 1
ATOM 3074 O O . GLU B 1 90 ? -0.877 -40 -1.144 1 75.31 90 GLU B O 1
ATOM 3079 N N . GLY B 1 91 ? -2.752 -41.188 -1.066 1 77 91 GLY B N 1
ATOM 3080 C CA . GLY B 1 91 ? -3.143 -40.562 0.186 1 77 91 GLY B CA 1
ATOM 3081 C C . GLY B 1 91 ? -3.58 -39.125 0.02 1 77 91 GLY B C 1
ATOM 3082 O O . GLY B 1 91 ? -4.004 -38.719 -1.064 1 77 91 GLY B O 1
ATOM 3083 N N . THR B 1 92 ? -3.623 -38.406 1.143 1 85.69 92 THR B N 1
ATOM 3084 C CA . THR B 1 92 ? -4.109 -37.031 1.182 1 85.69 92 THR B CA 1
ATOM 3085 C C . THR B 1 92 ? -2.947 -36.062 1.261 1 85.69 92 THR B C 1
ATOM 3087 O O . THR B 1 92 ? -1.983 -36.281 1.995 1 85.69 92 THR B O 1
ATOM 3090 N N . ALA B 1 93 ? -2.906 -35.125 0.308 1 90.62 93 ALA B N 1
ATOM 3091 C CA . ALA B 1 93 ? -2.021 -33.969 0.389 1 90.62 93 ALA B CA 1
ATOM 3092 C C . ALA B 1 93 ? -2.822 -32.688 0.444 1 90.62 93 ALA B C 1
ATOM 3094 O O . ALA B 1 93 ? -3.766 -32.5 -0.328 1 90.62 93 ALA B O 1
ATOM 3095 N N . LEU B 1 94 ? -2.469 -31.906 1.481 1 93.5 94 LEU B N 1
ATOM 3096 C CA . LEU B 1 94 ? -3.205 -30.656 1.695 1 93.5 94 LEU B CA 1
ATOM 3097 C C . LEU B 1 94 ? -2.293 -29.453 1.513 1 93.5 94 LEU B C 1
ATOM 3099 O O . LEU B 1 94 ? -1.132 -29.484 1.925 1 93.5 94 LEU B O 1
ATOM 3103 N N . LEU B 1 95 ? -2.883 -28.438 0.875 1 94.06 95 LEU B N 1
ATOM 3104 C CA . LEU B 1 95 ? -2.082 -27.234 0.705 1 94.06 95 LEU B CA 1
ATOM 3105 C C . LEU B 1 95 ? -2.934 -25.984 0.911 1 94.06 95 LEU B C 1
ATOM 3107 O O . LEU B 1 95 ? -4.156 -26.031 0.765 1 94.06 95 LEU B O 1
ATOM 3111 N N . HIS B 1 96 ? -2.295 -24.922 1.415 1 95.81 96 HIS B N 1
ATOM 3112 C CA . HIS B 1 96 ? -2.783 -23.547 1.345 1 95.81 96 HIS B CA 1
ATOM 3113 C C . HIS B 1 96 ? -2.031 -22.75 0.287 1 95.81 96 HIS B C 1
ATOM 3115 O O . HIS B 1 96 ? -0.809 -22.859 0.171 1 95.81 96 HIS B O 1
ATOM 3121 N N . SER B 1 97 ? -2.797 -22.078 -0.604 1 95.62 97 SER B N 1
ATOM 3122 C CA . SER B 1 97 ? -2.127 -21.266 -1.608 1 95.62 97 SER B CA 1
ATOM 3123 C C . SER B 1 97 ? -2.697 -19.844 -1.634 1 95.62 97 SER B C 1
ATOM 3125 O O . SER B 1 97 ? -3.812 -19.609 -1.164 1 95.62 97 SER B O 1
ATOM 3127 N N . GLY B 1 98 ? -1.909 -18.906 -2.008 1 95.75 98 GLY B N 1
ATOM 3128 C CA . GLY B 1 98 ? -2.307 -17.531 -2.238 1 95.75 98 GLY B CA 1
ATOM 3129 C C . GLY B 1 98 ? -1.772 -16.969 -3.543 1 95.75 98 GLY B C 1
ATOM 3130 O O . GLY B 1 98 ? -0.609 -17.188 -3.889 1 95.75 98 GLY B O 1
ATOM 3131 N N . VAL B 1 99 ? -2.658 -16.359 -4.363 1 95.31 99 VAL B N 1
ATOM 3132 C CA . VAL B 1 99 ? -2.324 -15.703 -5.625 1 95.31 99 VAL B CA 1
ATOM 3133 C C . VAL B 1 99 ? -2.646 -14.219 -5.531 1 95.31 99 VAL B C 1
ATOM 3135 O O . VAL B 1 99 ? -3.777 -13.836 -5.211 1 95.31 99 VAL B O 1
ATOM 3138 N N . PHE B 1 100 ? -1.625 -13.352 -5.719 1 95.31 100 PHE B N 1
ATOM 3139 C CA . PHE B 1 100 ? -1.892 -11.922 -5.578 1 95.31 100 PHE B CA 1
ATOM 3140 C C . PHE B 1 100 ? -1.12 -11.125 -6.621 1 95.31 100 PHE B C 1
ATOM 3142 O O . PHE B 1 100 ? -0.005 -11.492 -6.992 1 95.31 100 PHE B O 1
ATOM 3149 N N . HIS B 1 101 ? -1.753 -10.109 -7.094 1 92.38 101 HIS B N 1
ATOM 3150 C CA . HIS B 1 101 ? -1.114 -9.211 -8.055 1 92.38 101 HIS B CA 1
ATOM 3151 C C . HIS B 1 101 ? -0.119 -8.289 -7.363 1 92.38 101 HIS B C 1
ATOM 3153 O O . HIS B 1 101 ? -0.386 -7.785 -6.27 1 92.38 101 HIS B O 1
ATOM 3159 N N . PRO B 1 102 ? 1.019 -7.953 -8 1 92.62 102 PRO B N 1
ATOM 3160 C CA . PRO B 1 102 ? 2.02 -7.082 -7.387 1 92.62 102 PRO B CA 1
ATOM 3161 C C . PRO B 1 102 ? 1.438 -5.738 -6.945 1 92.62 102 PRO B C 1
ATOM 3163 O O . PRO B 1 102 ? 1.927 -5.137 -5.984 1 92.62 102 PRO B O 1
ATOM 3166 N N . ARG B 1 103 ? 0.427 -5.27 -7.582 1 87.44 103 ARG B N 1
ATOM 3167 C CA . ARG B 1 103 ? -0.14 -3.959 -7.285 1 87.44 103 ARG B CA 1
ATOM 3168 C C . ARG B 1 103 ? -0.787 -3.939 -5.906 1 87.44 103 ARG B C 1
ATOM 3170 O O . ARG B 1 103 ? -1.096 -2.871 -5.371 1 87.44 103 ARG B O 1
ATOM 3177 N N . LEU B 1 104 ? -1.109 -5.152 -5.379 1 94 104 LEU B N 1
ATOM 3178 C CA . LEU B 1 104 ? -1.617 -5.219 -4.016 1 94 104 LEU B CA 1
ATOM 3179 C C . LEU B 1 104 ? -0.648 -4.559 -3.039 1 94 104 LEU B C 1
ATOM 3181 O O . LEU B 1 104 ? -1.071 -3.93 -2.066 1 94 104 LEU B O 1
ATOM 3185 N N . VAL B 1 105 ? 0.683 -4.699 -3.312 1 93.81 105 VAL B N 1
ATOM 3186 C CA . VAL B 1 105 ? 1.729 -4.18 -2.438 1 93.81 105 VAL B CA 1
ATOM 3187 C C . VAL B 1 105 ? 1.932 -2.689 -2.699 1 93.81 105 VAL B C 1
ATOM 3189 O O . VAL B 1 105 ? 2.1 -1.905 -1.764 1 93.81 105 VAL B O 1
ATOM 3192 N N . GLY B 1 106 ? 1.908 -2.334 -3.947 1 88.69 106 GLY B N 1
ATOM 3193 C CA . GLY B 1 106 ? 2.074 -0.939 -4.324 1 88.69 106 GLY B CA 1
ATOM 3194 C C . GLY B 1 106 ? 2.186 -0.735 -5.824 1 88.69 106 GLY B C 1
ATOM 3195 O O . GLY B 1 106 ? 2.615 -1.634 -6.547 1 88.69 106 GLY B O 1
ATOM 3196 N N . GLY B 1 107 ? 1.893 0.481 -6.176 1 81.44 107 GLY B N 1
ATOM 3197 C CA . GLY B 1 107 ? 2.029 0.83 -7.578 1 81.44 107 GLY B CA 1
ATOM 3198 C C . GLY B 1 107 ? 3.469 1.073 -7.996 1 81.44 107 GLY B C 1
ATOM 3199 O O . GLY B 1 107 ? 4.363 1.13 -7.152 1 81.44 107 GLY B O 1
ATOM 3200 N N . MET B 1 108 ? 3.721 1.172 -9.312 1 78.25 108 MET B N 1
ATOM 3201 C CA . MET B 1 108 ? 5.059 1.309 -9.883 1 78.25 108 MET B CA 1
ATOM 3202 C C . MET B 1 108 ? 5.727 2.588 -9.391 1 78.25 108 MET B C 1
ATOM 3204 O O . MET B 1 108 ? 6.957 2.686 -9.375 1 78.25 108 MET B O 1
ATOM 3208 N N . ASP B 1 109 ? 4.941 3.543 -8.883 1 75.5 109 ASP B N 1
ATOM 3209 C CA . ASP B 1 109 ? 5.457 4.844 -8.469 1 75.5 109 ASP B CA 1
ATOM 3210 C C . ASP B 1 109 ? 5.688 4.887 -6.961 1 75.5 109 ASP B C 1
ATOM 3212 O O . ASP B 1 109 ? 5.793 5.965 -6.375 1 75.5 109 ASP B O 1
ATOM 3216 N N . THR B 1 110 ? 5.781 3.781 -6.379 1 86.81 110 THR B N 1
ATOM 3217 C CA . THR B 1 110 ? 5.957 3.738 -4.934 1 86.81 110 THR B CA 1
ATOM 3218 C C . THR B 1 110 ? 7.285 3.084 -4.566 1 86.81 110 THR B C 1
ATOM 3220 O O . THR B 1 110 ? 7.844 2.318 -5.355 1 86.81 110 THR B O 1
ATOM 3223 N N . ILE B 1 111 ? 7.766 3.361 -3.424 1 89.56 111 ILE B N 1
ATOM 3224 C CA . ILE B 1 111 ? 8.984 2.764 -2.895 1 89.56 111 ILE B CA 1
ATOM 3225 C C . ILE B 1 111 ? 8.797 1.258 -2.73 1 89.56 111 ILE B C 1
ATOM 3227 O O . ILE B 1 111 ? 9.75 0.488 -2.857 1 89.56 111 ILE B O 1
ATOM 3231 N N . PHE B 1 112 ? 7.613 0.831 -2.533 1 93 112 PHE B N 1
ATOM 3232 C CA . PHE B 1 112 ? 7.305 -0.579 -2.326 1 93 112 PHE B CA 1
ATOM 3233 C C . PHE B 1 112 ? 7.52 -1.375 -3.607 1 93 112 PHE B C 1
ATOM 3235 O O . PHE B 1 112 ? 8.07 -2.477 -3.574 1 93 112 PHE B O 1
ATOM 3242 N N . TRP B 1 113 ? 7.078 -0.794 -4.715 1 89.81 113 TRP B N 1
ATOM 3243 C CA . TRP B 1 113 ? 7.34 -1.452 -5.988 1 89.81 113 TRP B CA 1
ATOM 3244 C C . TRP B 1 113 ? 8.836 -1.558 -6.246 1 89.81 113 TRP B C 1
ATOM 3246 O O . TRP B 1 113 ? 9.336 -2.619 -6.633 1 89.81 113 TRP B O 1
ATOM 3256 N N . GLN B 1 114 ? 9.547 -0.476 -5.992 1 86.69 114 GLN B N 1
ATOM 3257 C CA . GLN B 1 114 ? 10.977 -0.411 -6.297 1 86.69 114 GLN B CA 1
ATOM 3258 C C . GLN B 1 114 ? 11.758 -1.413 -5.453 1 86.69 114 GLN B C 1
ATOM 3260 O O . GLN B 1 114 ? 12.68 -2.064 -5.953 1 86.69 114 GLN B O 1
ATOM 3265 N N . LYS B 1 115 ? 11.359 -1.57 -4.254 1 91.44 115 LYS B N 1
ATOM 3266 C CA . LYS B 1 115 ? 12.164 -2.369 -3.332 1 91.44 115 LYS B CA 1
ATOM 3267 C C . LYS B 1 115 ? 11.68 -3.818 -3.297 1 91.44 115 LYS B C 1
ATOM 3269 O O . LYS B 1 115 ? 12.477 -4.738 -3.088 1 91.44 115 LYS B O 1
ATOM 3274 N N . LEU B 1 116 ? 10.352 -4.023 -3.516 1 94.81 116 LEU B N 1
ATOM 3275 C CA . LEU B 1 116 ? 9.789 -5.336 -3.234 1 94.81 116 LEU B CA 1
ATOM 3276 C C . LEU B 1 116 ? 9.461 -6.078 -4.527 1 94.81 116 LEU B C 1
ATOM 3278 O O . LEU B 1 116 ? 9.562 -7.305 -4.59 1 94.81 116 LEU B O 1
ATOM 3282 N N . ILE B 1 117 ? 9.039 -5.344 -5.586 1 93.62 117 ILE B N 1
ATOM 3283 C CA . ILE B 1 117 ? 8.492 -5.988 -6.773 1 93.62 117 ILE B CA 1
ATOM 3284 C C . ILE B 1 117 ? 9.539 -6 -7.883 1 93.62 117 ILE B C 1
ATOM 3286 O O . ILE B 1 117 ? 9.805 -7.047 -8.484 1 93.62 117 ILE B O 1
ATOM 3290 N N . ARG B 1 118 ? 10.195 -4.906 -8.086 1 89.12 118 ARG B N 1
ATOM 3291 C CA . ARG B 1 118 ? 11.141 -4.754 -9.195 1 89.12 118 ARG B CA 1
ATOM 3292 C C . ARG B 1 118 ? 12.227 -5.824 -9.133 1 89.12 118 ARG B C 1
ATOM 3294 O O . ARG B 1 118 ? 12.484 -6.504 -10.133 1 89.12 118 ARG B O 1
ATOM 3301 N N . PRO B 1 119 ? 12.844 -6.059 -7.98 1 92.44 119 PRO B N 1
ATOM 3302 C CA . PRO B 1 119 ? 13.867 -7.102 -7.938 1 92.44 119 PRO B CA 1
ATOM 3303 C C . PRO B 1 119 ? 13.312 -8.484 -8.258 1 92.44 119 PRO B C 1
ATOM 3305 O O . PRO B 1 119 ? 14.023 -9.328 -8.812 1 92.44 119 PRO B O 1
ATOM 3308 N N . MET B 1 120 ? 12.031 -8.734 -7.945 1 94.06 120 MET B N 1
ATOM 3309 C CA . MET B 1 120 ? 11.398 -10.039 -8.109 1 94.06 120 MET B CA 1
ATOM 3310 C C . MET B 1 120 ? 11.047 -10.297 -9.57 1 94.06 120 MET B C 1
ATOM 3312 O O . MET B 1 120 ? 10.812 -11.438 -9.961 1 94.06 120 MET B O 1
ATOM 3316 N N . THR B 1 121 ? 10.984 -9.25 -10.344 1 88.12 121 THR B N 1
ATOM 3317 C CA . THR B 1 121 ? 10.445 -9.375 -11.695 1 88.12 121 THR B CA 1
ATOM 3318 C C . THR B 1 121 ? 11.547 -9.164 -12.734 1 88.12 121 THR B C 1
ATOM 3320 O O . THR B 1 121 ? 11.266 -9.094 -13.93 1 88.12 121 THR B O 1
ATOM 3323 N N . GLN B 1 122 ? 12.727 -9.039 -12.281 1 85.69 122 GLN B N 1
ATOM 3324 C CA . GLN B 1 122 ? 13.852 -8.953 -13.203 1 85.69 122 GLN B CA 1
ATOM 3325 C C . GLN B 1 122 ? 14.062 -10.273 -13.938 1 85.69 122 GLN B C 1
ATOM 3327 O O . GLN B 1 122 ? 13.727 -11.336 -13.422 1 85.69 122 GLN B O 1
ATOM 3332 N N . PRO B 1 123 ? 14.68 -10.203 -15.148 1 81 123 PRO B N 1
ATOM 3333 C CA . PRO B 1 123 ? 14.875 -11.422 -15.938 1 81 123 PRO B CA 1
ATOM 3334 C C . PRO B 1 123 ? 15.742 -12.461 -15.219 1 81 123 PRO B C 1
ATOM 3336 O O . PRO B 1 123 ? 15.57 -13.664 -15.43 1 81 123 PRO B O 1
ATOM 3339 N N . ASP B 1 124 ? 16.609 -12.008 -14.344 1 85.44 124 ASP B N 1
ATOM 3340 C CA . ASP B 1 124 ? 17.531 -12.938 -13.688 1 85.44 124 ASP B CA 1
ATOM 3341 C C . ASP B 1 124 ? 17.031 -13.328 -12.305 1 85.44 124 ASP B C 1
ATOM 3343 O O . ASP B 1 124 ? 17.703 -14.047 -11.57 1 85.44 124 ASP B O 1
ATOM 3347 N N . ALA B 1 125 ? 15.883 -12.875 -11.977 1 91.44 125 ALA B N 1
ATOM 3348 C CA . ALA B 1 125 ? 15.312 -13.273 -10.695 1 91.44 125 ALA B CA 1
ATOM 3349 C C . ALA B 1 125 ? 14.977 -14.758 -10.68 1 91.44 125 ALA B C 1
ATOM 3351 O O . ALA B 1 125 ? 14.602 -15.328 -11.711 1 91.44 125 ALA B O 1
ATOM 3352 N N . PRO B 1 126 ? 15.172 -15.422 -9.586 1 93.44 126 PRO B N 1
ATOM 3353 C CA . PRO B 1 126 ? 14.789 -16.828 -9.508 1 93.44 126 PRO B CA 1
ATOM 3354 C C . PRO B 1 126 ? 13.312 -17.062 -9.836 1 93.44 126 PRO B C 1
ATOM 3356 O O . PRO B 1 126 ? 12.461 -16.266 -9.445 1 93.44 126 PRO B O 1
ATOM 3359 N N . PRO B 1 127 ? 13.031 -18.109 -10.578 1 94.38 127 PRO B N 1
ATOM 3360 C CA . PRO B 1 127 ? 11.625 -18.406 -10.898 1 94.38 127 PRO B CA 1
ATOM 3361 C C . PRO B 1 127 ? 10.805 -18.75 -9.664 1 94.38 127 PRO B C 1
ATOM 3363 O O . PRO B 1 127 ? 9.578 -18.562 -9.656 1 94.38 127 PRO B O 1
ATOM 3366 N N . PHE B 1 128 ? 11.492 -19.25 -8.664 1 96.69 128 PHE B N 1
ATOM 3367 C CA . PHE B 1 128 ? 10.805 -19.641 -7.43 1 96.69 128 PHE B CA 1
ATOM 3368 C C . PHE B 1 128 ? 11.773 -19.625 -6.25 1 96.69 128 PHE B C 1
ATOM 3370 O O . PHE B 1 128 ? 12.992 -19.547 -6.438 1 96.69 128 PHE B O 1
ATOM 3377 N N . PHE B 1 129 ? 11.234 -19.609 -5.035 1 97.56 129 PHE B N 1
ATOM 3378 C CA . PHE B 1 129 ? 11.977 -19.781 -3.791 1 97.56 129 PHE B CA 1
ATOM 3379 C C . PHE B 1 129 ? 11.422 -20.969 -2.996 1 97.56 129 PHE B C 1
ATOM 3381 O O . PHE B 1 129 ? 10.258 -20.953 -2.584 1 97.56 129 PHE B O 1
ATOM 3388 N N . LEU B 1 130 ? 12.266 -21.984 -2.889 1 97.81 130 LEU B N 1
ATOM 3389 C CA . LEU B 1 130 ? 11.891 -23.047 -1.973 1 97.81 130 LEU B CA 1
ATOM 3390 C C . LEU B 1 130 ? 12.016 -22.594 -0.523 1 97.81 130 LEU B C 1
ATOM 3392 O O . LEU B 1 130 ? 13 -21.953 -0.155 1 97.81 130 LEU B O 1
ATOM 3396 N N . LEU B 1 131 ? 11.047 -22.875 0.266 1 98.38 131 LEU B N 1
ATOM 3397 C CA . LEU B 1 131 ? 11.008 -22.406 1.644 1 98.38 131 LEU B CA 1
ATOM 3398 C C . LEU B 1 131 ? 10.969 -23.578 2.621 1 98.38 131 LEU B C 1
ATOM 3400 O O . LEU B 1 131 ? 10.062 -24.406 2.559 1 98.38 131 LEU B O 1
ATOM 3404 N N . ASP B 1 132 ? 11.922 -23.578 3.461 1 97.81 132 ASP B N 1
ATOM 3405 C CA . ASP B 1 132 ? 12.078 -24.594 4.492 1 97.81 132 ASP B CA 1
ATOM 3406 C C . ASP B 1 132 ? 12.094 -23.969 5.887 1 97.81 132 ASP B C 1
ATOM 3408 O O . ASP B 1 132 ? 12.922 -23.094 6.172 1 97.81 132 ASP B O 1
ATOM 3412 N N . GLY B 1 133 ? 11.25 -24.438 6.809 1 96.75 133 GLY B N 1
ATOM 3413 C CA . GLY B 1 133 ? 11.125 -23.891 8.148 1 96.75 133 GLY B CA 1
ATOM 3414 C C . GLY B 1 133 ? 12.375 -24.078 8.992 1 96.75 133 GLY B C 1
ATOM 3415 O O . GLY B 1 133 ? 12.516 -23.453 10.039 1 96.75 133 GLY B O 1
ATOM 3416 N N . LEU B 1 134 ? 13.352 -24.828 8.523 1 95.81 134 LEU B N 1
ATOM 3417 C CA . LEU B 1 134 ? 14.594 -25.078 9.25 1 95.81 134 LEU B CA 1
ATOM 3418 C C . LEU B 1 134 ? 15.617 -23.984 8.969 1 95.81 134 LEU B C 1
ATOM 3420 O O . LEU B 1 134 ? 16.625 -23.875 9.68 1 95.81 134 LEU B O 1
ATOM 3424 N N . VAL B 1 135 ? 15.445 -23.281 7.914 1 96.69 135 VAL B N 1
ATOM 3425 C CA . VAL B 1 135 ? 16.312 -22.156 7.574 1 96.69 135 VAL B CA 1
ATOM 3426 C C . VAL B 1 135 ? 15.695 -20.859 8.094 1 96.69 135 VAL B C 1
ATOM 3428 O O . VAL B 1 135 ? 14.602 -20.469 7.672 1 96.69 135 VAL B O 1
ATOM 3431 N N . PRO B 1 136 ? 16.344 -20.078 8.875 1 96.81 136 PRO B N 1
ATOM 3432 C CA . PRO B 1 136 ? 15.742 -18.984 9.641 1 96.81 136 PRO B CA 1
ATOM 3433 C C . PRO B 1 136 ? 15.039 -17.969 8.758 1 96.81 136 PRO B C 1
ATOM 3435 O O . PRO B 1 136 ? 13.875 -17.625 9 1 96.81 136 PRO B O 1
ATOM 3438 N N . TRP B 1 137 ? 15.727 -17.5 7.754 1 96.5 137 TRP B N 1
ATOM 3439 C CA . TRP B 1 137 ? 15.086 -16.469 6.945 1 96.5 137 TRP B CA 1
ATOM 3440 C C . TRP B 1 137 ? 13.93 -17.047 6.141 1 96.5 137 TRP B C 1
ATOM 3442 O O . TRP B 1 137 ? 12.938 -16.344 5.883 1 96.5 137 TRP B O 1
ATOM 3452 N N . GLN B 1 138 ? 13.961 -18.297 5.777 1 98.31 138 GLN B N 1
ATOM 3453 C CA . GLN B 1 138 ? 12.875 -18.969 5.066 1 98.31 138 GLN B CA 1
ATOM 3454 C C . GLN B 1 138 ? 11.688 -19.219 5.992 1 98.31 138 GLN B C 1
ATOM 3456 O O . GLN B 1 138 ? 10.531 -19.125 5.574 1 98.31 138 GLN B O 1
ATOM 3461 N N . LYS B 1 139 ? 12.039 -19.531 7.203 1 98.44 139 LYS B N 1
ATOM 3462 C CA . LYS B 1 139 ? 10.984 -19.688 8.203 1 98.44 139 LYS B CA 1
ATOM 3463 C C . LYS B 1 139 ? 10.203 -18.391 8.383 1 98.44 139 LYS B C 1
ATOM 3465 O O . LYS B 1 139 ? 8.977 -18.406 8.516 1 98.44 139 LYS B O 1
ATOM 3470 N N . GLN B 1 140 ? 10.93 -17.297 8.406 1 98.25 140 GLN B N 1
ATOM 3471 C CA . GLN B 1 140 ? 10.273 -16 8.531 1 98.25 140 GLN B CA 1
ATOM 3472 C C . GLN B 1 140 ? 9.336 -15.742 7.352 1 98.25 140 GLN B C 1
ATOM 3474 O O . GLN B 1 140 ? 8.219 -15.242 7.539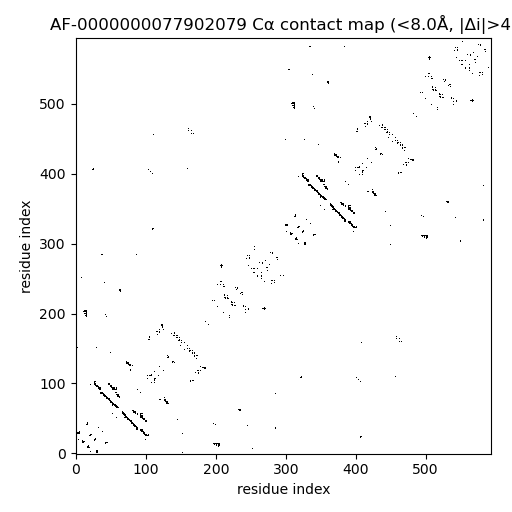 1 98.25 140 GLN B O 1
ATOM 3479 N N . VAL B 1 141 ? 9.797 -16.094 6.18 1 98.75 141 VAL B N 1
ATOM 3480 C CA . VAL B 1 141 ? 8.953 -15.953 4.996 1 98.75 141 VAL B CA 1
ATOM 3481 C C . VAL B 1 141 ? 7.703 -16.828 5.141 1 98.75 141 VAL B C 1
ATOM 3483 O O . VAL B 1 141 ? 6.582 -16.344 4.934 1 98.75 141 VAL B O 1
ATOM 3486 N N . LEU B 1 142 ? 7.906 -18.047 5.547 1 98.81 142 LEU B N 1
ATOM 3487 C CA . LEU B 1 142 ? 6.793 -18.969 5.723 1 98.81 142 LEU B CA 1
ATOM 3488 C C . LEU B 1 142 ? 5.785 -18.422 6.73 1 98.81 142 LEU B C 1
ATOM 3490 O O . LEU B 1 142 ? 4.574 -18.469 6.496 1 98.81 142 LEU B O 1
ATOM 3494 N N . ASP B 1 143 ? 6.254 -17.891 7.781 1 98.62 143 ASP B N 1
ATOM 3495 C CA . ASP B 1 143 ? 5.387 -17.328 8.812 1 98.62 143 ASP B CA 1
ATOM 3496 C C . ASP B 1 143 ? 4.559 -16.172 8.258 1 98.62 143 ASP B C 1
ATOM 3498 O O . ASP B 1 143 ? 3.359 -16.062 8.531 1 98.62 143 ASP B O 1
ATOM 3502 N N . CYS B 1 144 ? 5.203 -15.312 7.52 1 98.69 144 CYS B N 1
ATOM 3503 C CA . CYS B 1 144 ? 4.504 -14.18 6.914 1 98.69 144 CYS B CA 1
ATOM 3504 C C . CYS B 1 144 ? 3.412 -14.656 5.965 1 98.69 144 CYS B C 1
ATOM 3506 O O . CYS B 1 144 ? 2.291 -14.148 5.992 1 98.69 144 CYS B O 1
ATOM 3508 N N . LEU B 1 145 ? 3.742 -15.656 5.129 1 98.75 145 LEU B N 1
ATOM 3509 C CA . LEU B 1 145 ? 2.779 -16.172 4.16 1 98.75 145 LEU B CA 1
ATOM 3510 C C . LEU B 1 145 ? 1.611 -16.859 4.863 1 98.75 145 LEU B C 1
ATOM 3512 O O . LEU B 1 145 ? 0.46 -16.719 4.445 1 98.75 145 LEU B O 1
ATOM 3516 N N . HIS B 1 146 ? 1.9 -17.562 5.934 1 98.44 146 HIS B N 1
ATOM 3517 C CA . HIS B 1 146 ? 0.851 -18.188 6.73 1 98.44 146 HIS B CA 1
ATOM 3518 C C . HIS B 1 146 ? -0.083 -17.141 7.328 1 98.44 146 HIS B C 1
ATOM 3520 O O . HIS B 1 146 ? -1.306 -17.297 7.293 1 98.44 146 HIS B O 1
ATOM 3526 N N . GLU B 1 147 ? 0.493 -16.109 7.887 1 98.12 147 GLU B N 1
ATOM 3527 C CA . GLU B 1 147 ? -0.31 -15.047 8.492 1 98.12 147 GLU B CA 1
ATOM 3528 C C . GLU B 1 147 ? -1.192 -14.359 7.453 1 98.12 147 GLU B C 1
ATOM 3530 O O . GLU B 1 147 ? -2.346 -14.031 7.734 1 98.12 147 GLU B O 1
ATOM 3535 N N . SER B 1 148 ? -0.606 -14.141 6.293 1 97.81 148 SER B N 1
ATOM 3536 C CA . SER B 1 148 ? -1.385 -13.539 5.219 1 97.81 148 SER B CA 1
ATOM 3537 C C . SER B 1 148 ? -2.562 -14.422 4.824 1 97.81 148 SER B C 1
ATOM 3539 O O . SER B 1 148 ? -3.688 -13.938 4.68 1 97.81 148 SER B O 1
ATOM 3541 N N . TRP B 1 149 ? -2.303 -15.68 4.648 1 97.12 149 TRP B N 1
ATOM 3542 C CA . TRP B 1 149 ? -3.354 -16.625 4.285 1 97.12 149 TRP B CA 1
ATOM 3543 C C . TRP B 1 149 ? -4.449 -16.656 5.348 1 97.12 149 TRP B C 1
ATOM 3545 O O . TRP B 1 149 ? -5.637 -16.594 5.023 1 97.12 149 TRP B O 1
ATOM 3555 N N . LYS B 1 150 ? -4.078 -16.719 6.602 1 96.88 150 LYS B N 1
ATOM 3556 C CA . LYS B 1 150 ? -5.02 -16.766 7.715 1 96.88 150 LYS B CA 1
ATOM 3557 C C . LYS B 1 150 ? -5.863 -15.492 7.77 1 96.88 150 LYS B C 1
ATOM 3559 O O . LYS B 1 150 ? -7.062 -15.547 8.062 1 96.88 150 LYS B O 1
ATOM 3564 N N . ALA B 1 151 ? -5.203 -14.391 7.512 1 96 151 ALA B N 1
ATOM 3565 C CA . ALA B 1 151 ? -5.926 -13.125 7.527 1 96 151 ALA B CA 1
ATOM 3566 C C . ALA B 1 151 ? -7.023 -13.102 6.469 1 96 151 ALA B C 1
ATOM 3568 O O . ALA B 1 151 ? -8.141 -12.648 6.73 1 96 151 ALA B O 1
ATOM 3569 N N . VAL B 1 152 ? -6.727 -13.57 5.289 1 93.69 152 VAL B N 1
ATOM 3570 C CA . VAL B 1 152 ? -7.723 -13.625 4.223 1 93.69 152 VAL B CA 1
ATOM 3571 C C . VAL B 1 152 ? -8.836 -14.602 4.602 1 93.69 152 VAL B C 1
ATOM 3573 O O . VAL B 1 152 ? -10.016 -14.336 4.344 1 93.69 152 VAL B O 1
ATOM 3576 N N . SER B 1 153 ? -8.469 -15.672 5.199 1 92.38 153 SER B N 1
ATOM 3577 C CA . SER B 1 153 ? -9.422 -16.719 5.559 1 92.38 153 SER B CA 1
ATOM 3578 C C . SER B 1 153 ? -10.359 -16.25 6.668 1 92.38 153 SER B C 1
ATOM 3580 O O . SER B 1 153 ? -11.57 -16.453 6.594 1 92.38 153 SER B O 1
ATOM 3582 N N . ASP B 1 154 ? -9.812 -15.594 7.695 1 93.31 154 ASP B N 1
ATOM 3583 C CA . ASP B 1 154 ? -10.562 -15.25 8.898 1 93.31 154 ASP B CA 1
ATOM 3584 C C . ASP B 1 154 ? -11.227 -13.883 8.766 1 93.31 154 ASP B C 1
ATOM 3586 O O . ASP B 1 154 ? -12.172 -13.57 9.492 1 93.31 154 ASP B O 1
ATOM 3590 N N . GLU B 1 155 ? -10.641 -13.062 7.965 1 91.75 155 GLU B N 1
ATOM 3591 C CA . GLU B 1 155 ? -11.117 -11.703 7.695 1 91.75 155 GLU B CA 1
ATOM 3592 C C . GLU B 1 155 ? -11.312 -10.922 8.992 1 91.75 155 GLU B C 1
ATOM 3594 O O . GLU B 1 155 ? -12.375 -10.336 9.211 1 91.75 155 GLU B O 1
ATOM 3599 N N . PRO B 1 156 ? -10.359 -10.828 9.883 1 91.81 156 PRO B N 1
ATOM 3600 C CA . PRO B 1 156 ? -10.492 -9.961 11.055 1 91.81 156 PRO B CA 1
ATOM 3601 C C . PRO B 1 156 ? -10.617 -8.484 10.688 1 91.81 156 PRO B C 1
ATOM 3603 O O . PRO B 1 156 ? -10.547 -8.125 9.508 1 91.81 156 PRO B O 1
ATOM 3606 N N . PHE B 1 157 ? -10.898 -7.66 11.688 1 90.5 157 PHE B N 1
ATOM 3607 C CA . PHE B 1 157 ? -10.945 -6.219 11.469 1 90.5 157 PHE B CA 1
ATOM 3608 C C . PHE B 1 157 ? -9.68 -5.738 10.766 1 90.5 157 PHE B C 1
ATOM 3610 O O . PHE B 1 157 ? -8.57 -6.102 11.164 1 90.5 157 PHE B O 1
ATOM 3617 N N . ASP B 1 158 ? -9.812 -5.09 9.609 1 92.06 158 ASP B N 1
ATOM 3618 C CA . ASP B 1 158 ? -8.75 -4.484 8.812 1 92.06 158 ASP B CA 1
ATOM 3619 C C . ASP B 1 158 ? -7.785 -5.543 8.281 1 92.06 158 ASP B C 1
ATOM 3621 O O . ASP B 1 158 ? -6.57 -5.332 8.258 1 92.06 158 ASP B O 1
ATOM 3625 N N . TYR B 1 159 ? -8.297 -6.742 7.938 1 94.75 159 TYR B N 1
ATOM 3626 C CA . TYR B 1 159 ? -7.445 -7.844 7.504 1 94.75 159 TYR B CA 1
ATOM 3627 C C . TYR B 1 159 ? -6.703 -7.488 6.223 1 94.75 159 TYR B C 1
ATOM 3629 O O . TYR B 1 159 ? -5.605 -7.988 5.973 1 94.75 159 TYR B O 1
ATOM 3637 N N . GLU B 1 160 ? -7.277 -6.57 5.383 1 95.19 160 GLU B N 1
ATOM 3638 C CA . GLU B 1 160 ? -6.602 -6.172 4.152 1 95.19 160 GLU B CA 1
ATOM 3639 C C . GLU B 1 160 ? -5.234 -5.559 4.445 1 95.19 160 GLU B C 1
ATOM 3641 O O . GLU B 1 160 ? -4.258 -5.848 3.756 1 95.19 160 GLU B O 1
ATOM 3646 N N . ASN B 1 161 ? -5.227 -4.699 5.473 1 96.56 161 ASN B N 1
ATOM 3647 C CA . ASN B 1 161 ? -3.975 -4.086 5.902 1 96.56 161 ASN B CA 1
ATOM 3648 C C . ASN B 1 161 ? -2.986 -5.133 6.41 1 96.56 161 ASN B C 1
ATOM 3650 O O . ASN B 1 161 ? -1.791 -5.055 6.121 1 96.56 161 ASN B O 1
ATOM 3654 N N . ARG B 1 162 ? -3.488 -6.086 7.133 1 96.81 162 ARG B N 1
ATOM 3655 C CA . ARG B 1 162 ? -2.648 -7.156 7.656 1 96.81 162 ARG B CA 1
ATOM 3656 C C . ARG B 1 162 ? -2.07 -8 6.523 1 96.81 162 ARG B C 1
ATOM 3658 O O . ARG B 1 162 ? -0.879 -8.32 6.527 1 96.81 162 ARG B O 1
ATOM 3665 N N . VAL B 1 163 ? -2.895 -8.375 5.582 1 97.69 163 VAL B N 1
ATOM 3666 C CA . VAL B 1 163 ? -2.475 -9.164 4.434 1 97.69 163 VAL B CA 1
ATOM 3667 C C . VAL B 1 163 ? -1.346 -8.453 3.695 1 97.69 163 VAL B C 1
ATOM 3669 O O . VAL B 1 163 ? -0.289 -9.039 3.445 1 97.69 163 VAL B O 1
ATOM 3672 N N . ARG B 1 164 ? -1.585 -7.16 3.379 1 97.69 164 ARG B N 1
ATOM 3673 C CA . ARG B 1 164 ? -0.578 -6.398 2.648 1 97.69 164 ARG B CA 1
ATOM 3674 C C . ARG B 1 164 ? 0.727 -6.32 3.434 1 97.69 164 ARG B C 1
ATOM 3676 O O . ARG B 1 164 ? 1.812 -6.402 2.855 1 97.69 164 ARG B O 1
ATOM 3683 N N . TYR B 1 165 ? 0.617 -6.156 4.75 1 97.75 165 TYR B N 1
ATOM 3684 C CA . TYR B 1 165 ? 1.805 -6.035 5.586 1 97.75 165 TYR B CA 1
ATOM 3685 C C . TYR B 1 165 ? 2.65 -7.301 5.52 1 97.75 165 TYR B C 1
ATOM 3687 O O . TYR B 1 165 ? 3.854 -7.238 5.25 1 97.75 165 TYR B O 1
ATOM 3695 N N . TYR B 1 166 ? 2.037 -8.438 5.715 1 98.25 166 TYR B N 1
ATOM 3696 C CA . TYR B 1 166 ? 2.775 -9.695 5.785 1 98.25 166 TYR B CA 1
ATOM 3697 C C . TYR B 1 166 ? 3.303 -10.094 4.414 1 98.25 166 TYR B C 1
ATOM 3699 O O . TYR B 1 166 ? 4.414 -10.617 4.297 1 98.25 166 TYR B O 1
ATOM 3707 N N . LEU B 1 167 ? 2.547 -9.891 3.35 1 98.5 167 LEU B N 1
ATOM 3708 C CA . LEU B 1 167 ? 3.057 -10.164 2.01 1 98.5 167 LEU B CA 1
ATOM 3709 C C . LEU B 1 167 ? 4.254 -9.273 1.692 1 98.5 167 LEU B C 1
ATOM 3711 O O . LEU B 1 167 ? 5.23 -9.727 1.096 1 98.5 167 LEU B O 1
ATOM 3715 N N . SER B 1 168 ? 4.141 -7.953 2.115 1 98.19 168 SER B N 1
ATOM 3716 C CA . SER B 1 168 ? 5.246 -7.023 1.883 1 98.19 168 SER B CA 1
ATOM 3717 C C . SER B 1 168 ? 6.504 -7.465 2.625 1 98.19 168 SER B C 1
ATOM 3719 O O . SER B 1 168 ? 7.605 -7.398 2.078 1 98.19 168 SER B O 1
ATOM 3721 N N . LEU B 1 169 ? 6.312 -7.922 3.822 1 97.88 169 LEU B N 1
ATOM 3722 C CA . LEU B 1 169 ? 7.457 -8.391 4.598 1 97.88 169 LEU B CA 1
ATOM 3723 C C . LEU B 1 169 ? 8.078 -9.625 3.953 1 97.88 169 LEU B C 1
ATOM 3725 O O . LEU B 1 169 ? 9.305 -9.727 3.852 1 97.88 169 LEU B O 1
ATOM 3729 N N . ALA B 1 170 ? 7.262 -10.594 3.498 1 98.5 170 ALA B N 1
ATOM 3730 C CA . ALA B 1 170 ? 7.758 -11.781 2.801 1 98.5 170 ALA B CA 1
ATOM 3731 C C . ALA B 1 170 ? 8.555 -11.391 1.561 1 98.5 170 ALA B C 1
ATOM 3733 O O . ALA B 1 170 ? 9.664 -11.891 1.345 1 98.5 170 ALA B O 1
ATOM 3734 N N . LEU B 1 171 ? 7.988 -10.477 0.775 1 98.12 171 LEU B N 1
ATOM 3735 C CA . LEU B 1 171 ? 8.625 -10.047 -0.464 1 98.12 171 LEU B CA 1
ATOM 3736 C C . LEU B 1 171 ? 9.945 -9.336 -0.177 1 98.12 171 LEU B C 1
ATOM 3738 O O . LEU B 1 171 ? 10.898 -9.445 -0.955 1 98.12 171 LEU B O 1
ATOM 3742 N N . ARG B 1 172 ? 9.977 -8.586 0.942 1 97.12 172 ARG B N 1
ATOM 3743 C CA . ARG B 1 172 ? 11.227 -7.914 1.307 1 97.12 172 ARG B CA 1
ATOM 3744 C C . ARG B 1 172 ? 12.336 -8.93 1.574 1 97.12 172 ARG B C 1
ATOM 3746 O O . ARG B 1 172 ? 13.461 -8.758 1.104 1 97.12 172 ARG B O 1
ATOM 3753 N N . LEU B 1 173 ? 12.039 -9.953 2.273 1 97.19 173 LEU B N 1
ATOM 3754 C CA . LEU B 1 173 ? 13.008 -11 2.568 1 97.19 173 LEU B CA 1
ATOM 3755 C C . LEU B 1 173 ? 13.43 -11.727 1.294 1 97.19 173 LEU B C 1
ATOM 3757 O O . LEU B 1 173 ? 14.625 -11.961 1.073 1 97.19 173 LEU B O 1
ATOM 3761 N N . LEU B 1 174 ? 12.508 -12.047 0.403 1 97.5 174 LEU B N 1
ATOM 3762 C CA . LEU B 1 174 ? 12.789 -12.742 -0.851 1 97.5 174 LEU B CA 1
ATOM 3763 C C . LEU B 1 174 ? 13.617 -11.867 -1.78 1 97.5 174 LEU B C 1
ATOM 3765 O O . LEU B 1 174 ? 14.562 -12.344 -2.414 1 97.5 174 LEU B O 1
ATOM 3769 N N . SER B 1 175 ? 13.227 -10.562 -1.831 1 94.69 175 SER B N 1
ATOM 3770 C CA . SER B 1 175 ? 13.898 -9.648 -2.75 1 94.69 175 SER B CA 1
ATOM 3771 C C . SER B 1 175 ? 15.375 -9.508 -2.414 1 94.69 175 SER B C 1
ATOM 3773 O O . SER B 1 175 ? 16.203 -9.305 -3.305 1 94.69 175 SER B O 1
ATOM 3775 N N . THR B 1 176 ? 15.719 -9.617 -1.129 1 92 176 THR B N 1
ATOM 3776 C CA . THR B 1 176 ? 17.109 -9.508 -0.715 1 92 176 THR B CA 1
ATOM 3777 C C . THR B 1 176 ? 17.922 -10.688 -1.245 1 92 176 THR B C 1
ATOM 3779 O O . THR B 1 176 ? 19.156 -10.609 -1.328 1 92 176 THR B O 1
ATOM 3782 N N . GLN B 1 177 ? 17.234 -11.75 -1.617 1 90.44 177 GLN B N 1
ATOM 3783 C CA . GLN B 1 177 ? 17.906 -12.93 -2.152 1 90.44 177 GLN B CA 1
ATOM 3784 C C . GLN B 1 177 ? 18.141 -12.797 -3.656 1 90.44 177 GLN B C 1
ATOM 3786 O O . GLN B 1 177 ? 18.828 -13.617 -4.258 1 90.44 177 GLN B O 1
ATOM 3791 N N . CYS B 1 178 ? 17.5 -11.828 -4.348 1 86.56 178 CYS B N 1
ATOM 3792 C CA . CYS B 1 178 ? 17.594 -11.641 -5.789 1 86.56 178 CYS B CA 1
ATOM 3793 C C . CYS B 1 178 ? 18.812 -10.805 -6.145 1 86.56 178 CYS B C 1
ATOM 3795 O O . CYS B 1 178 ? 19.266 -10.797 -7.293 1 86.56 178 CYS B O 1
ATOM 3797 N N . VAL B 1 179 ? 19.438 -9.773 -5.438 1 68.94 179 VAL B N 1
ATOM 3798 C CA . VAL B 1 179 ? 20.484 -8.805 -5.773 1 68.94 179 VAL B CA 1
ATOM 3799 C C . VAL B 1 179 ? 21.797 -9.531 -6.051 1 68.94 179 VAL B C 1
ATOM 3801 O O . VAL B 1 179 ? 22.578 -9.102 -6.898 1 68.94 179 VAL B O 1
ATOM 3804 N N . GLY B 1 180 ? 22.125 -10.594 -5.562 1 60.91 180 GLY B N 1
ATOM 3805 C CA . GLY B 1 180 ? 23.469 -11.156 -5.707 1 60.91 180 GLY B CA 1
ATOM 3806 C C . GLY B 1 180 ? 23.641 -11.977 -6.969 1 60.91 180 GLY B C 1
ATOM 3807 O O . GLY B 1 180 ? 24.766 -12.227 -7.406 1 60.91 180 GLY B O 1
ATOM 3808 N N . GLY B 1 181 ? 22.828 -12.641 -7.609 1 52.22 181 GLY B N 1
ATOM 3809 C CA . GLY B 1 181 ? 23.109 -13.703 -8.555 1 52.22 181 GLY B CA 1
ATOM 3810 C C . GLY B 1 181 ? 22.859 -13.305 -10 1 52.22 181 GLY B C 1
ATOM 3811 O O . GLY B 1 181 ? 21.703 -13.148 -10.406 1 52.22 181 GLY B O 1
ATOM 3812 N N . ARG B 1 182 ? 23.844 -12.617 -10.625 1 54.75 182 ARG B N 1
ATOM 3813 C CA . ARG B 1 182 ? 23.797 -12.031 -11.961 1 54.75 182 ARG B CA 1
ATOM 3814 C C . ARG B 1 182 ? 23.75 -13.109 -13.031 1 54.75 182 ARG B C 1
ATOM 3816 O O . ARG B 1 182 ? 24.797 -13.578 -13.492 1 54.75 182 ARG B O 1
ATOM 3823 N N . THR B 1 183 ? 22.938 -14.141 -12.891 1 54.69 183 THR B N 1
ATOM 3824 C CA . THR B 1 183 ? 22.953 -14.938 -14.109 1 54.69 183 THR B CA 1
ATOM 3825 C C . THR B 1 183 ? 22.062 -14.297 -15.18 1 54.69 183 THR B C 1
ATOM 3827 O O . THR B 1 183 ? 20.875 -14.062 -14.953 1 54.69 183 THR B O 1
ATOM 3830 N N . LYS B 1 184 ? 22.609 -13.68 -16.172 1 63.94 184 LYS B N 1
ATOM 3831 C CA . LYS B 1 184 ? 21.938 -13.039 -17.297 1 63.94 184 LYS B CA 1
ATOM 3832 C C . LYS B 1 184 ? 21.109 -14.055 -18.094 1 63.94 184 LYS B C 1
ATOM 3834 O O . LYS B 1 184 ? 21.641 -15.07 -18.547 1 63.94 184 LYS B O 1
ATOM 3839 N N . VAL B 1 185 ? 19.766 -13.969 -17.938 1 71.5 185 VAL B N 1
ATOM 3840 C CA . VAL B 1 185 ? 18.891 -14.734 -18.828 1 71.5 185 VAL B CA 1
ATOM 3841 C C . VAL B 1 185 ? 19.094 -14.266 -20.266 1 71.5 185 VAL B C 1
ATOM 3843 O O . VAL B 1 185 ? 19.078 -13.07 -20.547 1 71.5 185 VAL B O 1
ATOM 3846 N N . SER B 1 186 ? 19.297 -15.266 -21.125 1 77.56 186 SER B N 1
ATOM 3847 C CA . SER B 1 186 ? 19.562 -14.93 -22.516 1 77.56 186 SER B CA 1
ATOM 3848 C C . SER B 1 186 ? 18.297 -14.469 -23.219 1 77.56 186 SER B C 1
ATOM 3850 O O . SER B 1 186 ? 17.188 -14.789 -22.781 1 77.56 186 SER B O 1
ATOM 3852 N N . GLN B 1 187 ? 18.453 -13.688 -24.172 1 81.12 187 GLN B N 1
ATOM 3853 C CA . GLN B 1 187 ? 17.344 -13.258 -25.016 1 81.12 187 GLN B CA 1
ATOM 3854 C C . GLN B 1 187 ? 16.594 -14.461 -25.594 1 81.12 187 GLN B C 1
ATOM 3856 O O . GLN B 1 187 ? 15.367 -14.445 -25.703 1 81.12 187 GLN B O 1
ATOM 3861 N N . GLN B 1 188 ? 17.297 -15.477 -25.922 1 84 188 GLN B N 1
ATOM 3862 C CA . GLN B 1 188 ? 16.719 -16.688 -26.484 1 84 188 GLN B CA 1
ATOM 3863 C C . GLN B 1 188 ? 15.789 -17.375 -25.484 1 84 188 GLN B C 1
ATOM 3865 O O . GLN B 1 188 ? 14.719 -17.844 -25.859 1 84 188 GLN B O 1
ATOM 3870 N N . GLU B 1 189 ? 16.219 -17.375 -24.344 1 83.31 189 GLU B N 1
ATOM 3871 C CA . GLU B 1 189 ? 15.406 -17.984 -23.297 1 83.31 189 GLU B CA 1
ATOM 3872 C C . GLU B 1 189 ? 14.125 -17.188 -23.062 1 83.31 189 GLU B C 1
ATOM 3874 O O . GLU B 1 189 ? 13.062 -17.766 -22.812 1 83.31 189 GLU B O 1
ATOM 3879 N N . GLN B 1 190 ? 14.25 -15.938 -23.188 1 84.62 190 GLN B N 1
ATOM 3880 C CA . GLN B 1 190 ? 13.086 -15.078 -23.031 1 84.62 190 GLN B CA 1
ATOM 3881 C C . GLN B 1 190 ? 12.086 -15.289 -24.156 1 84.62 190 GLN B C 1
ATOM 3883 O O . GLN B 1 190 ? 10.875 -15.383 -23.922 1 84.62 190 GLN B O 1
ATOM 3888 N N . ILE B 1 191 ? 12.57 -15.383 -25.297 1 86.81 191 ILE B N 1
ATOM 3889 C CA . ILE B 1 191 ? 11.734 -15.602 -26.469 1 86.81 191 ILE B CA 1
ATOM 3890 C C . ILE B 1 191 ? 11.047 -16.969 -26.359 1 86.81 191 ILE B C 1
ATOM 3892 O O . ILE B 1 191 ? 9.844 -17.078 -26.609 1 86.81 191 ILE B O 1
ATOM 3896 N N . ALA B 1 192 ? 11.797 -17.953 -25.984 1 88.75 192 ALA B N 1
ATOM 3897 C CA . ALA B 1 192 ? 11.258 -19.297 -25.828 1 88.75 192 ALA B CA 1
ATOM 3898 C C . ALA B 1 192 ? 10.125 -19.312 -24.797 1 88.75 192 ALA B C 1
ATOM 3900 O O . ALA B 1 192 ? 9.094 -19.969 -25.016 1 88.75 192 ALA B O 1
ATOM 3901 N N . SER B 1 193 ? 10.352 -18.641 -23.781 1 88.06 193 SER B N 1
ATOM 3902 C CA . SER B 1 193 ? 9.344 -18.578 -22.734 1 88.06 193 SER B CA 1
ATOM 3903 C C . SER B 1 193 ? 8.07 -17.906 -23.234 1 88.06 193 SER B C 1
ATOM 3905 O O . SER B 1 193 ? 6.965 -18.391 -22.969 1 88.06 193 SER B O 1
ATOM 3907 N N . GLU B 1 194 ? 8.234 -16.844 -23.938 1 89.56 194 GLU B N 1
ATOM 3908 C CA . GLU B 1 194 ? 7.078 -16.125 -24.484 1 89.56 194 GLU B CA 1
ATOM 3909 C C . GLU B 1 194 ? 6.32 -17 -25.484 1 89.56 194 GLU B C 1
ATOM 3911 O O . GLU B 1 194 ? 5.09 -17 -25.516 1 89.56 194 GLU B O 1
ATOM 3916 N N . ARG B 1 195 ? 6.984 -17.688 -26.25 1 91.88 195 ARG B N 1
ATOM 3917 C CA . ARG B 1 195 ? 6.355 -18.578 -27.219 1 91.88 195 ARG B CA 1
ATOM 3918 C C . ARG B 1 195 ? 5.566 -19.688 -26.5 1 91.88 195 ARG B C 1
ATOM 3920 O O . ARG B 1 195 ? 4.457 -20.016 -26.922 1 91.88 195 ARG B O 1
ATOM 3927 N N . MET B 1 196 ? 6.176 -20.266 -25.531 1 92.12 196 MET B N 1
ATOM 3928 C CA . MET B 1 196 ? 5.484 -21.297 -24.75 1 92.12 196 MET B CA 1
ATOM 3929 C C . MET B 1 196 ? 4.176 -20.75 -24.188 1 92.12 196 MET B C 1
ATOM 3931 O O . MET B 1 196 ? 3.131 -21.391 -24.297 1 92.12 196 MET B O 1
ATOM 3935 N N . LYS B 1 197 ? 4.238 -19.562 -23.594 1 90 197 LYS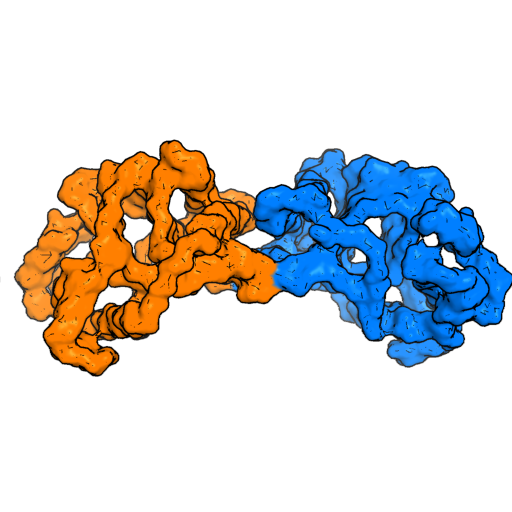 B N 1
ATOM 3936 C CA . LYS B 1 197 ? 3.047 -18.938 -23.031 1 90 197 LYS B CA 1
ATOM 3937 C C . LYS B 1 197 ? 1.971 -18.75 -24.094 1 90 197 LYS B C 1
ATOM 3939 O O . LYS B 1 197 ? 0.787 -18.969 -23.844 1 90 197 LYS B O 1
ATOM 3944 N N . GLN B 1 198 ? 2.389 -18.359 -25.25 1 91.19 198 GLN B N 1
ATOM 3945 C CA . GLN B 1 198 ? 1.458 -18.188 -26.359 1 91.19 198 GLN B CA 1
ATOM 3946 C C . GLN B 1 198 ? 0.828 -19.5 -26.766 1 91.19 198 GLN B C 1
ATOM 3948 O O . GLN B 1 198 ? -0.372 -19.578 -27.047 1 91.19 198 GLN B O 1
ATOM 3953 N N . MET B 1 199 ? 1.59 -20.531 -26.797 1 93.19 199 MET B N 1
ATOM 3954 C CA . MET B 1 199 ? 1.072 -21.859 -27.156 1 93.19 199 MET B CA 1
ATOM 3955 C C . MET B 1 199 ? 0.073 -22.344 -26.109 1 93.19 199 MET B C 1
ATOM 3957 O O . MET B 1 199 ? -0.975 -22.891 -26.453 1 93.19 199 MET B O 1
ATOM 3961 N N . LEU B 1 200 ? 0.427 -22.188 -24.891 1 91.94 200 LEU B N 1
ATOM 3962 C CA . LEU B 1 200 ? -0.496 -22.578 -23.828 1 91.94 200 LEU B CA 1
ATOM 3963 C C . LEU B 1 200 ? -1.803 -21.797 -23.938 1 91.94 200 LEU B C 1
ATOM 3965 O O . LEU B 1 200 ? -2.885 -22.375 -23.781 1 91.94 200 LEU B O 1
ATOM 3969 N N . ARG B 1 201 ? -1.668 -20.531 -24.203 1 89.69 201 ARG B N 1
ATOM 3970 C CA . ARG B 1 201 ? -2.854 -19.703 -24.391 1 89.69 201 ARG B CA 1
ATOM 3971 C C . ARG B 1 201 ? -3.711 -20.203 -25.547 1 89.69 201 ARG B C 1
ATOM 3973 O O . ARG B 1 201 ? -4.941 -20.234 -25.438 1 89.69 201 ARG B O 1
ATOM 3980 N N . PHE B 1 202 ? -3.076 -20.5 -26.594 1 92.62 202 PHE B N 1
ATOM 3981 C CA . PHE B 1 202 ? -3.773 -21.047 -27.75 1 92.62 202 PHE B CA 1
ATOM 3982 C C . PHE B 1 202 ? -4.57 -22.281 -27.359 1 92.62 202 PHE B C 1
ATOM 3984 O O . PHE B 1 202 ? -5.734 -22.422 -27.734 1 92.62 202 PHE B O 1
ATOM 3991 N N . VAL B 1 203 ? -3.988 -23.219 -26.609 1 92.88 203 VAL B N 1
ATOM 3992 C CA . VAL B 1 203 ? -4.656 -24.438 -26.172 1 92.88 203 VAL B CA 1
ATOM 3993 C C . VAL B 1 203 ? -5.844 -24.078 -25.281 1 92.88 203 VAL B C 1
ATOM 3995 O O . VAL B 1 203 ? -6.93 -24.641 -25.422 1 92.88 203 VAL B O 1
ATOM 3998 N N . GLU B 1 204 ? -5.66 -23.188 -24.406 1 89.69 204 GLU B N 1
ATOM 3999 C CA . GLU B 1 204 ? -6.719 -22.781 -23.484 1 89.69 204 GLU B CA 1
ATOM 4000 C C . GLU B 1 204 ? -7.93 -22.234 -24.25 1 89.69 204 GLU B C 1
ATOM 4002 O O . GLU B 1 204 ? -9.07 -22.5 -23.875 1 89.69 204 GLU B O 1
ATOM 4007 N N . GLU B 1 205 ? -7.594 -21.516 -25.297 1 90.75 205 GLU B N 1
ATOM 4008 C CA . GLU B 1 205 ? -8.641 -20.859 -26.062 1 90.75 205 GLU B CA 1
ATOM 4009 C C . GLU B 1 205 ? -9.344 -21.859 -26.984 1 90.75 205 GLU B C 1
ATOM 4011 O O . GLU B 1 205 ? -10.5 -21.656 -27.375 1 90.75 205 GLU B O 1
ATOM 4016 N N . HIS B 1 206 ? -8.703 -22.969 -27.25 1 94.44 206 HIS B N 1
ATOM 4017 C CA . HIS B 1 206 ? -9.234 -23.828 -28.297 1 94.44 206 HIS B CA 1
ATOM 4018 C C . HIS B 1 206 ? -9.336 -25.281 -27.812 1 94.44 206 HIS B C 1
ATOM 4020 O O . HIS B 1 206 ? -9.469 -26.203 -28.625 1 94.44 206 HIS B O 1
ATOM 4026 N N . TYR B 1 207 ? -9.258 -25.5 -26.5 1 93.31 207 TYR B N 1
ATOM 4027 C CA . TYR B 1 207 ? -9.141 -26.844 -25.953 1 93.31 207 TYR B CA 1
ATOM 4028 C C . TYR B 1 207 ? -10.328 -27.719 -26.344 1 93.31 207 TYR B C 1
ATOM 4030 O O . TYR B 1 207 ? -10.227 -28.938 -26.375 1 93.31 207 TYR B O 1
ATOM 4038 N N . ALA B 1 208 ? -11.469 -27.125 -26.609 1 94.25 208 ALA B N 1
ATOM 4039 C CA . ALA B 1 208 ? -12.695 -27.875 -26.891 1 94.25 208 ALA B CA 1
ATOM 4040 C C . ALA B 1 208 ? -12.742 -28.312 -28.344 1 94.25 208 ALA B C 1
ATOM 4042 O O . ALA B 1 208 ? -13.609 -29.109 -28.734 1 94.25 208 ALA B O 1
ATOM 4043 N N . GLU B 1 209 ? -11.852 -27.844 -29.141 1 94.94 209 GLU B N 1
ATOM 4044 C CA . GLU B 1 209 ? -11.766 -28.156 -30.562 1 94.94 209 GLU B CA 1
ATOM 4045 C C . GLU B 1 209 ? -10.711 -29.234 -30.812 1 94.94 209 GLU B C 1
ATOM 4047 O O . GLU B 1 209 ? -10.047 -29.703 -29.891 1 94.94 209 GLU B O 1
ATOM 4052 N N . GLU B 1 210 ? -10.711 -29.703 -32.125 1 93.94 210 GLU B N 1
ATOM 4053 C CA . GLU B 1 210 ? -9.617 -30.594 -32.5 1 93.94 210 GLU B CA 1
ATOM 4054 C C . GLU B 1 210 ? -8.281 -29.859 -32.531 1 93.94 210 GLU B C 1
ATOM 4056 O O . GLU B 1 210 ? -8.141 -28.844 -33.219 1 93.94 210 GLU B O 1
ATOM 4061 N N . LEU B 1 211 ? -7.391 -30.344 -31.703 1 95.56 211 LEU B N 1
ATOM 4062 C CA . LEU B 1 211 ? -6.066 -29.734 -31.625 1 95.56 211 LEU B CA 1
ATOM 4063 C C . LEU B 1 211 ? -4.98 -30.75 -31.984 1 95.56 211 LEU B C 1
ATOM 4065 O O . LEU B 1 211 ? -5.008 -31.891 -31.516 1 95.56 211 LEU B O 1
ATOM 4069 N N . THR B 1 212 ? -4.113 -30.312 -32.875 1 96 212 THR B N 1
ATOM 4070 C CA . THR B 1 212 ? -2.934 -31.094 -33.25 1 96 212 THR B CA 1
ATOM 4071 C C . THR B 1 212 ? -1.656 -30.328 -32.906 1 96 212 THR B C 1
ATOM 4073 O O . THR B 1 212 ? -1.698 -29.125 -32.625 1 96 212 THR B O 1
ATOM 4076 N N . VAL B 1 213 ? -0.544 -31.078 -32.906 1 97.06 213 VAL B N 1
ATOM 4077 C CA . VAL B 1 213 ? 0.75 -30.438 -32.688 1 97.06 213 VAL B CA 1
ATOM 4078 C C . VAL B 1 213 ? 0.994 -29.375 -33.75 1 97.06 213 VAL B C 1
ATOM 4080 O O . VAL B 1 213 ? 1.545 -28.312 -33.438 1 97.06 213 VAL B O 1
ATOM 4083 N N . GLN B 1 214 ? 0.51 -29.656 -34.906 1 96.69 214 GLN B N 1
ATOM 4084 C CA . GLN B 1 214 ? 0.673 -28.719 -36.031 1 96.69 214 GLN B CA 1
ATOM 4085 C C . GLN B 1 214 ? -0.053 -27.406 -35.75 1 96.69 214 GLN B C 1
ATOM 4087 O O . GLN B 1 214 ? 0.499 -26.328 -35.969 1 96.69 214 GLN B O 1
ATOM 4092 N N . LEU B 1 215 ? -1.232 -27.484 -35.281 1 96.81 215 LEU B N 1
ATOM 4093 C CA . LEU B 1 215 ? -2.02 -26.281 -34.969 1 96.81 215 LEU B CA 1
ATOM 4094 C C . LEU B 1 215 ? -1.392 -25.484 -33.844 1 96.81 215 LEU B C 1
ATOM 4096 O O . LEU B 1 215 ? -1.312 -24.266 -33.906 1 96.81 215 LEU B O 1
ATOM 4100 N N . ILE B 1 216 ? -0.946 -26.203 -32.844 1 97.06 216 ILE B N 1
ATOM 4101 C CA . ILE B 1 216 ? -0.335 -25.547 -31.672 1 97.06 216 ILE B CA 1
ATOM 4102 C C . ILE B 1 216 ? 0.967 -24.875 -32.094 1 97.06 216 ILE B C 1
ATOM 4104 O O . ILE B 1 216 ? 1.194 -23.703 -31.781 1 97.06 216 ILE B O 1
ATOM 4108 N N . ALA B 1 217 ? 1.8 -25.547 -32.844 1 96.81 217 ALA B N 1
ATOM 4109 C CA . ALA B 1 217 ? 3.062 -25 -33.344 1 96.81 217 ALA B CA 1
ATOM 4110 C C . ALA B 1 217 ? 2.826 -23.781 -34.25 1 96.81 217 ALA B C 1
ATOM 4112 O O . ALA B 1 217 ? 3.582 -22.812 -34.188 1 96.81 217 ALA B O 1
ATOM 4113 N N . GLY B 1 218 ? 1.83 -23.844 -34.969 1 95.88 218 GLY B N 1
ATOM 4114 C CA . GLY B 1 218 ? 1.494 -22.766 -35.906 1 95.88 218 GLY B CA 1
ATOM 4115 C C . GLY B 1 218 ? 1.126 -21.469 -35.219 1 95.88 218 GLY B C 1
ATOM 4116 O O . GLY B 1 218 ? 1.296 -20.391 -35.781 1 95.88 218 GLY B O 1
ATOM 4117 N N . SER B 1 219 ? 0.666 -21.625 -34.031 1 94.94 219 SER B N 1
ATOM 4118 C CA . SER B 1 219 ? 0.241 -20.438 -33.312 1 94.94 219 SER B CA 1
ATOM 4119 C C . SER B 1 219 ? 1.423 -19.516 -33 1 94.94 219 SER B C 1
ATOM 4121 O O . SER B 1 219 ? 1.237 -18.344 -32.656 1 94.94 219 SER B O 1
ATOM 4123 N N . VAL B 1 220 ? 2.674 -19.984 -33.031 1 95 220 VAL B N 1
ATOM 4124 C CA . VAL B 1 220 ? 3.846 -19.172 -32.75 1 95 220 VAL B CA 1
ATOM 4125 C C . VAL B 1 220 ? 4.875 -19.328 -33.875 1 95 220 VAL B C 1
ATOM 4127 O O . VAL B 1 220 ? 6.066 -19.078 -33.656 1 95 220 VAL B O 1
ATOM 4130 N N . ALA B 1 221 ? 4.531 -19.875 -35 1 94.44 221 ALA B N 1
ATOM 4131 C CA . ALA B 1 221 ? 5.359 -20.016 -36.188 1 94.44 221 ALA B CA 1
ATOM 4132 C C . ALA B 1 221 ? 6.535 -20.953 -35.938 1 94.44 221 ALA B C 1
ATOM 4134 O O . ALA B 1 221 ? 7.676 -20.641 -36.281 1 94.44 221 ALA B O 1
ATOM 4135 N N . LEU B 1 222 ? 6.328 -22.031 -35.281 1 94.88 222 LEU B N 1
ATOM 4136 C CA . LEU B 1 222 ? 7.309 -23.094 -35.094 1 94.88 222 LEU B CA 1
ATOM 4137 C C . LEU B 1 222 ? 6.977 -24.312 -35.938 1 94.88 222 LEU B C 1
ATOM 4139 O O . LEU B 1 222 ? 5.824 -24.5 -36.344 1 94.88 222 LEU B O 1
ATOM 4143 N N . SER B 1 223 ? 8.031 -25.078 -36.125 1 96.31 223 SER B N 1
ATOM 4144 C CA . SER B 1 223 ? 7.797 -26.422 -36.656 1 96.31 223 SER B CA 1
ATOM 4145 C C . SER B 1 223 ? 7.254 -27.359 -35.594 1 96.31 223 SER B C 1
ATOM 4147 O O . SER B 1 223 ? 7.367 -27.078 -34.375 1 96.31 223 SER B O 1
ATOM 4149 N N . GLU B 1 224 ? 6.641 -28.422 -36.031 1 96.75 224 GLU B N 1
ATOM 4150 C CA . GLU B 1 224 ? 6.148 -29.422 -35.094 1 96.75 224 GLU B CA 1
ATOM 4151 C C . GLU B 1 224 ? 7.277 -29.953 -34.219 1 96.75 224 GLU B C 1
ATOM 4153 O O . GLU B 1 224 ? 7.102 -30.125 -33 1 96.75 224 GLU B O 1
ATOM 4158 N N . SER B 1 225 ? 8.406 -30.172 -34.875 1 96.69 225 SER B N 1
ATOM 4159 C CA . SER B 1 225 ? 9.555 -30.703 -34.156 1 96.69 225 SER B CA 1
ATOM 4160 C C . SER B 1 225 ? 10.031 -29.703 -33.094 1 96.69 225 SER B C 1
ATOM 4162 O O . SER B 1 225 ? 10.359 -30.109 -31.969 1 96.69 225 SER B O 1
ATOM 4164 N N . ALA B 1 226 ? 10.086 -28.5 -33.406 1 95.94 226 ALA B N 1
ATOM 4165 C CA . ALA B 1 226 ? 10.5 -27.469 -32.469 1 95.94 226 ALA B CA 1
ATOM 4166 C C . ALA B 1 226 ? 9.492 -27.312 -31.344 1 95.94 226 ALA B C 1
ATOM 4168 O O . ALA B 1 226 ? 9.875 -27.078 -30.203 1 95.94 226 ALA B O 1
ATOM 4169 N N . CYS B 1 227 ? 8.234 -27.438 -31.703 1 96.62 227 CYS B N 1
ATOM 4170 C CA . CYS B 1 227 ? 7.18 -27.375 -30.703 1 96.62 227 CYS B CA 1
ATOM 4171 C C . CYS B 1 227 ? 7.312 -28.516 -29.703 1 96.62 227 CYS B C 1
ATOM 4173 O O . CYS B 1 227 ? 7.289 -28.281 -28.484 1 96.62 227 CYS B O 1
ATOM 4175 N N . LEU B 1 228 ? 7.52 -29.703 -30.172 1 96 228 LEU B N 1
ATOM 4176 C CA . LEU B 1 228 ? 7.691 -30.859 -29.312 1 96 228 LEU B CA 1
ATOM 4177 C C . LEU B 1 228 ? 8.906 -30.688 -28.391 1 96 228 LEU B C 1
ATOM 4179 O O . LEU B 1 228 ? 8.828 -30.969 -27.203 1 96 228 LEU B O 1
ATOM 4183 N N . ARG B 1 229 ? 9.977 -30.172 -28.969 1 94.75 229 ARG B N 1
ATOM 4184 C CA . ARG B 1 229 ? 11.195 -29.969 -28.203 1 94.75 229 ARG B CA 1
ATOM 4185 C C . ARG B 1 229 ? 10.984 -28.906 -27.125 1 94.75 229 ARG B C 1
ATOM 4187 O O . ARG B 1 229 ? 11.453 -29.062 -25.984 1 94.75 229 ARG B O 1
ATOM 4194 N N . SER B 1 230 ? 10.297 -27.859 -27.5 1 93.94 230 SER B N 1
ATOM 4195 C CA . SER B 1 230 ? 10.031 -26.781 -26.578 1 93.94 230 SER B CA 1
ATOM 4196 C C . SER B 1 230 ? 9.242 -27.266 -25.359 1 93.94 230 SER B C 1
ATOM 4198 O O . SER B 1 230 ? 9.609 -27 -24.219 1 93.94 230 SER B O 1
ATOM 4200 N N . PHE B 1 231 ? 8.141 -28 -25.594 1 93.06 231 PHE B N 1
ATOM 4201 C CA . PHE B 1 231 ? 7.32 -28.547 -24.516 1 93.06 231 PHE B CA 1
ATOM 4202 C C . PHE B 1 231 ? 8.141 -29.484 -23.641 1 93.06 231 PHE B C 1
ATOM 4204 O O . PHE B 1 231 ? 8.094 -29.375 -22.406 1 93.06 231 PHE B O 1
ATOM 4211 N N . ARG B 1 232 ? 8.922 -30.312 -24.234 1 91.38 232 ARG B N 1
ATOM 4212 C CA . ARG B 1 232 ? 9.734 -31.25 -23.484 1 91.38 232 ARG B CA 1
ATOM 4213 C C . ARG B 1 232 ? 10.781 -30.531 -22.641 1 91.38 232 ARG B C 1
ATOM 4215 O O . ARG B 1 232 ? 10.969 -30.844 -21.469 1 91.38 232 ARG B O 1
ATOM 4222 N N . GLN B 1 233 ? 11.414 -29.578 -23.266 1 89.62 233 GLN B N 1
ATOM 4223 C CA . GLN B 1 233 ? 12.5 -28.859 -22.594 1 89.62 233 GLN B CA 1
ATOM 4224 C C . GLN B 1 233 ? 11.977 -27.953 -21.5 1 89.62 233 GLN B C 1
ATOM 4226 O O . GLN B 1 233 ? 12.609 -27.812 -20.453 1 89.62 233 GLN B O 1
ATOM 4231 N N . MET B 1 234 ? 10.836 -27.406 -21.641 1 88.56 234 MET B N 1
ATOM 4232 C CA . MET B 1 234 ? 10.375 -26.375 -20.703 1 88.56 234 MET B CA 1
ATOM 4233 C C . MET B 1 234 ? 9.406 -26.969 -19.688 1 88.56 234 MET B C 1
ATOM 4235 O O . MET B 1 234 ? 9.398 -26.547 -18.531 1 88.56 234 MET B O 1
ATOM 4239 N N . LEU B 1 235 ? 8.555 -28.016 -20.141 1 88.94 235 LEU B N 1
ATOM 4240 C CA . LEU B 1 235 ? 7.5 -28.5 -19.25 1 88.94 235 LEU B CA 1
ATOM 4241 C C . LEU B 1 235 ? 7.691 -29.984 -18.922 1 88.94 235 LEU B C 1
ATOM 4243 O O . LEU B 1 235 ? 7.09 -30.5 -17.984 1 88.94 235 LEU B O 1
ATOM 4247 N N . GLY B 1 236 ? 8.492 -30.703 -19.703 1 88.06 236 GLY B N 1
ATOM 4248 C CA . GLY B 1 236 ? 8.719 -32.125 -19.5 1 88.06 236 GLY B CA 1
ATOM 4249 C C . GLY B 1 236 ? 7.586 -33 -20.016 1 88.06 236 GLY B C 1
ATOM 4250 O O . GLY B 1 236 ? 7.539 -34.188 -19.734 1 88.06 236 GLY B O 1
ATOM 4251 N N . ILE B 1 237 ? 6.633 -32.406 -20.75 1 89.31 237 ILE B N 1
ATOM 4252 C CA . ILE B 1 237 ? 5.508 -33.125 -21.312 1 89.31 237 ILE B CA 1
ATOM 4253 C C . ILE B 1 237 ? 5.332 -32.781 -22.781 1 89.31 237 ILE B C 1
ATOM 4255 O O . ILE B 1 237 ? 6.004 -31.875 -23.281 1 89.31 237 ILE B O 1
ATOM 4259 N N . THR B 1 238 ? 4.461 -33.5 -23.484 1 94 238 THR B N 1
ATOM 4260 C CA . THR B 1 238 ? 4.176 -33.188 -24.891 1 94 238 THR B CA 1
ATOM 4261 C C . THR B 1 238 ? 3.01 -32.188 -25 1 94 238 THR B C 1
ATOM 4263 O O . THR B 1 238 ? 2.217 -32.062 -24.062 1 94 238 THR B O 1
ATOM 4266 N N . PRO B 1 239 ? 2.883 -31.531 -26.156 1 95.56 239 PRO B N 1
ATOM 4267 C CA . PRO B 1 239 ? 1.743 -30.625 -26.359 1 95.56 239 PRO B CA 1
ATOM 4268 C C . PRO B 1 239 ? 0.4 -31.328 -26.188 1 95.56 239 PRO B C 1
ATOM 4270 O O . PRO B 1 239 ? -0.511 -30.781 -25.562 1 95.56 239 PRO B O 1
ATOM 4273 N N . ILE B 1 240 ? 0.312 -32.469 -26.641 1 95 240 ILE B N 1
ATOM 4274 C CA . ILE B 1 240 ? -0.958 -33.188 -26.594 1 95 240 ILE B CA 1
ATOM 4275 C C . ILE B 1 240 ? -1.254 -33.625 -25.156 1 95 240 ILE B C 1
ATOM 4277 O O . ILE B 1 240 ? -2.41 -33.625 -24.734 1 95 240 ILE B O 1
ATOM 4281 N N . GLN B 1 241 ? -0.243 -34.031 -24.469 1 92.69 241 GLN B N 1
ATOM 4282 C CA . GLN B 1 241 ? -0.436 -34.344 -23.047 1 92.69 241 GLN B CA 1
ATOM 4283 C C . GLN B 1 241 ? -0.987 -33.125 -22.297 1 92.69 241 GLN B C 1
ATOM 4285 O O . GLN B 1 241 ? -1.853 -33.281 -21.438 1 92.69 241 GLN B O 1
ATOM 4290 N N . TYR B 1 242 ? -0.44 -31.969 -22.641 1 92.94 242 TYR B N 1
ATOM 4291 C CA . TYR B 1 242 ? -0.954 -30.766 -22.016 1 92.94 242 TYR B CA 1
ATOM 4292 C C . TYR B 1 242 ? -2.426 -30.562 -22.359 1 92.94 242 TYR B C 1
ATOM 4294 O O . TYR B 1 242 ? -3.227 -30.203 -21.484 1 92.94 242 TYR B O 1
ATOM 4302 N N . VAL B 1 243 ? -2.791 -30.703 -23.578 1 94.69 243 VAL B N 1
ATOM 4303 C CA . VAL B 1 243 ? -4.176 -30.562 -24.031 1 94.69 243 VAL B CA 1
ATOM 4304 C C . VAL B 1 243 ? -5.074 -31.484 -23.188 1 94.69 243 VAL B C 1
ATOM 4306 O O . VAL B 1 243 ? -6.113 -31.047 -22.688 1 94.69 243 VAL B O 1
ATOM 4309 N N . LYS B 1 244 ? -4.668 -32.688 -23.031 1 93.56 244 LYS B N 1
ATOM 4310 C CA . LYS B 1 244 ? -5.453 -33.656 -22.281 1 93.56 244 LYS B CA 1
ATOM 4311 C C . LYS B 1 244 ? -5.621 -33.219 -20.828 1 93.56 244 LYS B C 1
ATOM 4313 O O . LYS B 1 244 ? -6.723 -33.281 -20.281 1 93.56 244 LYS B O 1
ATOM 4318 N N . GLN B 1 245 ? -4.516 -32.844 -20.266 1 90.81 245 GLN B N 1
ATOM 4319 C CA . GLN B 1 245 ? -4.551 -32.406 -18.875 1 90.81 245 GLN B CA 1
ATOM 4320 C C . GLN B 1 245 ? -5.504 -31.234 -18.703 1 90.81 245 GLN B C 1
ATOM 4322 O O . GLN B 1 245 ? -6.305 -31.203 -17.766 1 90.81 245 GLN B O 1
ATOM 4327 N N . TYR B 1 246 ? -5.398 -30.297 -19.594 1 91.38 246 TYR B N 1
ATOM 4328 C CA . TYR B 1 246 ? -6.242 -29.109 -19.516 1 91.38 246 TYR B CA 1
ATOM 4329 C C . TYR B 1 246 ? -7.711 -29.469 -19.688 1 91.38 246 TYR B C 1
ATOM 4331 O O . TYR B 1 246 ? -8.57 -28.984 -18.953 1 91.38 246 TYR B O 1
ATOM 4339 N N . ARG B 1 247 ? -8 -30.281 -20.625 1 92.75 247 ARG B N 1
ATOM 4340 C CA . ARG B 1 247 ? -9.367 -30.719 -20.875 1 92.75 247 ARG B CA 1
ATOM 4341 C C . ARG B 1 247 ? -9.945 -31.422 -19.656 1 92.75 247 ARG B C 1
ATOM 4343 O O . ARG B 1 247 ? -11.109 -31.219 -19.297 1 92.75 247 ARG B O 1
ATOM 4350 N N . VAL B 1 248 ? -9.164 -32.25 -19.047 1 91.25 248 VAL B N 1
ATOM 4351 C CA . VAL B 1 248 ? -9.609 -33 -17.859 1 91.25 248 VAL B CA 1
ATOM 4352 C C . VAL B 1 248 ? -9.898 -32 -16.719 1 91.25 248 VAL B C 1
ATOM 4354 O O . VAL B 1 248 ? -10.875 -32.188 -15.992 1 91.25 248 VAL B O 1
ATOM 4357 N N . GLU B 1 249 ? -9.047 -31.078 -16.578 1 87.69 249 GLU B N 1
ATOM 4358 C CA . GLU B 1 249 ? -9.266 -30.047 -15.555 1 87.69 249 GLU B CA 1
ATOM 4359 C C . GLU B 1 249 ? -10.586 -29.328 -15.773 1 87.69 249 GLU B C 1
ATOM 4361 O O . GLU B 1 249 ? -11.344 -29.094 -14.828 1 87.69 249 GLU B O 1
ATOM 4366 N N . LYS B 1 250 ? -10.836 -28.969 -16.969 1 89.75 250 LYS B N 1
ATOM 4367 C CA . LYS B 1 250 ? -12.086 -28.312 -17.328 1 89.75 250 LYS B CA 1
ATOM 4368 C C . LYS B 1 250 ? -13.289 -29.219 -17.094 1 89.75 250 LYS B C 1
ATOM 4370 O O . LYS B 1 250 ? -14.336 -28.781 -16.625 1 89.75 250 LYS B O 1
ATOM 4375 N N . ALA B 1 251 ? -13.102 -30.359 -17.391 1 91.12 251 ALA B N 1
ATOM 4376 C CA . ALA B 1 251 ? -14.164 -31.328 -17.156 1 91.12 251 ALA B CA 1
ATOM 4377 C C . ALA B 1 251 ? -14.461 -31.453 -15.664 1 91.12 251 ALA B C 1
ATOM 4379 O O . ALA B 1 251 ? -15.625 -31.5 -15.266 1 91.12 251 ALA B O 1
ATOM 4380 N N . ALA B 1 252 ? -13.414 -31.609 -14.938 1 86.56 252 ALA B N 1
ATOM 4381 C CA . ALA B 1 252 ? -13.57 -31.703 -13.492 1 86.56 252 ALA B CA 1
ATOM 4382 C C . ALA B 1 252 ? -14.336 -30.484 -12.953 1 86.56 252 ALA B C 1
ATOM 4384 O O . ALA B 1 252 ? -15.188 -30.625 -12.078 1 86.56 252 ALA B O 1
ATOM 4385 N N . GLU B 1 253 ? -14.039 -29.391 -13.492 1 83.81 253 GLU B N 1
ATOM 4386 C CA . GLU B 1 253 ? -14.734 -28.172 -13.109 1 83.81 253 GLU B CA 1
ATOM 4387 C C . GLU B 1 253 ? -16.219 -28.25 -13.422 1 83.81 253 GLU B C 1
ATOM 4389 O O . GLU B 1 253 ? -17.062 -27.891 -12.594 1 83.81 253 GLU B O 1
ATOM 4394 N N . LEU B 1 254 ? -16.5 -28.656 -14.555 1 88.31 254 LEU B N 1
ATOM 4395 C CA . LEU B 1 254 ? -17.875 -28.781 -14.984 1 88.31 254 LEU B CA 1
ATOM 4396 C C . LEU B 1 254 ? -18.625 -29.812 -14.156 1 88.31 254 LEU B C 1
ATOM 4398 O O . LEU B 1 254 ? -19.812 -29.656 -13.852 1 88.31 254 LEU B O 1
ATOM 4402 N N . LEU B 1 255 ? -17.953 -30.828 -13.789 1 87.56 255 LEU B N 1
ATOM 4403 C CA . LEU B 1 255 ? -18.547 -31.875 -12.969 1 87.56 255 LEU B CA 1
ATOM 4404 C C . LEU B 1 255 ? -18.969 -31.312 -11.602 1 87.56 255 LEU B C 1
ATOM 4406 O O . LEU B 1 255 ? -19.984 -31.719 -11.055 1 87.56 255 LEU B O 1
ATOM 4410 N N . ARG B 1 256 ? -18.188 -30.453 -11.133 1 82.38 256 ARG B N 1
ATOM 4411 C CA . ARG B 1 256 ? -18.422 -29.891 -9.805 1 82.38 256 ARG B CA 1
ATOM 4412 C C . ARG B 1 256 ? -19.469 -28.766 -9.867 1 82.38 256 ARG B C 1
ATOM 4414 O O . ARG B 1 256 ? -20.203 -28.547 -8.914 1 82.38 256 ARG B O 1
ATOM 4421 N N . SER B 1 257 ? -19.531 -28.078 -10.953 1 81.62 257 SER B N 1
ATOM 4422 C CA . SER B 1 257 ? -20.266 -26.812 -10.969 1 81.62 257 SER B CA 1
ATOM 4423 C C . SER B 1 257 ? -21.562 -26.938 -11.766 1 81.62 257 SER B C 1
ATOM 4425 O O . SER B 1 257 ? -22.375 -26.016 -11.766 1 81.62 257 SER B O 1
ATOM 4427 N N . THR B 1 258 ? -21.703 -27.984 -12.492 1 86.94 258 THR B N 1
ATOM 4428 C CA . THR B 1 258 ? -22.906 -28.141 -13.312 1 86.94 258 THR B CA 1
ATOM 4429 C C . THR B 1 258 ? -23.562 -29.5 -13.047 1 86.94 258 THR B C 1
ATOM 4431 O O . THR B 1 258 ? -23.031 -30.312 -12.297 1 86.94 258 THR B O 1
ATOM 4434 N N . ARG B 1 259 ? -24.781 -29.672 -13.617 1 88.62 259 ARG B N 1
ATOM 4435 C CA . ARG B 1 259 ? -25.484 -30.938 -13.516 1 88.62 259 ARG B CA 1
ATOM 4436 C C . ARG B 1 259 ? -25.469 -31.688 -14.844 1 88.62 259 ARG B C 1
ATOM 4438 O O . ARG B 1 259 ? -26.281 -32.594 -15.07 1 88.62 259 ARG B O 1
ATOM 4445 N N . LEU B 1 260 ? -24.578 -31.344 -15.68 1 91.81 260 LEU B N 1
ATOM 4446 C CA . LEU B 1 260 ? -24.469 -32 -16.984 1 91.81 260 LEU B CA 1
ATOM 4447 C C . LEU B 1 260 ? -24.078 -33.469 -16.828 1 91.81 260 LEU B C 1
ATOM 4449 O O . LEU B 1 260 ? -23.344 -33.812 -15.898 1 91.81 260 LEU B O 1
ATOM 4453 N N . LYS B 1 261 ? -24.578 -34.25 -17.797 1 91.88 261 LYS B N 1
ATOM 4454 C CA . LYS B 1 261 ? -24.188 -35.625 -17.797 1 91.88 261 LYS B CA 1
ATOM 4455 C C . LYS B 1 261 ? -22.703 -35.781 -18.156 1 91.88 261 LYS B C 1
ATOM 4457 O O . LYS B 1 261 ? -22.156 -34.969 -18.891 1 91.88 261 LYS B O 1
ATOM 4462 N N . THR B 1 262 ? -22.094 -36.875 -17.656 1 90.31 262 THR B N 1
ATOM 4463 C CA . THR B 1 262 ? -20.656 -37.094 -17.859 1 90.31 262 THR B CA 1
ATOM 4464 C C . THR B 1 262 ? -20.312 -37.125 -19.344 1 90.31 262 THR B C 1
ATOM 4466 O O . THR B 1 262 ? -19.266 -36.625 -19.75 1 90.31 262 THR B O 1
ATOM 4469 N N . GLY B 1 263 ? -21.203 -37.75 -20.078 1 88.81 263 GLY B N 1
ATOM 4470 C CA . GLY B 1 263 ? -20.969 -37.812 -21.516 1 88.81 263 GLY B CA 1
ATOM 4471 C C . GLY B 1 263 ? -20.984 -36.469 -22.172 1 88.81 263 GLY B C 1
ATOM 4472 O O . GLY B 1 263 ? -20.156 -36.188 -23.047 1 88.81 263 GLY B O 1
ATOM 4473 N N . GLU B 1 264 ? -21.859 -35.594 -21.781 1 93.44 264 GLU B N 1
ATOM 4474 C CA . GLU B 1 264 ? -21.938 -34.219 -22.312 1 93.44 264 GLU B CA 1
ATOM 4475 C C . GLU B 1 264 ? -20.703 -33.406 -21.938 1 93.44 264 GLU B C 1
ATOM 4477 O O . GLU B 1 264 ? -20.219 -32.625 -22.75 1 93.44 264 GLU B O 1
ATOM 4482 N N . ILE B 1 265 ? -20.219 -33.656 -20.812 1 94.5 265 ILE B N 1
ATOM 4483 C CA . ILE B 1 265 ? -19.062 -32.906 -20.297 1 94.5 265 ILE B CA 1
ATOM 4484 C C . ILE B 1 265 ? -17.812 -33.281 -21.109 1 94.5 265 ILE B C 1
ATOM 4486 O O . ILE B 1 265 ? -17.047 -32.406 -21.5 1 94.5 265 ILE B O 1
ATOM 4490 N N . GLY B 1 266 ? -17.656 -34.562 -21.391 1 94.38 266 GLY B N 1
ATOM 4491 C CA . GLY B 1 266 ? -16.547 -34.969 -22.219 1 94.38 266 GLY B CA 1
ATOM 4492 C C . GLY B 1 266 ? -16.531 -34.312 -23.594 1 94.38 266 GLY B C 1
ATOM 4493 O O . GLY B 1 266 ? -15.508 -33.781 -24.031 1 94.38 266 GLY B O 1
ATOM 4494 N N . ALA B 1 267 ? -17.734 -34.281 -24.141 1 93.44 267 ALA B N 1
ATOM 4495 C CA . ALA B 1 267 ? -17.875 -33.656 -25.453 1 93.44 267 ALA B CA 1
ATOM 4496 C C . ALA B 1 267 ? -17.609 -32.156 -25.406 1 93.44 267 ALA B C 1
ATOM 4498 O O . ALA B 1 267 ? -16.922 -31.609 -26.266 1 93.44 267 ALA B O 1
ATOM 4499 N N . GLU B 1 268 ? -18.062 -31.562 -24.422 1 93.75 268 GLU B N 1
ATOM 4500 C CA . GLU B 1 268 ? -17.891 -30.125 -24.25 1 93.75 268 GLU B CA 1
ATOM 4501 C C . GLU B 1 268 ? -16.422 -29.766 -24.047 1 93.75 268 GLU B C 1
ATOM 4503 O O . GLU B 1 268 ? -16 -28.672 -24.391 1 93.75 268 GLU B O 1
ATOM 4508 N N . CYS B 1 269 ? -15.727 -30.703 -23.531 1 95.06 269 CYS B N 1
ATOM 4509 C CA . CYS B 1 269 ? -14.328 -30.438 -23.219 1 95.06 269 CYS B CA 1
ATOM 4510 C C . CYS B 1 269 ? -13.414 -30.922 -24.344 1 95.06 269 CYS B C 1
ATOM 4512 O O . CYS B 1 269 ? -12.188 -30.922 -24.188 1 95.06 269 CYS B O 1
ATOM 4514 N N . GLY B 1 270 ? -13.945 -31.391 -25.438 1 94.62 270 GLY B N 1
ATOM 4515 C CA . GLY B 1 270 ? -13.164 -31.672 -26.625 1 94.62 270 GLY B CA 1
ATOM 4516 C C . GLY B 1 270 ? -12.867 -33.156 -26.797 1 94.62 270 GLY B C 1
ATOM 4517 O O . GLY B 1 270 ? -12.102 -33.531 -27.688 1 94.62 270 GLY B O 1
ATOM 4518 N N . PHE B 1 271 ? -13.438 -34 -25.953 1 94.56 271 PHE B N 1
ATOM 4519 C CA . PHE B 1 271 ? -13.289 -35.438 -26.141 1 94.56 271 PHE B CA 1
ATOM 4520 C C . PHE B 1 271 ? -14.328 -35.969 -27.125 1 94.56 271 PHE B C 1
ATOM 4522 O O . PHE B 1 271 ? -15.531 -35.812 -26.922 1 94.56 271 PHE B O 1
ATOM 4529 N N . THR B 1 272 ? -13.859 -36.531 -28.219 1 88.06 272 THR B N 1
ATOM 4530 C CA . THR B 1 272 ? -14.766 -37 -29.266 1 88.06 272 THR B CA 1
ATOM 4531 C C . THR B 1 272 ? -15.32 -38.375 -28.922 1 88.06 272 THR B C 1
ATOM 4533 O O . THR B 1 272 ? -16.312 -38.812 -29.5 1 88.06 272 THR B O 1
ATOM 4536 N N . ASP B 1 273 ? -14.688 -39 -28.047 1 90.69 273 ASP B N 1
ATOM 4537 C CA . ASP B 1 273 ? -15.039 -40.375 -27.656 1 90.69 273 ASP B CA 1
ATOM 4538 C C . ASP B 1 273 ? -15.227 -40.469 -26.141 1 90.69 273 ASP B C 1
ATOM 4540 O O . ASP B 1 273 ? -14.312 -40.156 -25.375 1 90.69 273 ASP B O 1
ATOM 4544 N N . GLY B 1 274 ? -16.422 -40.938 -25.719 1 92.19 274 GLY B N 1
ATOM 4545 C CA . GLY B 1 274 ? -16.75 -41.062 -24.312 1 92.19 274 GLY B CA 1
ATOM 4546 C C . GLY B 1 274 ? -15.828 -42 -23.562 1 92.19 274 GLY B C 1
ATOM 4547 O O . GLY B 1 274 ? -15.414 -41.719 -22.438 1 92.19 274 GLY B O 1
ATOM 4548 N N . SER B 1 275 ? -15.57 -43.125 -24.234 1 93.62 275 SER B N 1
ATOM 4549 C CA . SER B 1 275 ? -14.68 -44.125 -23.609 1 93.62 275 SER B CA 1
ATOM 4550 C C . SER B 1 275 ? -13.273 -43.562 -23.422 1 93.62 275 SER B C 1
ATOM 4552 O O . SER B 1 275 ? -12.633 -43.812 -22.406 1 93.62 275 SER B O 1
ATOM 4554 N N . TYR B 1 276 ? -12.93 -42.844 -24.422 1 94.31 276 TYR B N 1
ATOM 4555 C CA . TYR B 1 276 ? -11.617 -42.219 -24.344 1 94.31 276 TYR B CA 1
ATOM 4556 C C . TYR B 1 276 ? -11.586 -41.156 -23.25 1 94.31 276 TYR B C 1
ATOM 4558 O O . TYR B 1 276 ? -10.609 -41.031 -22.5 1 94.31 276 TYR B O 1
ATOM 4566 N N . PHE B 1 277 ? -12.68 -40.406 -23.156 1 95.56 277 PHE B N 1
ATOM 4567 C CA . PHE B 1 277 ? -12.797 -39.406 -22.094 1 95.56 277 PHE B CA 1
ATOM 4568 C C . PHE B 1 277 ? -12.648 -40.031 -20.719 1 95.56 277 PHE B C 1
ATOM 4570 O O . PHE B 1 277 ? -11.852 -39.594 -19.891 1 95.56 277 PHE B O 1
ATOM 4577 N N . ILE B 1 278 ? -13.336 -41.062 -20.484 1 94.38 278 ILE B N 1
ATOM 4578 C CA . ILE B 1 278 ? -13.344 -41.719 -19.203 1 94.38 278 ILE B CA 1
ATOM 4579 C C . ILE B 1 278 ? -11.945 -42.281 -18.906 1 94.38 278 ILE B C 1
ATOM 4581 O O . ILE B 1 278 ? -11.461 -42.188 -17.781 1 94.38 278 ILE B O 1
ATOM 4585 N N . LYS B 1 279 ? -11.297 -42.844 -19.922 1 95.31 279 LYS B N 1
ATOM 4586 C CA . LYS B 1 279 ? -9.961 -43.406 -19.766 1 95.31 279 LYS B CA 1
ATOM 4587 C C . LYS B 1 279 ? -8.961 -42.344 -19.344 1 95.31 279 LYS B C 1
ATOM 4589 O O . LYS B 1 279 ? -8.219 -42.531 -18.391 1 95.31 279 LYS B O 1
ATOM 4594 N N . ILE B 1 280 ? -8.93 -41.281 -20.094 1 93.94 280 ILE B N 1
ATOM 4595 C CA . ILE B 1 280 ? -7.969 -40.219 -19.844 1 93.94 280 ILE B CA 1
ATOM 4596 C C . ILE B 1 280 ? -8.258 -39.562 -18.484 1 93.94 280 ILE B C 1
ATOM 4598 O O . ILE B 1 280 ? -7.336 -39.25 -17.734 1 93.94 280 ILE B O 1
ATOM 4602 N N . PHE B 1 281 ? -9.539 -39.312 -18.188 1 93.88 281 PHE B N 1
ATOM 4603 C CA . PHE B 1 281 ? -9.93 -38.75 -16.906 1 93.88 281 PHE B CA 1
ATOM 4604 C C . PHE B 1 281 ? -9.43 -39.625 -15.758 1 93.88 281 PHE B C 1
ATOM 4606 O O . PHE B 1 281 ? -8.859 -39.125 -14.797 1 93.88 281 PHE B O 1
ATOM 4613 N N . ARG B 1 282 ? -9.578 -40.844 -15.891 1 91.62 282 ARG B N 1
ATOM 4614 C CA . ARG B 1 282 ? -9.133 -41.781 -14.867 1 91.62 282 ARG B CA 1
ATOM 4615 C C . ARG B 1 282 ? -7.613 -41.781 -14.734 1 91.62 282 ARG B C 1
ATOM 4617 O O . ARG B 1 282 ? -7.082 -41.844 -13.625 1 91.62 282 ARG B O 1
ATOM 4624 N N . GLU B 1 283 ? -6.953 -41.75 -15.82 1 89.62 283 GLU B N 1
ATOM 4625 C CA . GLU B 1 283 ? -5.492 -41.688 -15.812 1 89.62 283 GLU B CA 1
ATOM 4626 C C . GLU B 1 283 ? -4.977 -40.469 -15.062 1 89.62 283 GLU B C 1
ATOM 4628 O O . GLU B 1 283 ? -3.973 -40.562 -14.352 1 89.62 283 GLU B O 1
ATOM 4633 N N . ILE B 1 284 ? -5.676 -39.406 -15.188 1 86.06 284 ILE B N 1
ATOM 4634 C CA . ILE B 1 284 ? -5.184 -38.125 -14.664 1 86.06 284 ILE B CA 1
ATOM 4635 C C . ILE B 1 284 ? -5.73 -37.906 -13.25 1 86.06 284 ILE B C 1
ATOM 4637 O O . ILE B 1 284 ? -5.008 -37.469 -12.359 1 86.06 284 ILE B O 1
ATOM 4641 N N . LYS B 1 285 ? -7.043 -38.25 -13.016 1 86.44 285 LYS B N 1
ATOM 4642 C CA . LYS B 1 285 ? -7.699 -37.969 -11.742 1 86.44 285 LYS B CA 1
ATOM 4643 C C . LYS B 1 285 ? -7.77 -39.188 -10.852 1 86.44 285 LYS B C 1
ATOM 4645 O O . LYS B 1 285 ? -8.211 -39.125 -9.711 1 86.44 285 LYS B O 1
ATOM 4650 N N . HIS B 1 286 ? -7.406 -40.312 -11.367 1 84.5 286 HIS B N 1
ATOM 4651 C CA . HIS B 1 286 ? -7.316 -41.594 -10.672 1 84.5 286 HIS B CA 1
ATOM 4652 C C . HIS B 1 286 ? -8.695 -42.094 -10.25 1 84.5 286 HIS B C 1
ATOM 4654 O O . HIS B 1 286 ? -8.82 -42.875 -9.305 1 84.5 286 HIS B O 1
ATOM 4660 N N . CYS B 1 287 ? -9.719 -41.625 -10.852 1 86.5 287 CYS B N 1
ATOM 4661 C CA . CYS B 1 287 ? -11.102 -42.062 -10.719 1 86.5 287 CYS B CA 1
ATOM 4662 C C . CYS B 1 287 ? -11.914 -41.719 -11.953 1 86.5 287 CYS B C 1
ATOM 4664 O O . CYS B 1 287 ? -11.469 -40.938 -12.789 1 86.5 287 CYS B O 1
ATOM 4666 N N . THR B 1 288 ? -13.055 -42.312 -12.078 1 92 288 THR B N 1
ATOM 4667 C CA . THR B 1 288 ? -13.914 -42 -13.211 1 92 288 THR B CA 1
ATOM 4668 C C . THR B 1 288 ? -14.633 -40.688 -12.984 1 92 288 THR B C 1
ATOM 4670 O O . THR B 1 288 ? -14.742 -40.219 -11.852 1 92 288 THR B O 1
ATOM 4673 N N . PRO B 1 289 ? -15.07 -40.094 -14.102 1 93.38 289 PRO B N 1
ATOM 4674 C CA . PRO B 1 289 ? -15.844 -38.875 -13.945 1 93.38 289 PRO B CA 1
ATOM 4675 C C . PRO B 1 289 ? -17.031 -39.031 -13 1 93.38 289 PRO B C 1
ATOM 4677 O O . PRO B 1 289 ? -17.297 -38.156 -12.18 1 93.38 289 PRO B O 1
ATOM 4680 N N . LYS B 1 290 ? -17.688 -40.094 -13.102 1 91.44 290 LYS B N 1
ATOM 4681 C CA . LYS B 1 290 ? -18.844 -40.344 -12.234 1 91.44 290 LYS B CA 1
ATOM 4682 C C . LYS B 1 290 ? -18.406 -40.438 -10.773 1 91.44 290 LYS B C 1
ATOM 4684 O O . LYS B 1 290 ? -19.062 -39.844 -9.898 1 91.44 290 LYS B O 1
ATOM 4689 N N . GLU B 1 291 ? -17.406 -41.188 -10.5 1 89.44 291 GLU B N 1
ATOM 4690 C CA . GLU B 1 291 ? -16.875 -41.312 -9.148 1 89.44 291 GLU B CA 1
ATOM 4691 C C . GLU B 1 291 ? -16.453 -39.938 -8.602 1 89.44 291 GLU B C 1
ATOM 4693 O O . GLU B 1 291 ? -16.656 -39.656 -7.422 1 89.44 291 GLU B O 1
ATOM 4698 N N . TYR B 1 292 ? -15.812 -39.25 -9.555 1 88.19 292 TYR B N 1
ATOM 4699 C CA . TYR B 1 292 ? -15.359 -37.906 -9.172 1 88.19 292 TYR B CA 1
ATOM 4700 C C . TYR B 1 292 ? -16.516 -37.062 -8.688 1 88.19 292 TYR B C 1
ATOM 4702 O O . TYR B 1 292 ? -16.438 -36.406 -7.645 1 88.19 292 TYR B O 1
ATOM 4710 N N . ARG B 1 293 ? -17.5 -36.938 -9.375 1 87.19 293 ARG B N 1
ATOM 4711 C CA . ARG B 1 293 ? -18.688 -36.156 -9.008 1 87.19 293 ARG B CA 1
ATOM 4712 C C . ARG B 1 293 ? -19.266 -36.656 -7.684 1 87.19 293 ARG B C 1
ATOM 4714 O O . ARG B 1 293 ? -19.703 -35.844 -6.859 1 87.19 293 ARG B O 1
ATOM 4721 N N . MET B 1 294 ? -19.344 -37.906 -7.465 1 84.19 294 MET B N 1
ATOM 4722 C CA . MET B 1 294 ? -19.906 -38.469 -6.234 1 84.19 294 MET B CA 1
ATOM 4723 C C . MET B 1 294 ? -19.031 -38.094 -5.031 1 84.19 294 MET B C 1
ATOM 4725 O O . MET B 1 294 ? -19.562 -37.875 -3.936 1 84.19 294 MET B O 1
ATOM 4729 N N . LYS B 1 295 ? -17.812 -38.062 -5.316 1 77.88 295 LYS B N 1
ATOM 4730 C CA . LYS B 1 295 ? -16.859 -37.812 -4.234 1 77.88 295 LYS B CA 1
ATOM 4731 C C . LYS B 1 295 ? -16.797 -36.344 -3.893 1 77.88 295 LYS B C 1
ATOM 4733 O O . LYS B 1 295 ? -16.594 -35.969 -2.732 1 77.88 295 LYS B O 1
ATOM 4738 N N . PHE B 1 296 ? -16.875 -35.562 -4.809 1 71.19 296 PHE B N 1
ATOM 4739 C CA . PHE B 1 296 ? -16.5 -34.156 -4.574 1 71.19 296 PHE B CA 1
ATOM 4740 C C . PHE B 1 296 ? -17.719 -33.25 -4.746 1 71.19 296 PHE B C 1
ATOM 4742 O O . PHE B 1 296 ? -17.625 -32.062 -4.496 1 71.19 296 PHE B O 1
ATOM 4749 N N . CYS B 1 297 ? -18.766 -33.688 -5.188 1 64.06 297 CYS B N 1
ATOM 4750 C CA . CYS B 1 297 ? -19.969 -32.906 -5.387 1 64.06 297 CYS B CA 1
A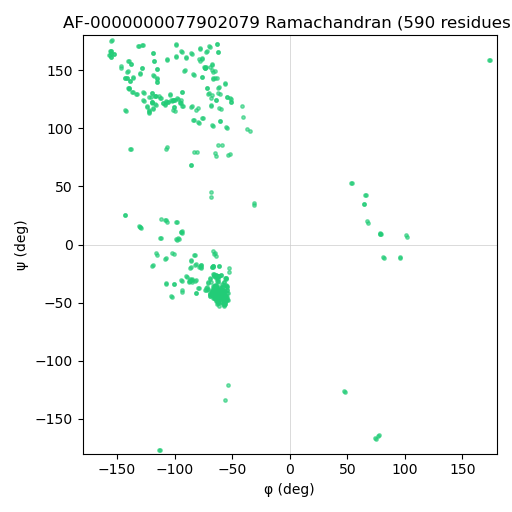TOM 4751 C C . CYS B 1 297 ? -21.094 -33.344 -4.453 1 64.06 297 CYS B C 1
ATOM 4753 O O . CYS B 1 297 ? -21.219 -34.531 -4.152 1 64.06 297 CYS B O 1
#

Organism: NCBI:txid853

Solvent-accessible surface area (backbone atoms only — not comparable to full-atom values): 30066 Å² total; per-residue (Å²): 124,48,45,36,65,77,60,79,67,42,58,40,84,67,30,34,62,36,37,68,41,44,43,87,40,52,27,36,26,33,34,78,47,61,17,54,69,30,64,42,59,78,40,36,41,73,33,33,35,36,43,36,23,71,32,40,63,40,45,37,34,46,46,72,42,77,42,77,29,44,58,66,16,32,38,39,37,32,52,60,39,47,31,29,35,50,48,29,90,69,64,71,15,33,36,40,34,40,35,31,38,65,61,63,66,28,49,86,69,26,48,49,17,60,59,31,44,48,45,47,68,38,81,46,25,62,61,55,44,83,30,41,62,86,41,69,73,36,26,52,32,50,51,23,51,49,50,22,50,48,26,45,64,67,52,50,92,67,22,68,58,50,26,40,42,25,48,45,52,30,32,44,62,54,23,69,69,38,79,74,56,83,54,80,61,51,70,65,56,51,51,51,50,51,44,49,50,50,38,50,5,51,42,64,66,41,45,47,44,95,77,50,62,59,59,47,14,52,74,69,76,43,50,50,66,54,39,43,48,49,29,38,65,43,60,66,42,47,64,64,56,51,50,52,46,46,26,42,53,52,35,52,50,44,46,59,73,46,87,68,52,69,65,56,40,31,44,64,31,35,33,92,40,63,70,56,34,42,51,54,34,22,72,72,48,73,39,41,63,68,56,46,32,66,71,73,81,125,52,46,37,67,74,60,81,66,42,59,39,82,68,30,35,61,34,38,69,39,44,42,87,41,50,27,39,26,34,37,79,47,60,17,54,69,30,63,42,59,79,42,34,39,71,33,33,35,36,41,36,23,71,31,41,63,40,46,38,34,46,46,74,42,77,43,76,30,44,58,65,17,32,38,40,36,32,53,62,39,47,31,28,34,49,49,30,91,70,64,72,15,31,34,38,36,39,35,32,38,66,61,61,67,30,48,87,70,25,47,52,17,60,59,33,44,50,44,46,68,40,81,45,25,62,61,54,43,83,30,41,63,87,42,69,74,35,25,52,33,49,51,22,51,50,52,22,49,47,24,46,64,67,52,50,90,65,23,67,56,50,25,38,41,25,49,46,53,29,34,43,61,52,24,69,68,36,79,76,56,84,53,81,62,52,70,67,57,51,51,52,50,52,44,51,49,48,35,51,5,51,43,65,65,42,47,49,45,95,77,50,61,60,61,46,16,52,74,68,74,43,49,51,68,55,38,45,49,48,29,38,66,44,61,66,43,46,63,64,57,50,50,51,47,46,28,44,51,53,32,53,48,45,47,62,74,44,87,69,52,72,64,57,40,30,45,64,31,34,32,89,40,63,69,56,34,41,50,54,35,22,71,72,48,74,39,40,63,68,56,45,32,64,70,73,82

InterPro domains:
  IPR003313 AraC-type arabinose-binding/dimerisation domain [PF02311] (28-96)
  IPR009057 Homedomain-like superfamily [SSF46689] (193-244)
  IPR009057 Homedomain-like superfamily [SSF46689] (246-295)
  IPR014710 RmlC-like jelly roll fold [G3DSA:2.60.120.10] (15-104)
  IPR018060 AraC-like, DNA binding HTH domain [PF12833] (217-293)
  IPR018060 AraC-like, DNA binding HTH domain [PS01124] (197-295)
  IPR018060 AraC-like, DNA binding HTH domain [SM00342] (210-293)
  IPR037923 Transcription regulator HTH-like [SSF51215] (37-167)

Foldseek 3Di:
DQAPAPADQQADLQLASPPQNDDPVQRKYKYKDKLQQDKFFKGAAQWKKKKAWQADQWWKDWWPDIDTDHHGKMKIFFHLTIMMTARDPDDITIMMMMTGHQCLLHDPPDPLCVQQPVLRPDPQHDRMDIADCVDPLSVLLSVLVVLLNVLSVVVPDVSSVSNSVSNSVSSNSSSVVRVPDPPDDDPVNVVLSVLVSNLSSVLSNQLLEDDDLCNSCVSRVHDSVVQQVSCCNTPVDGSVLSSLLSLLNQLLSCLQPHPDDSQVSCNRSNNPDSVVNQVSNCVRSVHGSVVSSVVRD/DQAPAPADQQADLQLASNPQADDPVQRKYKYKDKLQQDKFFKGAHQWKKKKAWQADQWWKDWWPDIDTDHHGKMKIFFHGTIMMTARDPDDITIMMMMTGHQCLLHDPPDPLCVQQPVLRPDPQHDRMDIADCVDPLSVLLSVLVVLLNVLSVVVPDVSSVSNSVSVSVSSNSSSVVRPPDPPDDDPVNVLLSVLVSNLSSVLSNQLLEDDDLCNSCVSRVHDSVVQQVSCCNTPVDGSVLSSLLSLLNQLLSCLQPHPDDSQVSCNRSNNPDSVVNQVSNCVRSVHGSVVSSVVRD

Nearest PDB structures (foldseek):
  3oou-assembly1_A  TM=9.229E-01  e=4.174E-05  Listeria innocua
  3w6v-assembly1_A  TM=9.453E-01  e=1.473E-04  Streptomyces griseus
  3oio-assembly1_A  TM=9.243E-01  e=1.550E-04  Chromobacterium violaceum
  6swi-assembly1_A  TM=8.793E-01  e=1.204E-04  Geobacillus stearothermophilus
  4fe7-assembly1_A-2  TM=6.776E-01  e=1.308E-05  Escherichia coli

pLDDT: mean 86.78, std 15.64, range [27.0, 98.81]

Radius of gyration: 31.3 Å; Cα contacts (8 Å, |Δi|>4): 1156; chains: 2; bounding box: 50×93×66 Å

Secondary structure (DSSP, 8-state):
--B--S---PPPTTSS-----S-SSS-EEEEEEETTS--EEEE--SSEEEEEEEES-EEEEETTEEEEEPTT-EEEEPTT--EEEPPPSSS--EEEEEEE-GGGT--TTSHHIIIIIGGGGSTTS-SEEEE-TTSHHHHHHHHHHHHHHHHHHH--TTHHHHHHHHHHHHHHHHHTTTSS------HHHHHHHHHHHHHHHHHHHHTTS---HHHHHHTTT--HHHHHHHHHHHHSS-HHHHHHHHHHHHHHHHHHH----HHHHHHHTT-S-HHHHHHHHHHHHSS-HHHHHHHH-/--B------PPPTTSS-----S-SSS-EEEEEEETTS--EEEE--SSEEEEEEEES-EEEEETTEEEEEPTT-EEEEPTT--EEEPPPSSS--EEEEEEE-GGGT--TTSHHIIIIIGGGGSTTS-SEEEE-TTSHHHHHHHHHHHHHHHHHHH--TTHHHHHHHHHHHHHHHHHTTTSS------HHHHHHHHHHHHHHHHHHHHTTS---HHHHHHTTT--HHHHHHHHHHHHSS-HHHHHHHHHHHHHHHHHHH----HHHHHHHTT-S-HHHHHHHHHHHHSS-HHHHHHHH-